Protein AF-0000000067515757 (afdb_homodimer)

Secondary structure (DSSP, 8-state):
--HHHHHHHHHHHHHHHSEEEHHHHHHHHT--HHHHHHHHHHHHHTTSEEEETTEEEE-EE---PPPHHHHHTTTHHHHHHHHHHHHTT--TT-EEEE-SSHHHHTTHHHHHTSSS-EEEESBHHHHHHHTT-TTSEEEE--EEEETTTTEEESHHHHHHHTT--EEEEEE--SEEETTTEEEES-HHHHHHHHHHHHTEEEEEEE--GGGBTEE-SEEEE-GGG-SEEEEETTS-HHHHHHHHHTT-EEEEE-------/--HHHHHHHHHHHHHHHSEEEHHHHHHHHT--HHHHHHHHHHHHHTTSEEEETTEEEE-EE---PPPHHHHHTTTHHHHHHHHHHHHTT--TT-EEEE-SSHHHHTTHHHHHTSSS-EEEESBHHHHHHHTT-TTSEEEE--EEEETTTTEEESHHHHHHHTT--EEEEEE--SEEETTTEEEES-HHHHHHHHHHHHTEEEEEEE--GGGBTEE-SEEEE-GGG-SEEEEETTS-HHHHHHHHHTT-EEEEE-------

Radius of gyration: 30.16 Å; Cα contacts (8 Å, |Δi|>4): 1169; chains: 2; bounding box: 45×106×61 Å

Solvent-accessible surface area (backbone atoms only — not comparable to full-atom values): 26262 Å² total; per-residue (Å²): 129,55,68,70,60,47,49,51,50,49,49,56,50,23,72,74,56,43,55,46,40,53,64,54,51,25,64,76,66,72,47,54,71,68,57,52,50,53,47,48,50,52,34,36,73,70,54,53,26,32,68,43,94,71,24,40,29,40,46,41,77,42,79,72,78,78,36,41,79,67,46,50,68,55,62,44,62,44,29,45,31,32,19,55,60,54,46,72,77,62,60,69,60,37,34,31,32,40,35,56,47,59,46,48,47,49,33,49,68,59,52,70,74,43,55,59,31,31,41,35,27,35,19,52,62,53,50,58,74,42,39,80,44,76,75,45,47,38,30,38,31,15,16,38,56,38,48,60,61,42,22,38,25,30,68,56,16,20,53,46,32,67,75,45,76,29,54,34,21,43,34,50,64,78,11,23,38,89,76,66,8,32,19,31,58,46,71,47,48,34,55,28,53,48,27,42,50,70,24,24,76,36,31,32,39,43,41,58,42,87,32,51,40,27,37,27,81,36,73,57,42,53,61,82,74,33,58,31,39,34,25,29,61,77,42,33,64,69,58,53,52,56,45,47,72,68,72,31,47,74,45,64,21,58,65,79,69,72,83,124,132,56,69,68,60,48,49,53,50,50,50,54,49,22,70,74,58,43,54,45,41,52,66,54,51,24,66,75,64,71,46,53,72,68,58,52,50,52,47,49,52,53,34,35,72,69,52,53,26,34,68,46,94,71,24,38,27,40,46,39,76,41,80,70,77,76,37,40,76,66,47,51,69,54,62,45,62,44,29,44,29,31,17,55,59,54,45,71,75,62,58,70,59,38,35,33,32,41,36,56,46,58,47,47,47,48,34,48,68,59,50,70,74,42,54,58,30,31,43,34,27,34,20,54,60,53,50,59,75,43,39,80,44,75,74,46,48,40,32,37,31,16,16,38,56,37,50,59,60,43,22,37,26,30,69,57,16,20,54,45,32,69,74,45,76,25,53,34,20,41,34,50,64,78,11,23,39,88,77,66,9,32,19,30,57,48,72,47,49,33,56,30,54,46,28,42,50,72,23,24,75,34,29,31,38,44,42,59,41,88,33,51,39,26,36,27,80,34,73,58,42,52,62,83,74,31,59,30,38,34,24,28,59,76,43,36,63,69,59,54,52,56,46,48,72,67,74,34,47,75,45,64,20,58,65,77,71,72,83,124

Organism: Pseudomonas syringae pv. tomato (strain ATCC BAA-871 / DC3000) (NCBI:txid223283)

Structure (mmCIF, N/CA/C/O backbone):
data_AF-0000000067515757-model_v1
#
loop_
_entity.id
_entity.type
_entity.pdbx_description
1 polymer 'Transcriptional regulator, DeoR family'
#
loop_
_atom_site.group_PDB
_atom_site.id
_atom_site.type_symbol
_atom_site.label_atom_id
_atom_site.label_alt_id
_atom_site.label_comp_id
_atom_site.label_asym_id
_atom_site.label_entity_id
_atom_site.label_seq_id
_atom_site.pdbx_PDB_ins_code
_atom_site.Cartn_x
_atom_site.Cartn_y
_atom_site.Cartn_z
_atom_site.occupancy
_atom_site.B_iso_or_equiv
_atom_site.auth_seq_id
_atom_site.auth_comp_id
_atom_site.auth_asym_id
_atom_site.auth_atom_id
_atom_site.pdbx_PDB_model_num
ATOM 1 N N . MET A 1 1 ? -13.953 -53.531 -21.781 1 83.25 1 MET A N 1
ATOM 2 C CA . MET A 1 1 ? -14.344 -52.125 -21.781 1 83.25 1 MET A CA 1
ATOM 3 C C . MET A 1 1 ? -13.406 -51.281 -22.656 1 83.25 1 MET A C 1
ATOM 5 O O . MET A 1 1 ? -12.188 -51.5 -22.625 1 83.25 1 MET A O 1
ATOM 9 N N . ILE A 1 2 ? -13.922 -50.531 -23.609 1 88.06 2 ILE A N 1
ATOM 10 C CA . ILE A 1 2 ? -13.039 -49.75 -24.484 1 88.06 2 ILE A CA 1
ATOM 11 C C . ILE A 1 2 ? -12.445 -48.594 -23.703 1 88.06 2 ILE A C 1
ATOM 13 O O . ILE A 1 2 ? -13.062 -48.062 -22.766 1 88.06 2 ILE A O 1
ATOM 17 N N . PRO A 1 3 ? -11.227 -48.281 -24.125 1 89.81 3 PRO A N 1
ATOM 18 C CA . PRO A 1 3 ? -10.469 -47.281 -23.359 1 89.81 3 PRO A CA 1
ATOM 19 C C . PRO A 1 3 ? -11.258 -46 -23.141 1 89.81 3 PRO A C 1
ATOM 21 O O . PRO A 1 3 ? -11.258 -45.469 -22.031 1 89.81 3 PRO A O 1
ATOM 24 N N . ASP A 1 4 ? -11.953 -45.531 -24.094 1 90.06 4 ASP A N 1
ATOM 25 C CA . ASP A 1 4 ? -12.695 -44.281 -23.984 1 90.06 4 ASP A CA 1
ATOM 26 C C . ASP A 1 4 ? -13.773 -44.375 -22.906 1 90.06 4 ASP A C 1
ATOM 28 O O . ASP A 1 4 ? -13.953 -43.469 -22.109 1 90.06 4 ASP A O 1
ATOM 32 N N . GLN A 1 5 ? -14.484 -45.438 -22.938 1 90.19 5 GLN A N 1
ATOM 33 C CA . GLN A 1 5 ? -15.516 -45.688 -21.922 1 90.19 5 GLN A CA 1
ATOM 34 C C . GLN A 1 5 ? -14.914 -45.781 -20.531 1 90.19 5 GLN A C 1
ATOM 36 O O . GLN A 1 5 ? -15.484 -45.25 -19.562 1 90.19 5 GLN A O 1
ATOM 41 N N . ARG A 1 6 ? -13.797 -46.438 -20.438 1 92.62 6 ARG A N 1
ATOM 42 C CA . ARG A 1 6 ? -13.125 -46.562 -19.141 1 92.62 6 ARG A CA 1
ATOM 43 C C . ARG A 1 6 ? -12.711 -45.219 -18.594 1 92.62 6 ARG A C 1
ATOM 45 O O . ARG A 1 6 ? -12.906 -44.938 -17.406 1 92.62 6 ARG A O 1
ATOM 52 N N . ARG A 1 7 ? -12.172 -44.375 -19.422 1 93 7 ARG A N 1
ATOM 53 C CA . ARG A 1 7 ? -11.742 -43.062 -19 1 93 7 ARG A CA 1
ATOM 54 C C . ARG A 1 7 ? -12.922 -42.219 -18.516 1 93 7 ARG A C 1
ATOM 56 O O . ARG A 1 7 ? -12.82 -41.469 -17.531 1 93 7 ARG A O 1
ATOM 63 N N . GLU A 1 8 ? -14.039 -42.375 -19.188 1 92.25 8 GLU A N 1
ATOM 64 C CA . GLU A 1 8 ? -15.234 -41.656 -18.75 1 92.25 8 GLU A CA 1
ATOM 65 C C . GLU A 1 8 ? -15.719 -42.125 -17.391 1 92.25 8 GLU A C 1
ATOM 67 O O . GLU A 1 8 ? -16.141 -41.344 -16.562 1 92.25 8 GLU A O 1
ATOM 72 N N . LEU A 1 9 ? -15.633 -43.406 -17.219 1 91.94 9 LEU A N 1
ATOM 73 C CA . LEU A 1 9 ? -16.016 -43.969 -15.93 1 91.94 9 LEU A CA 1
ATOM 74 C C . LEU A 1 9 ? -15.039 -43.562 -14.844 1 91.94 9 LEU A C 1
ATOM 76 O O . LEU A 1 9 ? -15.445 -43.25 -13.711 1 91.94 9 LEU A O 1
ATOM 80 N N . MET A 1 10 ? -13.805 -43.562 -15.18 1 92.19 10 MET A N 1
ATOM 81 C CA . MET A 1 10 ? -12.773 -43.094 -14.25 1 92.19 10 MET A CA 1
ATOM 82 C C . MET A 1 10 ? -13.055 -41.688 -13.789 1 92.19 10 MET A C 1
ATOM 84 O O . MET A 1 10 ? -12.992 -41.375 -12.594 1 92.19 10 MET A O 1
ATOM 88 N N . LEU A 1 11 ? -13.422 -40.844 -14.766 1 91.81 11 LEU A N 1
ATOM 89 C CA . LEU A 1 11 ? -13.727 -39.438 -14.445 1 91.81 11 LEU A CA 1
ATOM 90 C C . LEU A 1 11 ? -14.945 -39.344 -13.523 1 91.81 11 LEU A C 1
ATOM 92 O O . LEU A 1 11 ? -14.961 -38.531 -12.602 1 91.81 11 LEU A O 1
ATOM 96 N N . ARG A 1 12 ? -15.906 -40.125 -13.766 1 90.69 12 ARG A N 1
ATOM 97 C CA . ARG A 1 12 ? -17.094 -40.156 -12.914 1 90.69 12 ARG A CA 1
ATOM 98 C C . ARG A 1 12 ? -16.734 -40.562 -11.484 1 90.69 12 ARG A C 1
ATOM 100 O O . ARG A 1 12 ? -17.203 -39.938 -10.523 1 90.69 12 ARG A O 1
ATOM 107 N N . GLN A 1 13 ? -15.852 -41.5 -11.398 1 91.06 13 GLN A N 1
ATOM 108 C CA . GLN A 1 13 ? -15.422 -41.938 -10.07 1 91.06 13 GLN A CA 1
ATOM 109 C C . GLN A 1 13 ? -14.586 -40.844 -9.391 1 91.06 13 GLN A C 1
ATOM 111 O O . GLN A 1 13 ? -14.727 -40.625 -8.195 1 91.06 13 GLN A O 1
ATOM 116 N N . LEU A 1 14 ? -13.773 -40.219 -10.141 1 90.5 14 LEU A N 1
ATOM 117 C CA . LEU A 1 14 ? -12.922 -39.156 -9.602 1 90.5 14 LEU A CA 1
ATOM 118 C C . LEU A 1 14 ? -13.766 -37.969 -9.148 1 90.5 14 LEU A C 1
ATOM 120 O O . LEU A 1 14 ? -13.43 -37.312 -8.156 1 90.5 14 LEU A O 1
ATOM 124 N N . ARG A 1 15 ? -14.789 -37.656 -9.891 1 87.12 15 ARG A N 1
ATOM 125 C CA . ARG A 1 15 ? -15.68 -36.562 -9.484 1 87.12 15 ARG A CA 1
ATOM 126 C C . ARG A 1 15 ? -16.312 -36.875 -8.133 1 87.12 15 ARG A C 1
ATOM 128 O O . ARG A 1 15 ? -16.516 -35.969 -7.324 1 87.12 15 ARG A O 1
ATOM 135 N N . LYS A 1 16 ? -16.5 -38.156 -7.895 1 86.88 16 LYS A N 1
ATOM 136 C CA . LYS A 1 16 ? -17.125 -38.594 -6.645 1 86.88 16 LYS A CA 1
ATOM 137 C C . LYS A 1 16 ? -16.125 -38.594 -5.5 1 86.88 16 LYS A C 1
ATOM 139 O O . LYS A 1 16 ? -16.438 -38.188 -4.387 1 86.88 16 LYS A O 1
ATOM 144 N N . HIS A 1 17 ? -14.891 -39 -5.777 1 89 17 HIS A N 1
ATOM 145 C CA . HIS A 1 17 ? -13.93 -39.25 -4.711 1 89 17 HIS A CA 1
ATOM 146 C C . HIS A 1 17 ? -12.867 -38.188 -4.664 1 89 17 HIS A C 1
ATOM 148 O O . HIS A 1 17 ? -12.086 -38.125 -3.711 1 89 17 HIS A O 1
ATOM 154 N N . GLN A 1 18 ? -12.703 -37.438 -5.68 1 87.5 18 GLN A N 1
ATOM 155 C CA . GLN A 1 18 ? -11.75 -36.344 -5.848 1 87.5 18 GLN A CA 1
ATOM 156 C C . GLN A 1 18 ? -10.352 -36.875 -6.137 1 87.5 18 GLN A C 1
ATOM 158 O O . GLN A 1 18 ? -9.672 -36.375 -7.047 1 87.5 18 GLN A O 1
ATOM 163 N N . VAL A 1 19 ? -10 -37.906 -5.277 1 89.81 19 VAL A N 1
ATOM 164 C CA . VAL A 1 19 ? -8.703 -38.562 -5.465 1 89.81 19 VAL A CA 1
ATOM 165 C C . VAL A 1 19 ? -8.844 -40.062 -5.355 1 89.81 19 VAL A C 1
ATOM 167 O O . VAL A 1 19 ? -9.609 -40.562 -4.527 1 89.81 19 VAL A O 1
ATOM 170 N N . LEU A 1 20 ? -8.172 -40.812 -6.289 1 92.75 20 LEU A N 1
ATOM 171 C CA . LEU A 1 20 ? -8.133 -42.281 -6.25 1 92.75 20 LEU A CA 1
ATOM 172 C C . L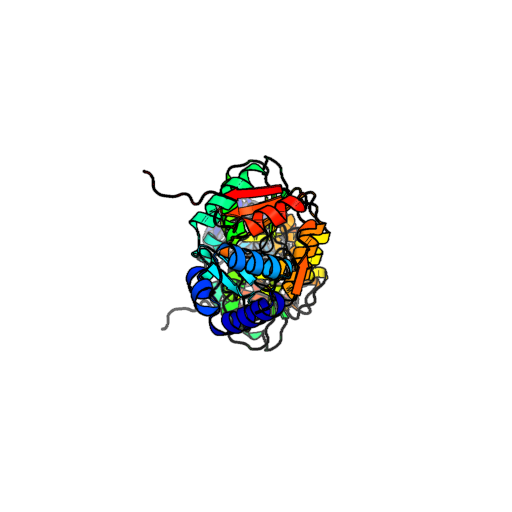EU A 1 20 ? -6.707 -42.781 -6.438 1 92.75 20 LEU A C 1
ATOM 174 O O . LEU A 1 20 ? -5.953 -42.219 -7.246 1 92.75 20 LEU A O 1
ATOM 178 N N . SER A 1 21 ? -6.387 -43.812 -5.711 1 93.06 21 SER A N 1
ATOM 179 C CA . SER A 1 21 ? -5.086 -44.438 -5.934 1 93.06 21 SER A CA 1
ATOM 180 C C . SER A 1 21 ? -5.086 -45.281 -7.207 1 93.06 21 SER A C 1
ATOM 182 O O . SER A 1 21 ? -6.137 -45.719 -7.66 1 93.06 21 SER A O 1
ATOM 184 N N . VAL A 1 22 ? -3.863 -45.5 -7.727 1 92.5 22 VAL A N 1
ATOM 185 C CA . VAL A 1 22 ? -3.725 -46.375 -8.898 1 92.5 22 VAL A CA 1
ATOM 186 C C . VAL A 1 22 ? -4.234 -47.781 -8.57 1 92.5 22 VAL A C 1
ATOM 188 O O . VAL A 1 22 ? -4.91 -48.406 -9.383 1 92.5 22 VAL A O 1
ATOM 191 N N . HIS A 1 23 ? -4.031 -48.156 -7.352 1 93.38 23 HIS A N 1
ATOM 192 C CA . HIS A 1 23 ? -4.477 -49.469 -6.91 1 93.38 23 HIS A CA 1
ATOM 193 C C . HIS A 1 23 ? -5.996 -49.562 -6.895 1 93.38 23 HIS A C 1
ATOM 195 O O . HIS A 1 23 ? -6.57 -50.562 -7.375 1 93.38 23 HIS A O 1
ATOM 201 N N . GLN A 1 24 ? -6.57 -48.562 -6.426 1 94.56 24 GLN A N 1
ATOM 202 C CA . GLN A 1 24 ? -8.031 -48.531 -6.414 1 94.56 24 GLN A CA 1
ATOM 203 C C . GLN A 1 24 ? -8.594 -48.594 -7.832 1 94.56 24 GLN A C 1
ATOM 205 O O . GLN A 1 24 ? -9.562 -49.312 -8.086 1 94.56 24 GLN A O 1
ATOM 210 N N . LEU A 1 25 ? -8.016 -47.875 -8.664 1 94.5 25 LEU A N 1
ATOM 211 C CA . LEU A 1 25 ? -8.484 -47.875 -10.047 1 94.5 25 LEU A CA 1
ATOM 212 C C . LEU A 1 25 ? -8.289 -49.219 -10.719 1 94.5 25 LEU A C 1
ATOM 214 O O . LEU A 1 25 ? -9.148 -49.688 -11.469 1 94.5 25 LEU A O 1
ATOM 218 N N . MET A 1 26 ? -7.188 -49.875 -10.398 1 94.31 26 MET A N 1
ATOM 219 C CA . MET A 1 26 ? -6.934 -51.219 -10.922 1 94.31 26 MET A CA 1
ATOM 220 C C . MET A 1 26 ? -8.023 -52.188 -10.484 1 94.31 26 MET A C 1
ATOM 222 O O . MET A 1 26 ? -8.523 -52.969 -11.289 1 94.31 26 MET A O 1
ATOM 226 N N . GLU A 1 27 ? -8.406 -52.062 -9.266 1 94.31 27 GLU A N 1
ATOM 227 C CA . GLU A 1 27 ? -9.438 -52.938 -8.703 1 94.31 27 GLU A CA 1
ATOM 228 C C . GLU A 1 27 ? -10.812 -52.625 -9.289 1 94.31 27 GLU A C 1
ATOM 230 O O . GLU A 1 27 ? -11.562 -53.531 -9.656 1 94.31 27 GLU A O 1
ATOM 235 N N . MET A 1 28 ? -11.078 -51.438 -9.453 1 93.25 28 MET A N 1
ATOM 236 C CA . MET A 1 28 ? -12.391 -50.969 -9.914 1 93.25 28 MET A CA 1
ATOM 237 C C . MET A 1 28 ? -12.625 -51.375 -11.367 1 93.25 28 MET A C 1
ATOM 239 O O . MET A 1 28 ? -13.75 -51.719 -11.742 1 93.25 28 MET A O 1
ATOM 243 N N . PHE A 1 29 ? -11.531 -51.344 -12.117 1 93.44 29 PHE A N 1
ATOM 244 C CA . PHE A 1 29 ? -11.727 -51.5 -13.555 1 93.44 29 PHE A CA 1
ATOM 245 C C . PHE A 1 29 ? -11.094 -52.812 -14.031 1 93.44 29 PHE A C 1
ATOM 247 O O . PHE A 1 29 ? -11.125 -53.125 -15.219 1 93.44 29 PHE A O 1
ATOM 254 N N . ASP A 1 30 ? -10.539 -53.531 -13.117 1 92.88 30 ASP A N 1
ATOM 255 C CA . ASP A 1 30 ? -9.898 -54.812 -13.414 1 92.88 30 ASP A CA 1
ATOM 256 C C . ASP A 1 30 ? -8.914 -54.688 -14.57 1 92.88 30 ASP A C 1
ATOM 258 O O . ASP A 1 30 ? -9.031 -55.406 -15.57 1 92.88 30 ASP A O 1
ATOM 262 N N . CYS A 1 31 ? -8.023 -53.75 -14.445 1 93.38 31 CYS A N 1
ATOM 263 C CA . CYS A 1 31 ? -7.02 -53.438 -15.453 1 93.38 31 CYS A CA 1
ATOM 264 C C . CYS A 1 31 ? -5.617 -53.469 -14.852 1 93.38 31 CYS A C 1
ATOM 266 O O . CYS A 1 31 ? -5.461 -53.406 -13.625 1 93.38 31 CYS A O 1
ATOM 268 N N . SER A 1 32 ? -4.629 -53.625 -15.703 1 93.56 32 SER A N 1
ATOM 269 C CA . SER A 1 32 ? -3.236 -53.594 -15.273 1 93.56 32 SER A CA 1
ATOM 270 C C . SER A 1 32 ? -2.805 -52.188 -14.883 1 93.56 32 SER A C 1
ATOM 272 O O . SER A 1 32 ? -3.467 -51.219 -15.234 1 93.56 32 SER A O 1
ATOM 274 N N . HIS A 1 33 ? -1.719 -52.188 -14.195 1 93.94 33 HIS A N 1
ATOM 275 C CA . HIS A 1 33 ? -1.095 -50.938 -13.828 1 93.94 33 HIS A CA 1
ATOM 276 C C . HIS A 1 33 ? -0.792 -50.094 -15.062 1 93.94 33 HIS A C 1
ATOM 278 O O . HIS A 1 33 ? -1.066 -48.875 -15.086 1 93.94 33 HIS A O 1
ATOM 284 N N . MET A 1 34 ? -0.288 -50.719 -16.109 1 93.06 34 MET A N 1
ATOM 285 C CA . MET A 1 34 ? 0.099 -50.031 -17.344 1 93.06 34 MET A CA 1
ATOM 286 C C . MET A 1 34 ? -1.118 -49.438 -18.031 1 93.06 34 MET A C 1
ATOM 288 O O . MET A 1 34 ? -1.062 -48.281 -18.531 1 93.06 34 MET A O 1
ATOM 292 N N . THR A 1 35 ? -2.164 -50.094 -18.078 1 93.19 35 THR A N 1
ATOM 293 C CA . THR A 1 35 ? -3.393 -49.594 -18.703 1 93.19 35 THR A CA 1
ATOM 294 C C . THR A 1 35 ? -3.938 -48.375 -17.969 1 93.19 35 THR A C 1
ATOM 296 O O . THR A 1 35 ? -4.285 -47.375 -18.594 1 93.19 35 THR A O 1
ATOM 299 N N . ILE A 1 36 ? -3.941 -48.469 -16.609 1 93.5 36 ILE A N 1
ATOM 300 C CA . ILE A 1 36 ? -4.43 -47.344 -15.789 1 93.5 36 ILE A CA 1
ATOM 301 C C . ILE A 1 36 ? -3.549 -46.125 -16 1 93.5 36 ILE A C 1
ATOM 303 O O . ILE A 1 36 ? -4.055 -45 -16.172 1 93.5 36 ILE A O 1
ATOM 307 N N . ARG A 1 37 ? -2.299 -46.344 -16.094 1 90.44 37 ARG A N 1
ATOM 308 C CA . ARG A 1 37 ? -1.36 -45.25 -16.297 1 90.44 37 ARG A CA 1
ATOM 309 C C . ARG A 1 37 ? -1.582 -44.562 -17.641 1 90.44 37 ARG A C 1
ATOM 311 O O . ARG A 1 37 ? -1.508 -43.344 -17.75 1 90.44 37 ARG A O 1
ATOM 318 N N . ARG A 1 38 ? -1.828 -45.375 -18.656 1 90.75 38 ARG A N 1
ATOM 319 C CA . ARG A 1 38 ? -2.092 -44.844 -19.984 1 90.75 38 ARG A CA 1
ATOM 320 C C . ARG A 1 38 ? -3.375 -44.031 -20 1 90.75 38 ARG A C 1
ATOM 322 O O . ARG A 1 38 ? -3.436 -42.969 -20.641 1 90.75 38 ARG A O 1
ATOM 329 N N . ASP A 1 39 ? -4.316 -44.531 -19.328 1 92.75 39 ASP A N 1
ATOM 330 C CA . ASP A 1 39 ? -5.582 -43.812 -19.25 1 92.75 39 ASP A CA 1
ATOM 331 C C . ASP A 1 39 ? -5.41 -42.5 -18.516 1 92.75 39 ASP A C 1
ATOM 333 O O . ASP A 1 39 ? -5.918 -41.469 -18.953 1 92.75 39 ASP A O 1
ATOM 337 N N . ILE A 1 40 ? -4.691 -42.562 -17.438 1 90.81 40 ILE A N 1
ATOM 338 C CA . ILE A 1 40 ? -4.438 -41.344 -16.656 1 90.81 40 ILE A CA 1
ATOM 339 C C . ILE A 1 40 ? -3.662 -40.344 -17.5 1 90.81 40 ILE A C 1
ATOM 341 O O . ILE A 1 40 ? -3.984 -39.156 -17.5 1 90.81 40 ILE A O 1
ATOM 345 N N . ALA A 1 41 ? -2.729 -40.812 -18.219 1 88.25 41 ALA A N 1
ATOM 346 C CA . ALA A 1 41 ? -1.925 -39.938 -19.078 1 88.25 41 ALA A CA 1
ATOM 347 C C . ALA A 1 41 ? -2.795 -39.25 -20.109 1 88.25 41 ALA A C 1
ATOM 349 O O . ALA A 1 41 ? -2.611 -38.062 -20.375 1 88.25 41 ALA A O 1
ATOM 350 N N . GLN A 1 42 ? -3.701 -39.938 -20.672 1 88.69 42 GLN A N 1
ATOM 351 C CA . GLN A 1 42 ? -4.609 -39.344 -21.656 1 88.69 42 GLN A CA 1
ATOM 352 C C . GLN A 1 42 ? -5.516 -38.312 -21.016 1 88.69 42 GLN A C 1
ATOM 354 O O . GLN A 1 42 ? -5.734 -37.219 -21.578 1 88.69 42 GLN A O 1
ATOM 359 N N . LEU A 1 43 ? -6.004 -38.562 -19.859 1 90.12 43 LEU A N 1
ATOM 360 C CA . LEU A 1 43 ? -6.863 -37.625 -19.141 1 90.12 43 LEU A CA 1
ATOM 361 C C . LEU A 1 43 ? -6.09 -36.375 -18.734 1 90.12 43 LEU A C 1
ATOM 363 O O . LEU A 1 43 ? -6.641 -35.281 -18.75 1 90.12 43 LEU A O 1
ATOM 367 N N . GLU A 1 44 ? -4.844 -36.625 -18.406 1 86.75 44 GLU A N 1
ATOM 368 C CA . GLU A 1 44 ? -3.975 -35.5 -18.062 1 86.75 44 GLU A CA 1
ATOM 369 C C . GLU A 1 44 ? -3.711 -34.594 -19.266 1 86.75 44 GLU A C 1
ATOM 371 O O . GLU A 1 44 ? -3.725 -33.375 -19.141 1 86.75 44 GLU A O 1
ATOM 376 N N . GLN A 1 45 ? -3.539 -35.188 -20.391 1 82.56 45 GLN A N 1
ATOM 377 C CA . GLN A 1 45 ? -3.34 -34.438 -21.625 1 82.56 45 GLN A CA 1
ATOM 378 C C . GLN A 1 45 ? -4.566 -33.594 -21.953 1 82.56 45 GLN A C 1
ATOM 380 O O . GLN A 1 45 ? -4.441 -32.5 -22.516 1 82.56 45 GLN A O 1
ATOM 385 N N . GLU A 1 46 ? -5.648 -34.125 -21.562 1 83.88 46 GLU A N 1
ATOM 386 C CA . GLU A 1 46 ? -6.906 -33.406 -21.828 1 83.8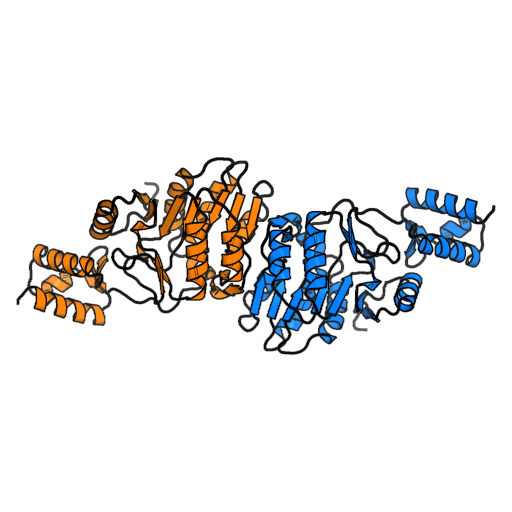8 46 GLU A CA 1
ATOM 387 C C . GLU A 1 46 ? -7.234 -32.438 -20.719 1 83.88 46 GLU A C 1
ATOM 389 O O . GLU A 1 46 ? -8.234 -31.719 -20.797 1 83.88 46 GLU A O 1
ATOM 394 N N . GLY A 1 47 ? -6.434 -32.406 -19.656 1 85.38 47 GLY A N 1
ATOM 395 C CA . GLY A 1 47 ? -6.633 -31.484 -18.547 1 85.38 47 GLY A CA 1
ATOM 396 C C . GLY A 1 47 ? -7.781 -31.875 -17.641 1 85.38 47 GLY A C 1
ATOM 397 O O . GLY A 1 47 ? -8.367 -31.016 -16.969 1 85.38 47 GLY A O 1
ATOM 398 N N . ARG A 1 48 ? -8.148 -33.062 -17.531 1 88.25 48 ARG A N 1
ATOM 399 C CA . ARG A 1 48 ? -9.328 -33.531 -16.797 1 88.25 48 ARG A CA 1
ATOM 400 C C . ARG A 1 48 ? -8.938 -34.188 -15.492 1 88.25 48 ARG A C 1
ATOM 402 O O . ARG A 1 48 ? -9.758 -34.281 -14.57 1 88.25 48 ARG A O 1
ATOM 409 N N . ALA A 1 49 ? -7.746 -34.688 -15.453 1 89.94 49 ALA A N 1
ATOM 410 C CA . ALA A 1 49 ? -7.203 -35.312 -14.25 1 89.94 49 ALA A CA 1
ATOM 411 C C . ALA A 1 49 ? -5.684 -35.188 -14.195 1 89.94 49 ALA A C 1
ATOM 413 O O . ALA A 1 49 ? -5.047 -34.875 -15.211 1 89.94 49 ALA A O 1
ATOM 414 N N . TYR A 1 50 ? -5.168 -35.344 -12.984 1 89.5 50 TYR A N 1
ATOM 415 C CA . TYR A 1 50 ? -3.736 -35.125 -12.805 1 89.5 50 TYR A CA 1
ATOM 416 C C . TYR A 1 50 ? -3.143 -36.188 -11.859 1 89.5 50 TYR A C 1
ATOM 418 O O . TYR A 1 50 ? -3.754 -36.531 -10.844 1 89.5 50 TYR A O 1
ATOM 426 N N . SER A 1 51 ? -1.975 -36.594 -12.289 1 87.06 51 SER A N 1
ATOM 427 C CA . SER A 1 51 ? -1.259 -37.562 -11.469 1 87.06 51 SER A CA 1
ATOM 428 C C . SER A 1 51 ? -0.799 -36.938 -10.156 1 87.06 51 SER A C 1
ATOM 430 O O . SER A 1 51 ? -0.374 -35.781 -10.125 1 87.06 51 SER A O 1
ATOM 432 N N . VAL A 1 52 ? -1.025 -37.656 -9.086 1 83.19 52 VAL A N 1
ATOM 433 C CA . VAL A 1 52 ? -0.444 -37.344 -7.785 1 83.19 52 VAL A CA 1
ATOM 434 C C . VAL A 1 52 ? 0.386 -38.531 -7.281 1 83.19 52 VAL A C 1
ATOM 436 O O . VAL A 1 52 ? 0.447 -39.562 -7.934 1 83.19 52 VAL A O 1
ATOM 439 N N . THR A 1 53 ? 1.089 -38.312 -6.199 1 78.88 53 THR A N 1
ATOM 440 C CA . THR A 1 53 ? 1.861 -39.438 -5.652 1 78.88 53 THR A CA 1
ATOM 441 C C . THR A 1 53 ? 0.958 -40.625 -5.359 1 78.88 53 THR A C 1
ATOM 443 O O . THR A 1 53 ? 0.076 -40.531 -4.5 1 78.88 53 THR A O 1
ATOM 446 N N . GLY A 1 54 ? 1.101 -41.688 -6.145 1 81.69 54 GLY A N 1
ATOM 447 C CA . GLY A 1 54 ? 0.409 -42.938 -5.906 1 81.69 54 GLY A CA 1
ATOM 448 C C . GLY A 1 54 ? -0.995 -42.969 -6.48 1 81.69 54 GLY A C 1
ATOM 449 O O . GLY A 1 54 ? -1.725 -43.938 -6.305 1 81.69 54 GLY A O 1
ATOM 450 N N . GLY A 1 55 ? -1.327 -41.812 -7.117 1 89.19 55 GLY A N 1
ATOM 451 C CA . GLY A 1 55 ? -2.703 -41.844 -7.59 1 89.19 55 GLY A CA 1
ATOM 452 C C . GLY A 1 55 ? -2.996 -40.75 -8.594 1 89.19 55 GLY A C 1
ATOM 453 O O . GLY A 1 55 ? -2.115 -40.344 -9.359 1 89.19 55 GLY A O 1
ATOM 454 N N . VAL A 1 56 ? -4.391 -40.469 -8.719 1 91 56 VAL A N 1
ATOM 455 C CA . VAL A 1 56 ? -4.871 -39.5 -9.68 1 91 56 VAL A CA 1
ATOM 456 C C . VAL A 1 56 ? -5.977 -38.656 -9.055 1 91 56 VAL A C 1
ATOM 458 O O . VAL A 1 56 ? -6.785 -39.156 -8.273 1 91 56 VAL A O 1
ATOM 461 N N . ARG A 1 57 ? -5.859 -37.375 -9.312 1 89.25 57 ARG A N 1
ATOM 462 C CA . ARG A 1 57 ? -6.855 -36.438 -8.828 1 89.25 57 ARG A CA 1
ATOM 463 C C . ARG A 1 57 ? -7.613 -35.812 -9.992 1 89.25 57 ARG A C 1
ATOM 465 O O . ARG A 1 57 ? -7.039 -35.562 -11.047 1 89.25 57 ARG A O 1
ATOM 472 N N . ILE A 1 58 ? -8.93 -35.469 -9.688 1 88.62 58 ILE A N 1
ATOM 473 C CA . ILE A 1 58 ? -9.734 -34.781 -10.695 1 88.62 58 ILE A CA 1
ATOM 474 C C . ILE A 1 58 ? -9.32 -33.312 -10.773 1 88.62 58 ILE A C 1
ATOM 476 O O . ILE A 1 58 ? -8.93 -32.719 -9.766 1 88.62 58 ILE A O 1
ATOM 480 N N . ALA A 1 59 ? -9.352 -32.875 -12.047 1 86.06 59 ALA A N 1
ATOM 481 C CA . ALA A 1 59 ? -9.203 -31.438 -12.164 1 86.06 59 ALA A CA 1
ATOM 482 C C . ALA A 1 59 ? -10.305 -30.703 -11.398 1 86.06 59 ALA A C 1
ATOM 484 O O . ALA A 1 59 ? -11.484 -31.031 -11.531 1 86.06 59 ALA A O 1
ATOM 485 N N . SER A 1 60 ? -9.898 -29.766 -10.461 1 83.88 60 SER A N 1
ATOM 486 C CA . SER A 1 60 ? -10.898 -29.141 -9.594 1 83.88 60 SER A CA 1
ATOM 487 C C . SER A 1 60 ? -10.883 -27.625 -9.711 1 83.88 60 SER A C 1
ATOM 489 O O . SER A 1 60 ? -9.812 -27.016 -9.781 1 83.88 60 SER A O 1
ATOM 491 N N . GLN A 1 61 ? -12.07 -27.125 -9.758 1 81 61 GLN A N 1
ATOM 492 C CA . GLN A 1 61 ? -12.211 -25.672 -9.883 1 81 61 GLN A CA 1
ATOM 493 C C . GLN A 1 61 ? -12.031 -24.984 -8.531 1 81 61 GLN A C 1
ATOM 495 O O . GLN A 1 61 ? -12.547 -25.453 -7.516 1 81 61 GLN A O 1
ATOM 500 N N . VAL A 1 62 ? -11.227 -23.969 -8.555 1 82.25 62 VAL A N 1
ATOM 501 C CA . VAL A 1 62 ? -11.062 -23.094 -7.398 1 82.25 62 VAL A CA 1
ATOM 502 C C . VAL A 1 62 ? -12.023 -21.906 -7.5 1 82.25 62 VAL A C 1
ATOM 504 O O . VAL A 1 62 ? -11.898 -21.078 -8.391 1 82.25 62 VAL A O 1
ATOM 507 N N . HIS A 1 63 ? -12.977 -21.875 -6.605 1 80.69 63 HIS A N 1
ATOM 508 C CA . HIS A 1 63 ? -14 -20.828 -6.668 1 80.69 63 HIS A CA 1
ATOM 509 C C . HIS A 1 63 ? -13.594 -19.609 -5.852 1 80.69 63 HIS A C 1
ATOM 511 O O . HIS A 1 63 ? -14.039 -18.5 -6.137 1 80.69 63 HIS A O 1
ATOM 517 N N . SER A 1 64 ? -12.852 -19.953 -4.727 1 82.06 64 SER A N 1
ATOM 518 C CA . SER A 1 64 ? -12.352 -18.875 -3.877 1 82.06 64 SER A CA 1
ATOM 519 C C . SER A 1 64 ? -10.945 -19.188 -3.375 1 82.06 64 SER A C 1
ATOM 521 O O . SER A 1 64 ? -10.539 -20.344 -3.314 1 82.06 64 SER A O 1
ATOM 523 N N . GLU A 1 65 ? -10.266 -18.094 -3.174 1 86.75 65 GLU A N 1
ATOM 524 C CA . GLU A 1 65 ? -8.93 -18.234 -2.613 1 86.75 65 GLU A CA 1
ATOM 525 C C . GLU A 1 65 ? -8.938 -18.016 -1.103 1 86.75 65 GLU A C 1
ATOM 527 O O . GLU A 1 65 ? -9.625 -17.125 -0.599 1 86.75 65 GLU A O 1
ATOM 532 N N . PRO A 1 66 ? -8.188 -18.906 -0.431 1 82.69 66 PRO A N 1
ATOM 533 C CA . PRO A 1 66 ? -8.031 -18.625 0.997 1 82.69 66 PRO A CA 1
ATOM 534 C C . PRO A 1 66 ? -7.371 -17.281 1.261 1 82.69 66 PRO A C 1
ATOM 536 O O . PRO A 1 66 ? -6.762 -16.688 0.358 1 82.69 66 PRO A O 1
ATOM 539 N N . SER A 1 67 ? -7.555 -16.812 2.52 1 86.06 67 SER A N 1
ATOM 540 C CA . SER A 1 67 ? -6.953 -15.531 2.902 1 86.06 67 SER A CA 1
ATOM 541 C C . SER A 1 67 ? -5.43 -15.617 2.914 1 86.06 67 SER A C 1
ATOM 543 O O . SER A 1 67 ? -4.867 -16.703 3.031 1 86.06 67 SER A O 1
ATOM 545 N N . HIS A 1 68 ? -4.832 -14.461 2.807 1 89.44 68 HIS A N 1
ATOM 546 C CA . HIS A 1 68 ? -3.379 -14.375 2.879 1 89.44 68 HIS A CA 1
ATOM 547 C C . HIS A 1 68 ? -2.857 -14.969 4.184 1 89.44 68 HIS A C 1
ATOM 549 O O . HIS A 1 68 ? -1.876 -15.711 4.188 1 89.44 68 HIS A O 1
ATOM 555 N N . GLN A 1 69 ? -3.477 -14.664 5.266 1 83.75 69 GLN A N 1
ATOM 556 C CA . GLN A 1 69 ? -3.074 -15.141 6.582 1 83.75 69 GLN A CA 1
ATOM 557 C C . GLN A 1 69 ? -3.141 -16.672 6.652 1 83.75 69 GLN A C 1
ATOM 559 O O . GLN A 1 69 ? -2.215 -17.312 7.152 1 83.75 69 GLN A O 1
ATOM 564 N N . SER A 1 70 ? -4.152 -17.266 6.113 1 82.12 70 SER A N 1
ATOM 565 C CA . SER A 1 70 ? -4.316 -18.719 6.105 1 82.12 70 SER A CA 1
ATOM 566 C C . SER A 1 70 ? -3.277 -19.391 5.211 1 82.12 70 SER A C 1
ATOM 568 O O . SER A 1 70 ? -2.752 -20.453 5.551 1 82.12 70 SER A O 1
ATOM 570 N N . LYS A 1 71 ? -2.92 -18.734 4.117 1 86.94 71 LYS A N 1
ATOM 571 C CA . LYS A 1 71 ? -1.992 -19.297 3.141 1 86.94 71 LYS A CA 1
ATOM 572 C C . LYS A 1 71 ? -0.552 -19.203 3.635 1 86.94 71 LYS A C 1
ATOM 574 O O . LYS A 1 71 ? 0.283 -20.047 3.287 1 86.94 71 LYS A O 1
ATOM 579 N N . ALA A 1 72 ? -0.279 -18.25 4.438 1 85.25 72 ALA A N 1
ATOM 580 C CA . ALA A 1 72 ? 1.088 -17.938 4.844 1 85.25 72 ALA A CA 1
ATOM 581 C C . ALA A 1 72 ? 1.726 -19.109 5.586 1 85.25 72 ALA A C 1
ATOM 583 O O . ALA A 1 72 ? 2.922 -19.359 5.434 1 85.25 72 ALA A O 1
ATOM 584 N N . VAL A 1 73 ? 0.954 -19.906 6.223 1 83.88 73 VAL A N 1
ATOM 585 C CA . VAL A 1 73 ? 1.505 -20.953 7.086 1 83.88 73 VAL A CA 1
ATOM 586 C C . VAL A 1 73 ? 1.422 -22.297 6.383 1 83.88 73 VAL A C 1
ATOM 588 O O . VAL A 1 73 ? 2.049 -23.266 6.812 1 83.88 73 VAL A O 1
ATOM 591 N N . VAL A 1 74 ? 0.757 -22.344 5.352 1 83.69 74 VAL A N 1
ATOM 592 C CA . VAL A 1 74 ? 0.582 -23.578 4.609 1 83.69 74 VAL A CA 1
ATOM 593 C C . VAL A 1 74 ? 1.803 -23.828 3.729 1 83.69 74 VAL A C 1
ATOM 595 O O . VAL A 1 74 ? 2.219 -22.953 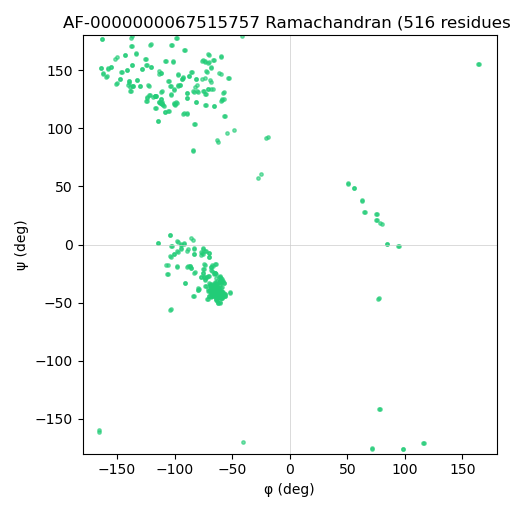2.965 1 83.69 74 VAL A O 1
ATOM 598 N N . GLU A 1 75 ? 2.5 -24.984 3.881 1 89.44 75 GLU A N 1
ATOM 599 C CA . GLU A 1 75 ? 3.592 -25.453 3.033 1 89.44 75 GLU A CA 1
ATOM 600 C C . GLU A 1 75 ? 4.781 -24.5 3.09 1 89.44 75 GLU A C 1
ATOM 602 O O . GLU A 1 75 ? 5.43 -24.25 2.072 1 89.44 75 GLU A O 1
ATOM 607 N N . LEU A 1 76 ? 5.043 -23.969 4.223 1 91.31 76 LEU A N 1
ATOM 608 C CA . LEU A 1 76 ? 6.09 -22.969 4.391 1 91.31 76 LEU A CA 1
ATOM 609 C C . LEU A 1 76 ? 7.445 -23.531 3.971 1 91.31 76 LEU A C 1
ATOM 611 O O . LEU A 1 76 ? 8.195 -22.891 3.234 1 91.31 76 LEU A O 1
ATOM 615 N N . PRO A 1 77 ? 7.789 -24.797 4.301 1 92.38 77 PRO A N 1
ATOM 616 C CA . PRO A 1 77 ? 9.078 -25.328 3.857 1 92.38 77 PRO A CA 1
ATOM 617 C C . PRO A 1 77 ? 9.203 -25.391 2.338 1 92.38 77 PRO A C 1
ATOM 619 O O . PRO A 1 77 ? 10.273 -25.125 1.784 1 92.38 77 PRO A O 1
ATOM 622 N N . HIS A 1 78 ? 8.109 -25.734 1.697 1 93.44 78 HIS A N 1
ATOM 623 C CA . HIS A 1 78 ? 8.109 -25.766 0.239 1 93.44 78 HIS A CA 1
ATOM 624 C C . HIS A 1 78 ? 8.32 -24.359 -0.343 1 93.44 78 HIS A C 1
ATOM 626 O O . HIS A 1 78 ? 9.125 -24.188 -1.258 1 93.44 78 HIS A O 1
ATOM 632 N N . LYS A 1 79 ? 7.637 -23.422 0.213 1 96.06 79 LYS A N 1
ATOM 633 C CA . LYS A 1 79 ? 7.758 -22.047 -0.264 1 96.06 79 LYS A CA 1
ATOM 634 C C . LYS A 1 79 ? 9.164 -21.5 -0.041 1 96.06 79 LYS A C 1
ATOM 636 O O . LYS A 1 79 ? 9.719 -20.812 -0.904 1 96.06 79 LYS A O 1
ATOM 641 N N . GLN A 1 80 ? 9.766 -21.844 1.044 1 96.69 80 GLN A N 1
ATOM 642 C CA . GLN A 1 80 ? 11.125 -21.406 1.339 1 96.69 80 GLN A CA 1
ATOM 643 C C . GLN A 1 80 ? 12.133 -22.062 0.397 1 96.69 80 GLN A C 1
ATOM 645 O O . GLN A 1 80 ? 13.094 -21.422 -0.025 1 96.69 80 GLN A O 1
ATOM 650 N N . GLY A 1 81 ? 11.883 -23.359 0.169 1 97.25 81 GLY A N 1
ATOM 651 C CA . GLY A 1 81 ? 12.719 -24.016 -0.82 1 97.25 81 GLY A CA 1
ATOM 652 C C . GLY A 1 81 ? 12.641 -23.391 -2.193 1 97.25 81 GLY A C 1
ATOM 653 O O . GLY A 1 81 ? 13.664 -23.156 -2.836 1 97.25 81 GLY A O 1
ATOM 654 N N . MET A 1 82 ? 11.461 -23.109 -2.621 1 98 82 MET A N 1
ATOM 655 C CA . MET A 1 82 ? 11.258 -22.438 -3.902 1 98 82 MET A CA 1
ATOM 656 C C . MET A 1 82 ? 11.914 -21.047 -3.9 1 98 82 MET A C 1
ATOM 658 O O . MET A 1 82 ? 12.5 -20.641 -4.898 1 98 82 MET A O 1
ATOM 662 N N . ALA A 1 83 ? 11.844 -20.359 -2.783 1 98.25 83 ALA A N 1
ATOM 663 C CA . ALA A 1 83 ? 12.438 -19.031 -2.643 1 98.25 83 ALA A CA 1
ATOM 664 C C . ALA A 1 83 ? 13.953 -19.078 -2.816 1 98.25 83 ALA A C 1
ATOM 666 O O . ALA A 1 83 ? 14.547 -18.172 -3.396 1 98.25 83 ALA A O 1
ATOM 667 N N . ARG A 1 84 ? 14.555 -20.125 -2.326 1 97.88 84 ARG A N 1
ATOM 668 C CA . ARG A 1 84 ? 15.992 -20.281 -2.48 1 97.88 84 ARG A CA 1
ATOM 669 C C . ARG A 1 84 ? 16.375 -20.406 -3.951 1 97.88 84 ARG A C 1
ATOM 671 O O . ARG A 1 84 ? 17.391 -19.844 -4.387 1 97.88 84 ARG A O 1
ATOM 678 N N . LEU A 1 85 ? 15.594 -21.156 -4.676 1 98.38 85 LEU A N 1
ATOM 679 C CA . LEU A 1 85 ? 15.859 -21.266 -6.105 1 98.38 85 LEU A CA 1
ATOM 680 C C . LEU A 1 85 ? 15.648 -19.938 -6.809 1 98.38 85 LEU A C 1
ATOM 682 O O . LEU A 1 85 ? 16.453 -19.547 -7.664 1 98.38 85 LEU A O 1
ATOM 686 N N . ALA A 1 86 ? 14.586 -19.25 -6.441 1 98.62 86 ALA A N 1
ATOM 687 C CA . ALA A 1 86 ? 14.32 -17.938 -7.004 1 98.62 86 ALA A CA 1
ATOM 688 C C . ALA A 1 86 ? 15.469 -16.969 -6.723 1 98.62 86 ALA A C 1
ATOM 690 O O . ALA A 1 86 ? 15.82 -16.156 -7.57 1 98.62 86 ALA A O 1
ATOM 691 N N . ALA A 1 87 ? 16.062 -17.094 -5.523 1 98.19 87 ALA A N 1
ATOM 692 C CA . ALA A 1 87 ? 17.172 -16.234 -5.105 1 98.19 87 ALA A CA 1
ATOM 693 C C . ALA A 1 87 ? 18.344 -16.359 -6.066 1 98.19 87 ALA A C 1
ATOM 695 O O . ALA A 1 87 ? 19.094 -15.398 -6.254 1 98.19 87 ALA A O 1
ATOM 696 N N . GLY A 1 88 ? 18.453 -17.516 -6.645 1 98.06 88 GLY A N 1
ATOM 697 C CA . GLY A 1 88 ? 19.531 -17.75 -7.598 1 98.06 88 GLY A CA 1
ATOM 698 C C . GLY A 1 88 ? 19.422 -16.891 -8.844 1 98.06 88 GLY A C 1
ATOM 699 O O . GLY A 1 88 ? 20.391 -16.734 -9.578 1 98.06 88 GLY A O 1
ATOM 700 N N . LEU A 1 89 ? 18.25 -16.328 -9.086 1 98.31 89 LEU A N 1
ATOM 701 C CA . LEU A 1 89 ? 18.016 -15.484 -10.258 1 98.31 89 LEU A CA 1
ATOM 702 C C . LEU A 1 89 ? 18.219 -14.008 -9.93 1 98.31 89 LEU A C 1
ATOM 704 O O . LEU A 1 89 ? 18.125 -13.156 -10.812 1 98.31 89 LEU A O 1
ATOM 708 N N . LEU A 1 90 ? 18.5 -13.625 -8.688 1 98.5 90 LEU A N 1
ATOM 709 C CA . LEU A 1 90 ? 18.656 -12.25 -8.227 1 98.5 90 LEU A CA 1
ATOM 710 C C . LEU A 1 90 ? 20.125 -11.828 -8.266 1 98.5 90 LEU A C 1
ATOM 712 O O . LEU A 1 90 ? 21.016 -12.617 -7.945 1 98.5 90 LEU A O 1
ATOM 716 N N . HIS A 1 91 ? 20.328 -10.609 -8.617 1 98.12 91 HIS A N 1
ATOM 717 C CA . HIS A 1 91 ? 21.625 -9.938 -8.586 1 98.12 91 HIS A CA 1
ATOM 718 C C . HIS A 1 91 ? 21.5 -8.523 -8.031 1 98.12 91 HIS A C 1
ATOM 720 O O . HIS A 1 91 ? 20.422 -7.91 -8.117 1 98.12 91 HIS A O 1
ATOM 726 N N . PRO A 1 92 ? 22.625 -8.031 -7.461 1 98.38 92 PRO A N 1
ATOM 727 C CA . PRO A 1 92 ? 22.578 -6.645 -6.984 1 98.38 92 PRO A CA 1
ATOM 728 C C . PRO A 1 92 ? 22.125 -5.664 -8.062 1 98.38 92 PRO A C 1
ATOM 730 O O . PRO A 1 92 ? 22.375 -5.887 -9.25 1 98.38 92 PRO A O 1
ATOM 733 N N . ASP A 1 93 ? 21.359 -4.625 -7.73 1 98.5 93 ASP A N 1
ATOM 734 C CA . ASP A 1 93 ? 20.953 -3.479 -8.539 1 98.5 93 ASP A CA 1
ATOM 735 C C . ASP A 1 93 ? 19.812 -3.846 -9.484 1 98.5 93 ASP A C 1
ATOM 737 O O . ASP A 1 93 ? 19.547 -3.123 -10.445 1 98.5 93 ASP A O 1
ATOM 741 N N . MET A 1 94 ? 19.141 -4.973 -9.148 1 98.62 94 MET A N 1
ATOM 742 C CA . MET A 1 94 ? 18.016 -5.383 -9.977 1 98.62 94 MET A CA 1
ATOM 743 C C . MET A 1 94 ? 16.734 -4.684 -9.539 1 98.62 94 MET A C 1
ATOM 745 O O . MET A 1 94 ? 16.594 -4.305 -8.375 1 98.62 94 MET A O 1
ATOM 749 N N . THR A 1 95 ? 15.875 -4.445 -10.453 1 98.88 95 THR A N 1
ATOM 750 C CA . THR A 1 95 ? 14.477 -4.117 -10.211 1 98.88 95 THR A CA 1
ATOM 751 C C . THR A 1 95 ? 13.586 -5.336 -10.43 1 98.88 95 THR A C 1
ATOM 753 O O . THR A 1 95 ? 13.531 -5.871 -11.539 1 98.88 95 THR A O 1
ATOM 756 N N . ILE A 1 96 ? 12.859 -5.711 -9.375 1 98.88 96 ILE A N 1
ATOM 757 C CA . ILE A 1 96 ? 12.062 -6.926 -9.516 1 98.88 96 ILE A CA 1
ATOM 758 C C . ILE A 1 96 ? 10.617 -6.645 -9.117 1 98.88 96 ILE A C 1
ATOM 760 O O . ILE A 1 96 ? 10.344 -5.691 -8.383 1 98.88 96 ILE A O 1
ATOM 764 N N . TYR A 1 97 ? 9.758 -7.402 -9.734 1 98.94 97 TYR A N 1
ATOM 765 C CA . TYR A 1 97 ? 8.367 -7.418 -9.312 1 98.94 97 TYR A CA 1
ATOM 766 C C . TYR A 1 97 ? 8.055 -8.672 -8.5 1 98.94 97 TYR A C 1
ATOM 768 O O . TYR A 1 97 ? 8.414 -9.781 -8.891 1 98.94 97 TYR A O 1
ATOM 776 N N . LEU A 1 98 ? 7.441 -8.484 -7.309 1 98.94 98 LEU A N 1
ATOM 777 C CA . LEU A 1 98 ? 6.887 -9.578 -6.52 1 98.94 98 LEU A CA 1
ATOM 778 C C . LEU A 1 98 ? 5.363 -9.547 -6.543 1 98.94 98 LEU A C 1
ATOM 780 O O . LEU A 1 98 ? 4.75 -8.633 -5.98 1 98.94 98 LEU A O 1
ATOM 784 N N . ASP A 1 99 ? 4.777 -10.57 -7.152 1 98.81 99 ASP A N 1
ATOM 785 C CA . ASP A 1 99 ? 3.324 -10.719 -7.207 1 98.81 99 ASP A CA 1
ATOM 786 C C . ASP A 1 99 ? 2.75 -11.023 -5.824 1 98.81 99 ASP A C 1
ATOM 788 O O . ASP A 1 99 ? 3.438 -11.586 -4.973 1 98.81 99 ASP A O 1
ATOM 792 N N . ALA A 1 100 ? 1.522 -10.609 -5.672 1 98.44 100 ALA A N 1
ATOM 793 C CA . ALA A 1 100 ? 0.858 -10.891 -4.398 1 98.44 100 ALA A CA 1
ATOM 794 C C . ALA A 1 100 ? 0.799 -12.391 -4.125 1 98.44 100 ALA A C 1
ATOM 796 O O . ALA A 1 100 ? 0.302 -13.156 -4.953 1 98.44 100 ALA A O 1
ATOM 797 N N . GLY A 1 101 ? 1.358 -12.742 -2.936 1 96.69 101 GLY A N 1
ATOM 798 C CA . GLY A 1 101 ? 1.303 -14.148 -2.572 1 96.69 101 GLY A CA 1
ATOM 799 C C . GLY A 1 101 ? 2.26 -14.516 -1.452 1 96.69 101 GLY A C 1
ATOM 800 O O . GLY A 1 101 ? 3.311 -13.891 -1.299 1 96.69 101 GLY A O 1
ATOM 801 N N . THR A 1 102 ? 1.901 -15.57 -0.773 1 96 102 THR A N 1
ATOM 802 C CA . THR A 1 102 ? 2.719 -16.031 0.34 1 96 102 THR A CA 1
ATOM 803 C C . THR A 1 102 ? 3.982 -16.719 -0.169 1 96 102 THR A C 1
ATOM 805 O O . THR A 1 102 ? 5 -16.766 0.527 1 96 102 THR A O 1
ATOM 808 N N . SER A 1 103 ? 3.955 -17.297 -1.331 1 96.62 103 SER A N 1
ATOM 809 C CA . SER A 1 103 ? 5.137 -17.922 -1.913 1 96.62 103 SER A CA 1
ATOM 810 C C . SER A 1 103 ? 6.188 -16.875 -2.291 1 96.62 103 SER A C 1
ATOM 812 O O . SER A 1 103 ? 7.371 -17.047 -1.998 1 96.62 103 SER A O 1
ATOM 814 N N . THR A 1 104 ? 5.742 -15.797 -2.916 1 98.38 104 THR A N 1
ATOM 815 C CA . THR A 1 104 ? 6.68 -14.758 -3.324 1 98.38 104 THR A CA 1
ATOM 816 C C . THR A 1 104 ? 7.191 -13.984 -2.113 1 98.38 104 THR A C 1
ATOM 818 O O . THR A 1 104 ? 8.312 -13.477 -2.119 1 98.38 104 THR A O 1
ATOM 821 N N . LEU A 1 105 ? 6.418 -13.898 -1.048 1 98.31 105 LEU A N 1
ATOM 822 C CA . LEU A 1 105 ? 6.832 -13.25 0.194 1 98.31 105 LEU A CA 1
ATOM 823 C C . LEU A 1 105 ? 8.109 -13.883 0.735 1 98.31 105 LEU A C 1
ATOM 825 O O . LEU A 1 105 ? 8.969 -13.188 1.287 1 98.31 105 LEU A O 1
ATOM 829 N N . GLU A 1 106 ? 8.289 -15.172 0.52 1 97.81 106 GLU A N 1
ATOM 830 C CA . GLU A 1 106 ? 9.43 -15.914 1.064 1 97.81 106 GLU A CA 1
ATOM 831 C C . GLU A 1 106 ? 10.719 -15.562 0.324 1 97.81 106 GLU A C 1
ATOM 833 O O . GLU A 1 106 ? 11.805 -15.961 0.746 1 97.81 106 GLU A O 1
ATOM 838 N N . ILE A 1 107 ? 10.594 -14.773 -0.715 1 98.75 107 ILE A N 1
ATOM 839 C CA . ILE A 1 107 ? 11.766 -14.352 -1.469 1 98.75 107 ILE A CA 1
ATOM 840 C C . ILE A 1 107 ? 12.383 -13.117 -0.813 1 98.75 107 ILE A C 1
ATOM 842 O O . ILE A 1 107 ? 13.57 -12.828 -1.011 1 98.75 107 ILE A O 1
ATOM 846 N N . VAL A 1 108 ? 11.664 -12.375 -0.001 1 98.81 108 VAL A N 1
ATOM 847 C CA . VAL A 1 108 ? 11.984 -11.055 0.523 1 98.81 108 VAL A CA 1
ATOM 848 C C . VAL A 1 108 ? 13.305 -11.102 1.291 1 98.81 108 VAL A C 1
ATOM 850 O O . VAL A 1 108 ? 14.18 -10.258 1.087 1 98.81 108 VAL A O 1
ATOM 853 N N . PRO A 1 109 ? 13.578 -12.18 2.16 1 98.56 109 PRO A N 1
ATOM 854 C CA . PRO A 1 109 ? 14.844 -12.195 2.895 1 98.56 109 PRO A CA 1
ATOM 855 C C . PRO A 1 109 ? 16.062 -12.242 1.973 1 98.56 109 PRO A C 1
ATOM 857 O O . PRO A 1 109 ? 17.094 -11.664 2.291 1 98.56 109 PRO A O 1
ATOM 860 N N . HIS A 1 110 ? 15.922 -12.875 0.865 1 98.69 110 HIS A N 1
ATOM 861 C CA . HIS A 1 110 ? 17.031 -12.984 -0.082 1 98.69 110 HIS A CA 1
ATOM 862 C C . HIS A 1 110 ? 17.266 -11.664 -0.798 1 98.69 110 HIS A C 1
ATOM 864 O O . HIS A 1 110 ? 18.406 -11.375 -1.204 1 98.69 110 HIS A O 1
ATOM 870 N N . ILE A 1 111 ? 16.219 -10.875 -0.979 1 98.75 111 ILE A N 1
ATOM 871 C CA . ILE A 1 111 ? 16.328 -9.547 -1.582 1 98.75 111 ILE A CA 1
ATOM 872 C C . ILE A 1 111 ? 17.047 -8.602 -0.623 1 98.75 111 ILE A C 1
ATOM 874 O O . ILE A 1 111 ? 17.938 -7.855 -1.032 1 98.75 111 ILE A O 1
ATOM 878 N N . ILE A 1 112 ? 16.688 -8.641 0.662 1 98.62 112 ILE A N 1
ATOM 879 C CA . ILE A 1 112 ? 17.25 -7.773 1.693 1 98.62 112 ILE A CA 1
ATOM 880 C C . ILE A 1 112 ? 18.75 -8 1.799 1 98.62 112 ILE A C 1
ATOM 882 O O . ILE A 1 112 ? 19.516 -7.07 2.092 1 98.62 112 ILE A O 1
ATOM 886 N N . ALA A 1 113 ? 19.219 -9.188 1.452 1 98.19 113 ALA A N 1
ATOM 887 C CA . ALA A 1 113 ? 20.625 -9.555 1.572 1 98.19 113 ALA A CA 1
ATOM 888 C C . ALA A 1 113 ? 21.453 -8.93 0.454 1 98.19 113 ALA A C 1
ATOM 890 O O . ALA A 1 113 ? 22.688 -8.961 0.497 1 98.19 113 ALA A O 1
ATOM 891 N N . LEU A 1 114 ? 20.812 -8.328 -0.521 1 98.44 114 LEU A N 1
ATOM 892 C CA . LEU A 1 114 ? 21.5 -7.77 -1.679 1 98.44 114 LEU A CA 1
ATOM 893 C C . LEU A 1 114 ? 21.516 -6.246 -1.627 1 98.44 114 LEU A C 1
ATOM 895 O O . LEU A 1 114 ? 20.672 -5.637 -0.962 1 98.44 114 LEU A O 1
ATOM 899 N N . SER A 1 115 ? 22.453 -5.695 -2.338 1 97.88 115 SER A N 1
ATOM 900 C CA . SER A 1 115 ? 22.562 -4.238 -2.393 1 97.88 115 SER A CA 1
ATOM 901 C C . SER A 1 115 ? 21.875 -3.684 -3.643 1 97.88 115 SER A C 1
ATOM 903 O O . SER A 1 115 ? 21.891 -4.324 -4.695 1 97.88 115 SER A O 1
ATOM 905 N N . GLY A 1 116 ? 21.297 -2.482 -3.518 1 98.06 116 GLY A N 1
ATOM 906 C CA . GLY A 1 116 ? 20.828 -1.719 -4.664 1 98.06 116 GLY A CA 1
ATOM 907 C C . GLY A 1 116 ? 19.547 -2.26 -5.258 1 98.06 116 GLY A C 1
ATOM 908 O O . GLY A 1 116 ? 19.234 -1.989 -6.418 1 98.06 116 GLY A O 1
ATOM 909 N N . MET A 1 117 ? 18.781 -3.025 -4.484 1 98.75 117 MET A N 1
ATOM 910 C CA . MET A 1 117 ? 17.578 -3.666 -5.02 1 98.75 117 MET A CA 1
ATOM 911 C C . MET A 1 117 ? 16.406 -2.691 -5.047 1 98.75 117 MET A C 1
ATOM 913 O O . MET A 1 117 ? 16.266 -1.851 -4.152 1 98.75 117 MET A O 1
ATOM 917 N N . THR A 1 118 ? 15.594 -2.773 -6.078 1 98.88 118 THR A N 1
ATOM 918 C CA . THR A 1 118 ? 14.281 -2.146 -6.141 1 98.88 118 THR A CA 1
ATOM 919 C C . THR A 1 118 ? 13.18 -3.199 -6.27 1 98.88 118 THR A C 1
ATOM 921 O O . THR A 1 118 ? 13.242 -4.066 -7.148 1 98.88 118 THR A O 1
ATOM 924 N N . VAL A 1 119 ? 12.219 -3.105 -5.395 1 98.94 119 VAL A N 1
ATOM 925 C CA . VAL A 1 119 ? 11.109 -4.055 -5.41 1 98.94 119 VAL A CA 1
ATOM 926 C C . VAL A 1 119 ? 9.812 -3.334 -5.777 1 98.94 119 VAL A C 1
ATOM 928 O O . VAL A 1 119 ? 9.43 -2.359 -5.121 1 98.94 119 VAL A O 1
ATOM 931 N N . VAL A 1 120 ? 9.148 -3.775 -6.82 1 98.94 120 VAL A N 1
ATOM 932 C CA . VAL A 1 120 ? 7.785 -3.389 -7.168 1 98.94 120 VAL A CA 1
ATOM 933 C C . VAL A 1 120 ? 6.812 -4.48 -6.734 1 98.94 120 VAL A C 1
ATOM 935 O O . VAL A 1 120 ? 7.066 -5.668 -6.945 1 98.94 120 VAL A O 1
ATOM 938 N N . THR A 1 121 ? 5.719 -4.109 -6.094 1 98.94 121 THR A N 1
ATOM 939 C CA . THR A 1 121 ? 4.781 -5.137 -5.645 1 98.94 121 THR A CA 1
ATOM 940 C C . THR A 1 121 ? 3.377 -4.559 -5.492 1 98.94 121 THR A C 1
ATOM 942 O O . THR A 1 121 ? 3.215 -3.346 -5.32 1 98.94 121 THR A O 1
ATOM 945 N N . ASN A 1 122 ? 2.422 -5.402 -5.641 1 98.88 122 ASN A N 1
ATOM 946 C CA . ASN A 1 122 ? 1.05 -5.043 -5.301 1 98.88 122 ASN A CA 1
ATOM 947 C C . ASN A 1 122 ? 0.617 -5.672 -3.98 1 98.88 122 ASN A C 1
ATOM 949 O O . ASN A 1 122 ? -0.565 -5.645 -3.631 1 98.88 122 ASN A O 1
ATOM 953 N N . ASP A 1 123 ? 1.537 -6.281 -3.254 1 98.81 123 ASP A N 1
ATOM 954 C CA . ASP A 1 123 ? 1.283 -7.008 -2.012 1 98.81 123 ASP A CA 1
ATOM 955 C C . ASP A 1 123 ? 1.627 -6.148 -0.796 1 98.81 123 ASP A C 1
ATOM 957 O O . ASP A 1 123 ? 2.777 -5.742 -0.622 1 98.81 123 ASP A O 1
ATOM 961 N N . PHE A 1 124 ? 0.644 -5.906 0.051 1 98.69 124 PHE A N 1
ATOM 962 C CA . PHE A 1 124 ? 0.885 -5.09 1.233 1 98.69 124 PHE A CA 1
ATOM 963 C C . PHE A 1 124 ? 1.747 -5.836 2.242 1 98.69 124 PHE A C 1
ATOM 965 O O . PHE A 1 124 ? 2.496 -5.223 3.004 1 98.69 124 PHE A O 1
ATOM 972 N N . GLY A 1 125 ? 1.714 -7.137 2.25 1 98.06 125 GLY A N 1
ATOM 973 C CA . GLY A 1 125 ? 2.592 -7.93 3.094 1 98.06 125 GLY A CA 1
ATOM 974 C C . GLY A 1 125 ? 4.059 -7.789 2.729 1 98.06 125 GLY A C 1
ATOM 975 O O . GLY A 1 125 ? 4.918 -7.711 3.609 1 98.06 125 GLY A O 1
ATOM 976 N N . VAL A 1 126 ? 4.328 -7.777 1.454 1 98.62 126 VAL A N 1
ATOM 977 C CA . VAL A 1 126 ? 5.695 -7.574 0.98 1 98.62 126 VAL A CA 1
ATOM 978 C C . VAL A 1 126 ? 6.195 -6.199 1.418 1 98.62 126 VAL A C 1
ATOM 980 O O . VAL A 1 126 ? 7.324 -6.066 1.892 1 98.62 126 VAL A O 1
ATOM 983 N N . VAL A 1 127 ? 5.352 -5.16 1.281 1 98.75 127 VAL A N 1
ATOM 984 C CA . VAL A 1 127 ? 5.723 -3.816 1.705 1 98.75 127 VAL A CA 1
ATOM 985 C C . VAL A 1 127 ? 6.062 -3.818 3.193 1 98.75 127 VAL A C 1
ATOM 987 O O . VAL A 1 127 ? 7.086 -3.262 3.604 1 98.75 127 VAL A O 1
ATOM 990 N N . ASN A 1 128 ? 5.246 -4.457 3.945 1 97.88 128 ASN A N 1
ATOM 991 C CA . ASN A 1 128 ? 5.465 -4.523 5.387 1 97.88 128 ASN A CA 1
ATOM 992 C C . ASN A 1 128 ? 6.773 -5.23 5.723 1 97.88 128 ASN A C 1
ATOM 994 O O . ASN A 1 128 ? 7.527 -4.773 6.586 1 97.88 128 ASN A O 1
ATOM 998 N N . ALA A 1 129 ? 7.07 -6.305 5.055 1 98.12 129 ALA A N 1
ATOM 999 C CA . ALA A 1 129 ? 8.281 -7.09 5.297 1 98.12 129 ALA A CA 1
ATOM 1000 C C . ALA A 1 129 ? 9.531 -6.293 4.945 1 98.12 129 ALA A C 1
ATOM 1002 O O . ALA A 1 129 ? 10.602 -6.527 5.508 1 98.12 129 ALA A O 1
ATOM 1003 N N . LEU A 1 130 ? 9.352 -5.316 4.055 1 98.69 130 LEU A N 1
ATOM 1004 C CA . LEU A 1 130 ? 10.5 -4.551 3.568 1 98.69 130 LEU A CA 1
ATOM 1005 C C . LEU A 1 130 ? 10.562 -3.188 4.25 1 98.69 130 LEU A C 1
ATOM 1007 O O . LEU A 1 130 ? 11.469 -2.396 3.977 1 98.69 130 LEU A O 1
ATOM 1011 N N . ALA A 1 131 ? 9.609 -2.885 5.113 1 97.5 131 ALA A N 1
ATOM 1012 C CA . ALA A 1 131 ? 9.406 -1.545 5.656 1 97.5 131 ALA A CA 1
ATOM 1013 C C . ALA A 1 131 ? 10.648 -1.055 6.391 1 97.5 131 ALA A C 1
ATOM 1015 O O . ALA A 1 131 ? 10.984 0.132 6.34 1 97.5 131 ALA A O 1
ATOM 1016 N N . ASP A 1 132 ? 11.422 -1.931 7 1 96.5 132 ASP A N 1
ATOM 1017 C CA . ASP A 1 132 ? 12.57 -1.525 7.809 1 96.5 132 ASP A CA 1
ATOM 1018 C C . ASP A 1 132 ? 13.875 -1.689 7.035 1 96.5 132 ASP A C 1
ATOM 1020 O O . ASP A 1 132 ? 14.945 -1.341 7.535 1 96.5 132 ASP A O 1
ATOM 1024 N N . ALA A 1 133 ? 13.781 -2.303 5.867 1 98.06 133 ALA A N 1
ATOM 1025 C CA . ALA A 1 133 ? 14.961 -2.42 5.016 1 98.06 133 ALA A CA 1
ATOM 1026 C C . ALA A 1 133 ? 15.164 -1.161 4.176 1 98.06 133 ALA A C 1
ATOM 1028 O O . ALA A 1 133 ? 14.938 -1.177 2.963 1 98.06 133 ALA A O 1
ATOM 1029 N N . ALA A 1 134 ? 15.75 -0.134 4.77 1 96.38 134 ALA A N 1
ATOM 1030 C CA . ALA A 1 134 ? 15.797 1.206 4.191 1 96.38 134 ALA A CA 1
ATOM 1031 C C . ALA A 1 134 ? 16.688 1.233 2.951 1 96.38 134 ALA A C 1
ATOM 1033 O O . ALA A 1 134 ? 16.594 2.146 2.129 1 96.38 134 ALA A O 1
ATOM 1034 N N . HIS A 1 135 ? 17.562 0.23 2.822 1 97.81 135 HIS A N 1
ATOM 1035 C CA . HIS A 1 135 ? 18.484 0.21 1.684 1 97.81 135 HIS A CA 1
ATOM 1036 C C . HIS A 1 135 ? 17.812 -0.375 0.448 1 97.81 135 HIS A C 1
ATOM 1038 O O . HIS A 1 135 ? 18.375 -0.339 -0.648 1 97.81 135 HIS A O 1
ATOM 1044 N N . VAL A 1 136 ? 16.578 -0.936 0.565 1 98.75 136 VAL A N 1
ATOM 1045 C CA . VAL A 1 136 ? 15.812 -1.461 -0.555 1 98.75 136 VAL A CA 1
ATOM 1046 C C . VAL A 1 136 ? 14.781 -0.427 -1 1 98.75 136 VAL A C 1
ATOM 1048 O O . VAL A 1 136 ? 13.961 0.03 -0.197 1 98.75 136 VAL A O 1
ATOM 1051 N N . ASP A 1 137 ? 14.82 -0.016 -2.246 1 98.75 137 ASP A N 1
ATOM 1052 C CA . ASP A 1 137 ? 13.75 0.809 -2.789 1 98.75 137 ASP A CA 1
ATOM 1053 C C . ASP A 1 137 ? 12.484 -0.02 -3.025 1 98.75 137 ASP A C 1
ATOM 1055 O O . ASP A 1 137 ? 12.547 -1.1 -3.615 1 98.75 137 ASP A O 1
ATOM 1059 N N . VAL A 1 138 ? 11.352 0.472 -2.52 1 98.94 138 VAL A N 1
ATOM 1060 C CA . VAL A 1 138 ? 10.102 -0.26 -2.652 1 98.94 138 VAL A CA 1
ATOM 1061 C C . VAL A 1 138 ? 9.055 0.62 -3.34 1 98.94 138 VAL A C 1
ATOM 1063 O O . VAL A 1 138 ? 8.828 1.758 -2.924 1 98.94 138 VAL A O 1
ATOM 1066 N N . ILE A 1 139 ? 8.461 0.144 -4.383 1 98.94 139 ILE A N 1
ATOM 1067 C CA . ILE A 1 139 ? 7.352 0.791 -5.078 1 98.94 139 ILE A CA 1
ATOM 1068 C C . ILE A 1 139 ? 6.105 -0.087 -4.992 1 98.94 139 ILE A C 1
ATOM 1070 O O . ILE A 1 139 ? 6.121 -1.242 -5.426 1 98.94 139 ILE A O 1
ATOM 1074 N N . HIS A 1 140 ? 5.102 0.391 -4.387 1 98.94 140 HIS A N 1
ATOM 1075 C CA . HIS A 1 140 ? 3.811 -0.289 -4.43 1 98.94 140 HIS A CA 1
ATOM 1076 C C . HIS A 1 140 ? 2.998 0.154 -5.641 1 98.94 140 HIS A C 1
ATOM 1078 O O . HIS A 1 140 ? 2.98 1.339 -5.984 1 98.94 140 HIS A O 1
ATOM 1084 N N . THR A 1 141 ? 2.262 -0.755 -6.199 1 98.88 141 THR A N 1
ATOM 1085 C CA . THR A 1 141 ? 1.547 -0.454 -7.434 1 98.88 141 THR A CA 1
ATOM 1086 C C . THR A 1 141 ? 0.332 0.426 -7.156 1 98.88 141 THR A C 1
ATOM 1088 O O . THR A 1 141 ? -0.151 1.128 -8.047 1 98.88 141 THR A O 1
ATOM 1091 N N . GLY A 1 142 ? -0.158 0.356 -5.945 1 98.75 142 GLY A N 1
ATOM 1092 C CA . GLY A 1 142 ? -1.46 0.942 -5.672 1 98.75 142 GLY A CA 1
ATOM 1093 C C . GLY A 1 142 ? -2.607 0.16 -6.281 1 98.75 142 GLY A C 1
ATOM 1094 O O . GLY A 1 142 ? -2.41 -0.941 -6.797 1 98.75 142 GLY A O 1
ATOM 1095 N N . GLY A 1 143 ? -3.842 0.773 -6.113 1 98.75 143 GLY A N 1
ATOM 1096 C CA . GLY A 1 143 ? -5.055 0.15 -6.625 1 98.75 143 GLY A CA 1
ATOM 1097 C C . GLY A 1 143 ? -6.031 -0.239 -5.531 1 98.75 143 GLY A C 1
ATOM 1098 O O . GLY A 1 143 ? -5.887 0.184 -4.383 1 98.75 143 GLY A O 1
ATOM 1099 N N . LEU A 1 144 ? -7.031 -0.988 -6.016 1 98.81 144 LEU A N 1
ATOM 1100 C CA . LEU A 1 144 ? -8.109 -1.417 -5.129 1 98.81 144 LEU A CA 1
ATOM 1101 C C . LEU A 1 144 ? -7.641 -2.543 -4.211 1 98.81 144 LEU A C 1
ATOM 1103 O O . LEU A 1 144 ? -7.047 -3.521 -4.676 1 98.81 144 LEU A O 1
ATOM 1107 N N . LEU A 1 145 ? -7.945 -2.375 -2.918 1 98.75 145 LEU A N 1
ATOM 1108 C CA . LEU A 1 145 ? -7.566 -3.393 -1.945 1 98.75 145 LEU A CA 1
ATOM 1109 C C . LEU A 1 145 ? -8.438 -4.637 -2.088 1 98.75 145 LEU A C 1
ATOM 1111 O O . LEU A 1 145 ? -9.664 -4.543 -2.055 1 98.75 145 LEU A O 1
ATOM 1115 N N . ASP A 1 146 ? -7.793 -5.754 -2.363 1 98.19 146 ASP A N 1
ATOM 1116 C CA . ASP A 1 146 ? -8.391 -7.062 -2.115 1 98.19 146 ASP A CA 1
ATOM 1117 C C . ASP A 1 146 ? -8.211 -7.477 -0.656 1 98.19 146 ASP A C 1
ATOM 1119 O O . ASP A 1 146 ? -7.121 -7.879 -0.247 1 98.19 146 ASP A O 1
ATOM 1123 N N . HIS A 1 147 ? -9.25 -7.391 0.168 1 97.19 147 HIS A N 1
ATOM 1124 C CA . HIS A 1 147 ? -9.172 -7.508 1.619 1 97.19 147 HIS A CA 1
ATOM 1125 C C . HIS A 1 147 ? -8.625 -8.867 2.033 1 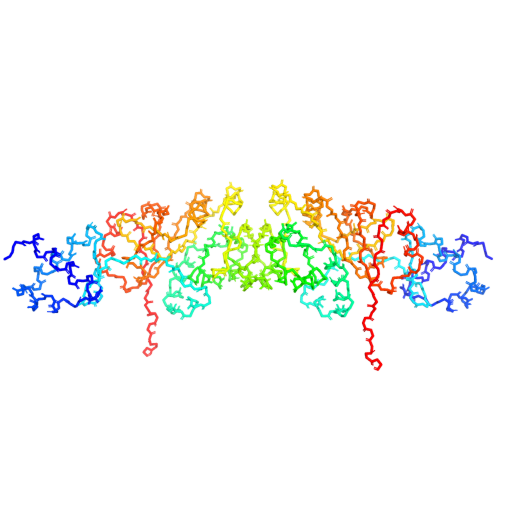97.19 147 HIS A C 1
ATOM 1127 O O . HIS A 1 147 ? -7.617 -8.953 2.74 1 97.19 147 HIS A O 1
ATOM 1133 N N . PRO A 1 148 ? -9.156 -9.953 1.525 1 94.75 148 PRO A N 1
ATOM 1134 C CA . PRO A 1 148 ? -8.656 -11.242 1.983 1 94.75 148 PRO A CA 1
ATOM 1135 C C . PRO A 1 148 ? -7.215 -11.508 1.55 1 94.75 148 PRO A C 1
ATOM 1137 O O . PRO A 1 148 ? -6.445 -12.133 2.287 1 94.75 148 PRO A O 1
ATOM 1140 N N . ASN A 1 149 ? -6.871 -11.039 0.392 1 95.19 149 ASN A N 1
ATOM 1141 C CA . ASN A 1 149 ? -5.551 -11.297 -0.173 1 95.19 149 ASN A CA 1
ATOM 1142 C C . ASN A 1 149 ? -4.527 -10.273 0.308 1 95.19 149 ASN A C 1
ATOM 1144 O O . ASN A 1 149 ? -3.32 -10.492 0.191 1 95.19 149 ASN A O 1
ATOM 1148 N N . ARG A 1 150 ? -4.961 -9.141 0.821 1 97.56 150 ARG A N 1
ATOM 1149 C CA . ARG A 1 150 ? -4.113 -8.039 1.268 1 97.56 150 ARG A CA 1
ATOM 1150 C C . ARG A 1 150 ? -3.182 -7.578 0.151 1 97.56 150 ARG A C 1
ATOM 1152 O O . ARG A 1 150 ? -1.973 -7.449 0.357 1 97.56 150 ARG A O 1
ATOM 1159 N N . SER A 1 151 ? -3.775 -7.383 -0.966 1 98.62 151 SER A N 1
ATOM 1160 C CA . SER A 1 151 ? -3.07 -6.902 -2.15 1 98.62 151 SER A CA 1
ATOM 1161 C C . SER A 1 151 ? -3.939 -5.941 -2.957 1 98.62 151 SER A C 1
ATOM 1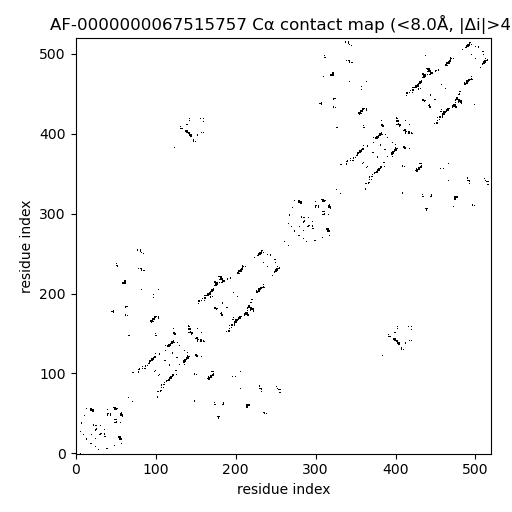163 O O . SER A 1 151 ? -5.145 -5.844 -2.723 1 98.62 151 SER A O 1
ATOM 1165 N N . SER A 1 152 ? -3.299 -5.211 -3.809 1 98.75 152 SER A N 1
ATOM 1166 C CA . SER A 1 152 ? -4.027 -4.312 -4.695 1 98.75 152 SER A CA 1
ATOM 1167 C C . SER A 1 152 ? -4.348 -4.984 -6.027 1 98.75 152 SER A C 1
ATOM 1169 O O . SER A 1 152 ? -3.525 -5.727 -6.566 1 98.75 152 SER A O 1
ATOM 1171 N N . VAL A 1 153 ? -5.527 -4.656 -6.555 1 98.62 153 VAL A N 1
ATOM 1172 C CA . VAL A 1 153 ? -5.977 -5.207 -7.828 1 98.62 153 VAL A CA 1
ATOM 1173 C C . VAL A 1 153 ? -6.621 -4.109 -8.672 1 98.62 153 VAL A C 1
ATOM 1175 O O . VAL A 1 153 ? -6.719 -2.959 -8.234 1 98.62 153 VAL A O 1
ATOM 1178 N N . GLY A 1 154 ? -6.906 -4.441 -9.961 1 98.31 154 GLY A N 1
ATOM 1179 C CA . GLY A 1 154 ? -7.707 -3.559 -10.797 1 98.31 154 GLY A CA 1
ATOM 1180 C C . GLY A 1 154 ? -6.871 -2.684 -11.711 1 98.31 154 GLY A C 1
ATOM 1181 O O . GLY A 1 154 ? -5.648 -2.822 -11.766 1 98.31 154 GLY A O 1
ATOM 1182 N N . GLY A 1 155 ? -7.582 -1.851 -12.375 1 98.25 155 GLY A N 1
ATOM 1183 C CA . GLY A 1 155 ? -7 -1.057 -13.445 1 98.25 155 GLY A CA 1
ATOM 1184 C C . GLY A 1 155 ? -5.953 -0.076 -12.961 1 98.25 155 GLY A C 1
ATOM 1185 O O . GLY A 1 155 ? -4.949 0.157 -13.641 1 98.25 155 GLY A O 1
ATOM 1186 N N . LEU A 1 156 ? -6.098 0.5 -11.828 1 98.31 156 LEU A N 1
ATOM 1187 C CA . LEU A 1 156 ? -5.133 1.458 -11.305 1 98.31 156 LEU A CA 1
ATOM 1188 C C . LEU A 1 156 ? -3.789 0.786 -11.039 1 98.31 156 LEU A C 1
ATOM 1190 O O . LEU A 1 156 ? -2.738 1.343 -11.367 1 98.31 156 LEU A O 1
ATOM 1194 N N . ALA A 1 157 ? -3.854 -0.398 -10.461 1 98.75 157 ALA A N 1
ATOM 1195 C CA . ALA A 1 157 ? -2.629 -1.156 -10.227 1 98.75 157 ALA A CA 1
ATOM 1196 C C . ALA A 1 157 ? -1.922 -1.482 -11.539 1 98.75 157 ALA A C 1
ATOM 1198 O O . ALA A 1 157 ? -0.71 -1.288 -11.664 1 98.75 157 ALA A O 1
ATOM 1199 N N . ALA A 1 158 ? -2.703 -1.924 -12.484 1 98.75 158 ALA A N 1
ATOM 1200 C CA . ALA A 1 158 ? -2.156 -2.258 -13.797 1 98.75 158 ALA A CA 1
ATOM 1201 C C . ALA A 1 158 ? -1.545 -1.03 -14.469 1 98.75 158 ALA A C 1
ATOM 1203 O O . ALA A 1 158 ? -0.5 -1.124 -15.117 1 98.75 158 ALA A O 1
ATOM 1204 N N . ALA A 1 159 ? -2.18 0.084 -14.305 1 98.44 159 ALA A N 1
ATOM 1205 C CA . ALA A 1 159 ? -1.699 1.321 -14.914 1 98.44 159 ALA A CA 1
ATOM 1206 C C . ALA A 1 159 ? -0.319 1.695 -14.383 1 98.44 159 ALA A C 1
ATOM 1208 O O . ALA A 1 159 ? 0.551 2.123 -15.148 1 98.44 159 ALA A O 1
ATOM 1209 N N . THR A 1 160 ? -0.098 1.536 -13.117 1 98.5 160 THR A N 1
ATOM 1210 C CA . THR A 1 160 ? 1.207 1.808 -12.523 1 98.5 160 THR A CA 1
ATOM 1211 C C . THR A 1 160 ? 2.271 0.886 -13.117 1 98.5 160 THR A C 1
ATOM 1213 O O . THR A 1 160 ? 3.355 1.339 -13.484 1 98.5 160 THR A O 1
ATOM 1216 N N . LEU A 1 161 ? 1.935 -0.348 -13.266 1 98.75 161 LEU A N 1
ATOM 1217 C CA . LEU A 1 161 ? 2.879 -1.336 -13.781 1 98.75 161 LEU A CA 1
ATOM 1218 C C . LEU A 1 161 ? 3.262 -1.025 -15.227 1 98.75 161 LEU A C 1
ATOM 1220 O O . LEU A 1 161 ? 4.406 -1.236 -15.625 1 98.75 161 LEU A O 1
ATOM 1224 N N . ARG A 1 162 ? 2.377 -0.495 -15.984 1 98.19 162 ARG A N 1
ATOM 1225 C CA . ARG A 1 162 ? 2.625 -0.184 -17.391 1 98.19 162 ARG A CA 1
ATOM 1226 C C . ARG A 1 162 ? 3.596 0.984 -17.531 1 98.19 162 ARG A C 1
ATOM 1228 O O . ARG A 1 162 ? 4.121 1.235 -18.609 1 98.19 162 ARG A O 1
ATOM 1235 N N . GLN A 1 163 ? 3.855 1.622 -16.438 1 97.38 163 GLN A N 1
ATOM 1236 C CA . GLN A 1 163 ? 4.793 2.738 -16.438 1 97.38 163 GLN A CA 1
ATOM 1237 C C . GLN A 1 163 ? 6.184 2.293 -15.992 1 97.38 163 GLN A C 1
ATOM 1239 O O . GLN A 1 163 ? 7.102 3.109 -15.898 1 97.38 163 GLN A O 1
ATOM 1244 N N . LEU A 1 164 ? 6.352 1.04 -15.727 1 98.38 164 LEU A N 1
ATOM 1245 C CA . LEU A 1 164 ? 7.594 0.542 -15.141 1 98.38 164 LEU A CA 1
ATOM 1246 C C . LEU A 1 164 ? 8.203 -0.555 -16 1 98.38 164 LEU A C 1
ATOM 1248 O O . LEU A 1 164 ? 7.512 -1.149 -16.844 1 98.38 164 LEU A O 1
ATOM 1252 N N . ALA A 1 165 ? 9.453 -0.694 -15.883 1 98.62 165 ALA A N 1
ATOM 1253 C CA . ALA A 1 165 ? 10.195 -1.827 -16.438 1 98.62 165 ALA A CA 1
ATOM 1254 C C . ALA A 1 165 ? 10.945 -2.574 -15.344 1 98.62 165 ALA A C 1
ATOM 1256 O O . ALA A 1 165 ? 11.633 -1.959 -14.523 1 98.62 165 ALA A O 1
ATOM 1257 N N . THR A 1 166 ? 10.766 -3.859 -15.289 1 98.69 166 THR A N 1
ATOM 1258 C CA . THR A 1 166 ? 11.453 -4.66 -14.281 1 98.69 166 THR A CA 1
ATOM 1259 C C . THR A 1 166 ? 12.336 -5.715 -14.938 1 98.69 166 THR A C 1
ATOM 1261 O O . THR A 1 166 ? 12.109 -6.102 -16.094 1 98.69 166 THR A O 1
ATOM 1264 N N . ASP A 1 167 ? 13.391 -6.109 -14.234 1 98.81 167 ASP A N 1
ATOM 1265 C CA . ASP A 1 167 ? 14.273 -7.16 -14.734 1 98.81 167 ASP A CA 1
ATOM 1266 C C . ASP A 1 167 ? 13.586 -8.523 -14.68 1 98.81 167 ASP A C 1
ATOM 1268 O O . ASP A 1 167 ? 13.617 -9.273 -15.656 1 98.81 167 ASP A O 1
ATOM 1272 N N . VAL A 1 168 ? 12.969 -8.82 -13.539 1 98.81 168 VAL A N 1
ATOM 1273 C CA . VAL A 1 168 ? 12.32 -10.109 -13.328 1 98.81 168 VAL A CA 1
ATOM 1274 C C . VAL A 1 168 ? 10.984 -9.914 -12.617 1 98.81 168 VAL A C 1
ATOM 1276 O O . VAL A 1 168 ? 10.891 -9.125 -11.672 1 98.81 168 VAL A O 1
ATOM 1279 N N . ALA A 1 169 ? 9.977 -10.531 -13.117 1 98.94 169 ALA A N 1
ATOM 1280 C CA . ALA A 1 169 ? 8.703 -10.633 -12.406 1 98.94 169 ALA A CA 1
ATOM 1281 C C . ALA A 1 169 ? 8.508 -12.039 -11.836 1 98.94 169 ALA A C 1
ATOM 1283 O O . ALA A 1 169 ? 8.414 -13.016 -12.586 1 98.94 169 ALA A O 1
ATOM 1284 N N . PHE A 1 170 ? 8.477 -12.109 -10.492 1 98.94 170 PHE A N 1
ATOM 1285 C CA . PHE A 1 170 ? 8.109 -13.359 -9.828 1 98.94 170 PHE A CA 1
ATOM 1286 C C . PHE A 1 170 ? 6.605 -13.43 -9.609 1 98.94 170 PHE A C 1
ATOM 1288 O O . PHE A 1 170 ? 6.055 -12.688 -8.789 1 98.94 170 PHE A O 1
ATOM 1295 N N . MET A 1 171 ? 5.992 -14.336 -10.289 1 98.88 171 MET A N 1
ATOM 1296 C CA . MET A 1 171 ? 4.539 -14.445 -10.32 1 98.88 171 MET A CA 1
ATOM 1297 C C . MET A 1 171 ? 4.062 -15.602 -9.438 1 98.88 171 MET A C 1
ATOM 1299 O O . MET A 1 171 ? 4.66 -16.688 -9.445 1 98.88 171 MET A O 1
ATOM 1303 N N . SER A 1 172 ? 3.049 -15.359 -8.695 1 98.12 172 SER A N 1
ATOM 1304 C CA . SER A 1 172 ? 2.344 -16.422 -7.977 1 98.12 172 SER A CA 1
ATOM 1305 C C . SER A 1 172 ? 1.043 -16.781 -8.68 1 98.12 172 SER A C 1
ATOM 1307 O O . SER A 1 172 ? 0.638 -16.125 -9.641 1 98.12 172 SER A O 1
ATOM 1309 N N . THR A 1 173 ? 0.409 -17.906 -8.172 1 97.62 173 THR A N 1
ATOM 1310 C CA . THR A 1 173 ? -0.859 -18.312 -8.766 1 97.62 173 THR A CA 1
ATOM 1311 C C . THR A 1 173 ? -1.659 -19.172 -7.793 1 97.62 173 THR A C 1
ATOM 1313 O O . THR A 1 173 ? -1.083 -19.875 -6.957 1 97.62 173 THR A O 1
ATOM 1316 N N . SER A 1 174 ? -2.934 -19.078 -7.957 1 93.94 174 SER A N 1
ATOM 1317 C CA . SER A 1 174 ? -3.809 -19.922 -7.148 1 93.94 174 SER A CA 1
ATOM 1318 C C . SER A 1 174 ? -4.055 -21.266 -7.82 1 93.94 174 SER A C 1
ATOM 1320 O O . SER A 1 174 ? -4.457 -22.234 -7.164 1 93.94 174 SER A O 1
ATOM 1322 N N . SER A 1 175 ? -3.812 -21.344 -9.094 1 94.75 175 SER A N 1
ATOM 1323 C CA . SER A 1 175 ? -4.098 -22.547 -9.875 1 94.75 175 SER A CA 1
ATOM 1324 C C . SER A 1 175 ? -3.291 -22.562 -11.172 1 94.75 175 SER A C 1
ATOM 1326 O O . SER A 1 175 ? -3.086 -21.531 -11.797 1 94.75 175 SER A O 1
ATOM 1328 N N . TRP A 1 176 ? -2.914 -23.781 -11.5 1 96.31 176 TRP A N 1
ATOM 1329 C CA . TRP A 1 176 ? -2.156 -23.891 -12.742 1 96.31 176 TRP A CA 1
ATOM 1330 C C . TRP A 1 176 ? -2.111 -25.328 -13.242 1 96.31 176 TRP A C 1
ATOM 1332 O O . TRP A 1 176 ? -2.262 -26.266 -12.453 1 96.31 176 TRP A O 1
ATOM 1342 N N . ASP A 1 177 ? -1.984 -25.484 -14.523 1 94.12 177 ASP A N 1
ATOM 1343 C CA . ASP A 1 177 ? -1.759 -26.766 -15.164 1 94.12 177 ASP A CA 1
ATOM 1344 C C . ASP A 1 177 ? -1.253 -26.594 -16.594 1 94.12 177 ASP A C 1
ATOM 1346 O O . ASP A 1 177 ? -1.135 -25.469 -17.078 1 94.12 177 ASP A O 1
ATOM 1350 N N . LEU A 1 178 ? -0.967 -27.656 -17.219 1 91.88 178 LEU A N 1
ATOM 1351 C CA . LEU A 1 178 ? -0.331 -27.656 -18.531 1 91.88 178 LEU A CA 1
ATOM 1352 C C . LEU A 1 178 ? -1.28 -27.094 -19.594 1 91.88 178 LEU A C 1
ATOM 1354 O O . LEU A 1 178 ? -0.854 -26.375 -20.5 1 91.88 178 LEU A O 1
ATOM 1358 N N . GLN A 1 179 ? -2.48 -27.359 -19.484 1 89.69 179 GLN A N 1
ATOM 1359 C CA . GLN A 1 179 ? -3.445 -27.047 -20.531 1 89.69 179 GLN A CA 1
ATOM 1360 C C . GLN A 1 179 ? -3.926 -25.609 -20.422 1 89.69 179 GLN A C 1
ATOM 1362 O O . GLN A 1 179 ? -3.92 -24.875 -21.406 1 89.69 179 GLN A O 1
ATOM 1367 N N . ARG A 1 180 ? -4.203 -25.234 -19.281 1 93.38 180 ARG A N 1
ATOM 1368 C CA . ARG A 1 180 ? -4.852 -23.938 -19.094 1 93.38 180 ARG A CA 1
ATOM 1369 C C . ARG A 1 180 ? -3.832 -22.859 -18.734 1 93.38 180 ARG A C 1
ATOM 1371 O O . ARG A 1 180 ? -4.117 -21.672 -18.844 1 93.38 180 ARG A O 1
ATOM 1378 N N . GLY A 1 181 ? -2.688 -23.281 -18.281 1 96.69 181 GLY A N 1
ATOM 1379 C CA . GLY A 1 181 ? -1.744 -22.312 -17.75 1 96.69 181 GLY A CA 1
ATOM 1380 C C . GLY A 1 181 ? -2.094 -21.859 -16.344 1 96.69 181 GLY A C 1
ATOM 1381 O O . GLY A 1 181 ? -2.467 -22.672 -15.492 1 96.69 181 GLY A O 1
ATOM 1382 N N . THR A 1 182 ? -1.878 -20.562 -16.094 1 98.19 182 THR A N 1
ATOM 1383 C CA . THR A 1 182 ? -2.271 -20.031 -14.797 1 98.19 182 THR A CA 1
ATOM 1384 C C . THR A 1 182 ? -3.656 -19.391 -14.867 1 98.19 182 THR A C 1
ATOM 1386 O O . THR A 1 182 ? -3.988 -18.719 -15.852 1 98.19 182 THR A O 1
ATOM 1389 N N . THR A 1 183 ? -4.438 -19.656 -13.867 1 97.56 183 THR A N 1
ATOM 1390 C CA . THR A 1 183 ? -5.789 -19.125 -13.781 1 97.56 183 THR A CA 1
ATOM 1391 C C . THR A 1 183 ? -6.066 -18.562 -12.383 1 97.56 183 THR A C 1
ATOM 1393 O O . THR A 1 183 ? -5.262 -18.75 -11.469 1 97.56 183 THR A O 1
ATOM 1396 N N . THR A 1 184 ? -7.117 -17.781 -12.273 1 97 184 THR A N 1
ATOM 1397 C CA . THR A 1 184 ? -7.539 -17.203 -10.992 1 97 184 THR A CA 1
ATOM 1398 C C . THR A 1 184 ? -9.055 -17.078 -10.938 1 97 184 THR A C 1
ATOM 1400 O O . THR A 1 184 ? -9.711 -16.922 -11.969 1 97 184 THR A O 1
ATOM 1403 N N . PRO A 1 185 ? -9.609 -17.203 -9.766 1 95 185 PRO A N 1
ATOM 1404 C CA . PRO A 1 185 ? -11.047 -16.969 -9.656 1 95 185 PRO A CA 1
ATOM 1405 C C . PRO A 1 185 ? -11.422 -15.492 -9.68 1 95 185 PRO A C 1
ATOM 1407 O O . PRO A 1 185 ? -12.609 -15.148 -9.734 1 95 185 PRO A O 1
ATOM 1410 N N . SER A 1 186 ? -10.469 -14.625 -9.648 1 95.5 186 SER A N 1
ATOM 1411 C CA . SER A 1 186 ? -10.719 -13.195 -9.508 1 95.5 186 SER A CA 1
ATOM 1412 C C . SER A 1 186 ? -10.414 -12.445 -10.805 1 95.5 186 SER A C 1
ATOM 1414 O O . SER A 1 186 ? -9.258 -12.367 -11.219 1 95.5 186 SER A O 1
ATOM 1416 N N . ALA A 1 187 ? -11.438 -11.828 -11.32 1 96.5 187 ALA A N 1
ATOM 1417 C CA . ALA A 1 187 ? -11.281 -11.078 -12.562 1 96.5 187 ALA A CA 1
ATOM 1418 C C . ALA A 1 187 ? -10.32 -9.906 -12.383 1 96.5 187 ALA A C 1
ATOM 1420 O O . ALA A 1 187 ? -9.523 -9.609 -13.273 1 96.5 187 ALA A O 1
ATOM 1421 N N . LEU A 1 188 ? -10.297 -9.297 -11.289 1 96.94 188 LEU A N 1
ATOM 1422 C CA . LEU A 1 188 ? -9.539 -8.07 -11.031 1 96.94 188 LEU A CA 1
ATOM 1423 C C . LEU A 1 188 ? -8.047 -8.367 -10.922 1 96.94 188 LEU A C 1
ATOM 1425 O O . LEU A 1 188 ? -7.223 -7.457 -11.047 1 96.94 188 LEU A O 1
ATOM 1429 N N . LYS A 1 189 ? -7.703 -9.562 -10.727 1 98.06 189 LYS A N 1
ATOM 1430 C CA . LYS A 1 189 ? -6.297 -9.938 -10.609 1 98.06 189 LYS A CA 1
ATOM 1431 C C . LYS A 1 189 ? -5.656 -10.117 -11.984 1 98.06 189 LYS A C 1
ATOM 1433 O O . LYS A 1 189 ? -4.438 -10.008 -12.117 1 98.06 189 LYS A O 1
ATOM 1438 N N . VAL A 1 190 ? -6.469 -10.391 -12.938 1 98.44 190 VAL A N 1
ATOM 1439 C CA . VAL A 1 190 ? -5.98 -10.789 -14.25 1 98.44 190 VAL A CA 1
ATOM 1440 C C . VAL A 1 190 ? -5.152 -9.664 -14.867 1 98.44 190 VAL A C 1
ATOM 1442 O O . VAL A 1 190 ? -3.998 -9.867 -15.242 1 98.44 190 VAL A O 1
ATOM 1445 N N . GLU A 1 191 ? -5.699 -8.5 -14.875 1 98.12 191 GLU A N 1
ATOM 1446 C CA . GLU A 1 191 ? -5.023 -7.41 -15.57 1 98.12 191 GLU A CA 1
ATOM 1447 C C . GLU A 1 191 ? -3.734 -7.02 -14.852 1 98.12 191 GLU A C 1
ATOM 1449 O O . GLU A 1 191 ? -2.75 -6.645 -15.5 1 98.12 191 GLU A O 1
ATOM 1454 N N . VAL A 1 192 ? -3.703 -7.062 -13.562 1 98.75 192 VAL A N 1
ATOM 1455 C CA . VAL A 1 192 ? -2.506 -6.73 -12.805 1 98.75 192 VAL A CA 1
ATOM 1456 C C . VAL A 1 192 ? -1.396 -7.73 -13.117 1 98.75 192 VAL A C 1
ATOM 1458 O O . VAL A 1 192 ? -0.264 -7.34 -13.414 1 98.75 192 VAL A O 1
ATOM 1461 N N . LYS A 1 193 ? -1.725 -9 -13.078 1 98.88 193 LYS A N 1
ATOM 1462 C CA . LYS A 1 193 ? -0.748 -10.055 -13.352 1 98.88 193 LYS A CA 1
ATOM 1463 C C . LYS A 1 193 ? -0.213 -9.953 -14.773 1 98.88 193 LYS A C 1
ATOM 1465 O O . LYS A 1 193 ? 0.997 -10.031 -15 1 98.88 193 LYS A O 1
ATOM 1470 N N . GLN A 1 194 ? -1.081 -9.695 -15.695 1 98.88 194 GLN A N 1
ATOM 1471 C CA . GLN A 1 194 ? -0.659 -9.578 -17.094 1 98.88 194 GLN A CA 1
ATOM 1472 C C . GLN A 1 194 ? 0.217 -8.344 -17.297 1 98.88 194 GLN A C 1
ATOM 1474 O O . GLN A 1 194 ? 1.222 -8.406 -18 1 98.88 194 GLN A O 1
ATOM 1479 N N . ALA A 1 195 ? -0.131 -7.227 -16.672 1 98.88 195 ALA A N 1
ATOM 1480 C CA . ALA A 1 195 ? 0.681 -6.016 -16.766 1 98.88 195 ALA A CA 1
ATOM 1481 C C . ALA A 1 195 ? 2.07 -6.246 -16.172 1 98.88 195 ALA A C 1
ATOM 1483 O O . ALA A 1 195 ? 3.068 -5.77 -16.719 1 98.88 195 ALA A O 1
ATOM 1484 N N . ALA A 1 196 ? 2.137 -6.977 -15.117 1 98.88 196 ALA A N 1
ATOM 1485 C CA . ALA A 1 196 ? 3.418 -7.289 -14.484 1 98.88 196 ALA A CA 1
ATOM 1486 C C . ALA A 1 196 ? 4.297 -8.125 -15.406 1 98.88 196 ALA A C 1
ATOM 1488 O O . ALA A 1 196 ? 5.488 -7.84 -15.57 1 98.88 196 ALA A O 1
ATOM 1489 N N . MET A 1 197 ? 3.672 -9.094 -16.016 1 98.81 197 MET A N 1
ATOM 1490 C CA . MET A 1 197 ? 4.402 -9.969 -16.938 1 98.81 197 MET A CA 1
ATOM 1491 C C . MET A 1 197 ? 4.902 -9.188 -18.141 1 98.81 197 MET A C 1
ATOM 1493 O O . MET A 1 197 ? 6.035 -9.375 -18.594 1 98.81 197 MET A O 1
ATOM 1497 N N . GLN A 1 198 ? 4.094 -8.227 -18.578 1 98.56 198 GLN A N 1
ATOM 1498 C CA . GLN A 1 198 ? 4.418 -7.445 -19.766 1 98.56 198 GLN A CA 1
ATOM 1499 C C . GLN A 1 198 ? 5.504 -6.418 -19.469 1 98.56 198 GLN A C 1
ATOM 1501 O O . GLN A 1 198 ? 6.242 -6.008 -20.375 1 98.56 198 GLN A O 1
ATOM 1506 N N . SER A 1 199 ? 5.68 -6.078 -18.25 1 98.44 199 SER A N 1
ATOM 1507 C CA . SER A 1 199 ? 6.609 -5.02 -17.859 1 98.44 199 SER A CA 1
ATOM 1508 C C . SER A 1 199 ? 7.973 -5.594 -17.484 1 98.44 199 SER A C 1
ATOM 1510 O O . SER A 1 199 ? 8.898 -4.844 -17.172 1 98.44 199 SER A O 1
ATOM 1512 N N . ALA A 1 200 ? 8.141 -6.895 -17.562 1 98.75 200 ALA A N 1
ATOM 1513 C CA . ALA A 1 200 ? 9.359 -7.539 -17.078 1 98.75 200 ALA A CA 1
ATOM 1514 C C . ALA A 1 200 ? 10.18 -8.109 -18.219 1 98.75 200 ALA A C 1
ATOM 1516 O O . ALA A 1 200 ? 9.625 -8.562 -19.219 1 98.75 200 ALA A O 1
ATOM 1517 N N . SER A 1 201 ? 11.461 -8.109 -18.078 1 98.56 201 SER A N 1
ATOM 1518 C CA . SER A 1 201 ? 12.344 -8.742 -19.062 1 98.56 201 SER A CA 1
ATOM 1519 C C . SER A 1 201 ? 12.281 -10.258 -18.953 1 98.56 201 SER A C 1
ATOM 1521 O O . SER A 1 201 ? 12.414 -10.961 -19.969 1 98.56 201 SER A O 1
ATOM 1523 N N . GLN A 1 202 ? 12.133 -10.727 -17.75 1 98.5 202 GLN A N 1
ATOM 1524 C CA . GLN A 1 202 ? 11.992 -12.156 -17.469 1 98.5 202 GLN A CA 1
ATOM 1525 C C . GLN A 1 202 ? 10.797 -12.414 -16.562 1 98.5 202 GLN A C 1
ATOM 1527 O O . GLN A 1 202 ? 10.555 -11.664 -15.609 1 98.5 202 GLN A O 1
ATOM 1532 N N . THR A 1 203 ? 10.039 -13.422 -16.875 1 98.81 203 THR A N 1
ATOM 1533 C CA . THR A 1 203 ? 8.883 -13.805 -16.062 1 98.81 203 THR A CA 1
ATOM 1534 C C . THR A 1 203 ? 9.078 -15.195 -15.461 1 98.81 203 THR A C 1
ATOM 1536 O O . THR A 1 203 ? 9.383 -16.156 -16.172 1 98.81 203 THR A O 1
ATOM 1539 N N . VAL A 1 204 ? 8.898 -15.289 -14.141 1 98.94 204 VAL A N 1
ATOM 1540 C CA . VAL A 1 204 ? 9.117 -16.531 -13.398 1 98.94 204 VAL A CA 1
ATOM 1541 C C . VAL A 1 204 ? 7.852 -16.891 -12.617 1 98.94 204 VAL A C 1
ATOM 1543 O O . VAL A 1 204 ? 7.344 -16.094 -11.836 1 98.94 204 VAL A O 1
ATOM 1546 N N . LEU A 1 205 ? 7.336 -18.062 -12.836 1 98.88 205 LEU A N 1
ATOM 1547 C CA . LEU A 1 205 ? 6.227 -18.562 -12.031 1 98.88 205 LEU A CA 1
ATOM 1548 C C . LEU A 1 205 ? 6.742 -19.312 -10.805 1 98.88 205 LEU A C 1
ATOM 1550 O O . LEU A 1 205 ? 7.594 -20.203 -10.922 1 98.88 205 LEU A O 1
ATOM 1554 N N . VAL A 1 206 ? 6.281 -18.906 -9.656 1 98.75 206 VAL A N 1
ATOM 1555 C CA . VAL A 1 206 ? 6.59 -19.578 -8.398 1 98.75 206 VAL A CA 1
ATOM 1556 C C . VAL A 1 206 ? 5.316 -20.188 -7.809 1 98.75 206 VAL A C 1
ATOM 1558 O O . VAL A 1 206 ? 4.473 -19.453 -7.277 1 98.75 206 VAL A O 1
ATOM 1561 N N . ALA A 1 207 ? 5.188 -21.516 -7.891 1 97.44 207 ALA A N 1
ATOM 1562 C CA . ALA A 1 207 ? 3.934 -22.141 -7.477 1 97.44 207 ALA A CA 1
ATOM 1563 C C . ALA A 1 207 ? 4.176 -23.547 -6.938 1 97.44 207 ALA A C 1
ATOM 1565 O O . ALA A 1 207 ? 4.953 -24.312 -7.508 1 97.44 207 ALA A O 1
ATOM 1566 N N . THR A 1 208 ? 3.494 -23.859 -5.895 1 94.12 208 THR A N 1
ATOM 1567 C CA . THR A 1 208 ? 3.631 -25.188 -5.312 1 94.12 208 THR A CA 1
ATOM 1568 C C . THR A 1 208 ? 2.93 -26.234 -6.176 1 94.12 208 THR A C 1
ATOM 1570 O O . THR A 1 208 ? 1.976 -25.922 -6.891 1 94.12 208 THR A O 1
ATOM 1573 N N . SER A 1 209 ? 3.387 -27.453 -5.992 1 92.25 209 SER A N 1
ATOM 1574 C CA . SER A 1 209 ? 2.803 -28.578 -6.723 1 92.25 209 SER A CA 1
ATOM 1575 C C . SER A 1 209 ? 1.376 -28.859 -6.262 1 92.25 209 SER A C 1
ATOM 1577 O O . SER A 1 209 ? 0.563 -29.375 -7.023 1 92.25 209 SER A O 1
ATOM 1579 N N . SER A 1 210 ? 1.054 -28.422 -5.059 1 88.12 210 SER A N 1
ATOM 1580 C CA . SER A 1 210 ? -0.27 -28.688 -4.504 1 88.12 210 SER A CA 1
ATOM 1581 C C . SER A 1 210 ? -1.35 -27.938 -5.273 1 88.12 210 SER A C 1
ATOM 1583 O O . SER A 1 210 ? -2.527 -28.297 -5.219 1 88.12 210 SER A O 1
ATOM 1585 N N . LYS A 1 211 ? -0.96 -26.953 -6.012 1 92.12 211 LYS A N 1
ATOM 1586 C CA . LYS A 1 211 ? -1.916 -26.141 -6.754 1 92.12 211 LYS A CA 1
ATOM 1587 C C . LYS A 1 211 ? -2.018 -26.594 -8.203 1 92.12 211 LYS A C 1
ATOM 1589 O O . LYS A 1 211 ? -2.846 -26.094 -8.969 1 92.12 211 LYS A O 1
ATOM 1594 N N . TYR A 1 212 ? -1.196 -27.516 -8.594 1 93.19 212 TYR A N 1
ATOM 1595 C CA . TYR A 1 212 ? -1.202 -28.016 -9.969 1 93.19 212 TYR A CA 1
ATOM 1596 C C . TYR A 1 212 ? -2.438 -28.859 -10.234 1 93.19 212 TYR A C 1
ATOM 1598 O O . TYR A 1 212 ? -2.816 -29.703 -9.406 1 93.19 212 TYR A O 1
ATOM 1606 N N . GLY A 1 213 ? -3.074 -28.609 -11.336 1 90.94 213 GLY A N 1
ATOM 1607 C CA . GLY A 1 213 ? -4.25 -29.375 -11.719 1 90.94 213 GLY A CA 1
ATOM 1608 C C . GLY A 1 213 ? -5.551 -28.719 -11.297 1 90.94 213 GLY A C 1
ATOM 1609 O O . GLY A 1 213 ? -6.633 -29.25 -11.555 1 90.94 213 GLY A O 1
ATOM 1610 N N . THR A 1 214 ? -5.371 -27.609 -10.648 1 90.56 214 THR A N 1
ATOM 1611 C CA . THR A 1 214 ? -6.551 -26.812 -10.32 1 90.56 214 THR A CA 1
ATOM 1612 C C . THR A 1 214 ? -6.699 -25.641 -11.281 1 90.56 214 THR A C 1
ATOM 1614 O O . THR A 1 214 ? -5.766 -25.312 -12.008 1 90.56 214 THR A O 1
ATOM 1617 N N . PHE A 1 215 ? -7.996 -25.172 -11.344 1 92.31 215 PHE A N 1
ATOM 1618 C CA . PHE A 1 215 ? -8.18 -24.047 -12.258 1 92.31 215 PHE A CA 1
ATOM 1619 C C . PHE A 1 215 ? -9.266 -23.109 -11.742 1 92.31 215 PHE A C 1
ATOM 1621 O O . PHE A 1 215 ? -10.242 -23.547 -11.133 1 92.31 215 PHE A O 1
ATOM 1628 N N . GLY A 1 216 ? -9.008 -21.797 -11.961 1 93.38 216 GLY A N 1
ATOM 1629 C CA . GLY A 1 216 ? -10 -20.766 -11.695 1 93.38 216 GLY A CA 1
ATOM 1630 C C . GLY A 1 216 ? -10.758 -20.328 -12.938 1 93.38 216 GLY A C 1
ATOM 1631 O O . GLY A 1 216 ? -10.438 -20.766 -14.047 1 93.38 216 GLY A O 1
ATOM 1632 N N . MET A 1 217 ? -11.625 -19.5 -12.781 1 94.31 217 MET A N 1
ATOM 1633 C CA . MET A 1 217 ? -12.531 -19.062 -13.844 1 94.31 217 MET A CA 1
ATOM 1634 C C . MET A 1 217 ? -11.789 -18.25 -14.891 1 94.31 217 MET A C 1
ATOM 1636 O O . MET A 1 217 ? -12.109 -18.312 -16.078 1 94.31 217 MET A O 1
ATOM 1640 N N . TYR A 1 218 ? -10.828 -17.5 -14.547 1 97.38 218 TYR A N 1
ATOM 1641 C CA . TYR A 1 218 ? -10.219 -16.531 -15.453 1 97.38 218 TYR A CA 1
ATOM 1642 C C . TYR A 1 218 ? -8.797 -16.938 -15.812 1 97.38 218 TYR A C 1
ATOM 1644 O O . TYR A 1 218 ? -7.98 -17.234 -14.938 1 97.38 218 TYR A O 1
ATOM 1652 N N . LYS A 1 219 ? -8.547 -16.906 -17.078 1 97.88 219 LYS A N 1
ATOM 1653 C CA . LYS A 1 219 ? -7.203 -17.219 -17.547 1 97.88 219 LYS A CA 1
ATOM 1654 C C . LYS A 1 219 ? -6.27 -16.031 -17.406 1 97.88 219 LYS A C 1
ATOM 1656 O O . LYS A 1 219 ? -6.633 -14.898 -17.75 1 97.88 219 LYS A O 1
ATOM 1661 N N . VAL A 1 220 ? -5.07 -16.312 -16.938 1 98.5 220 VAL A N 1
ATOM 1662 C CA . VAL A 1 220 ? -4.066 -15.266 -16.797 1 98.5 220 VAL A CA 1
ATOM 1663 C C . VAL A 1 220 ? -3.035 -15.398 -17.922 1 98.5 220 VAL A C 1
ATOM 1665 O O . VAL A 1 220 ? -2.826 -14.453 -18.688 1 98.5 220 VAL A O 1
ATOM 1668 N N . ALA A 1 221 ? -2.426 -16.531 -18.031 1 98.62 221 ALA A N 1
ATOM 1669 C CA . ALA A 1 221 ? -1.362 -16.734 -19.016 1 98.62 221 ALA A CA 1
ATOM 1670 C C . ALA A 1 221 ? -1.124 -18.219 -19.25 1 98.62 221 ALA A C 1
ATOM 1672 O O . ALA A 1 221 ? -1.261 -19.047 -18.344 1 98.62 221 ALA A O 1
ATOM 1673 N N . GLY A 1 222 ? -0.761 -18.484 -20.5 1 97.94 222 GLY A N 1
ATOM 1674 C CA . GLY A 1 222 ? -0.23 -19.812 -20.75 1 97.94 222 GLY A CA 1
ATOM 1675 C C . GLY A 1 222 ? 1.143 -20.031 -20.141 1 97.94 222 GLY A C 1
ATOM 1676 O O . GLY A 1 222 ? 1.876 -19.078 -19.891 1 97.94 222 GLY A O 1
ATOM 1677 N N . LEU A 1 223 ? 1.464 -21.344 -19.906 1 97.5 223 LEU A N 1
ATOM 1678 C CA . LEU A 1 223 ? 2.758 -21.609 -19.281 1 97.5 223 LEU A CA 1
ATOM 1679 C C . LEU A 1 223 ? 3.898 -21.188 -20.203 1 97.5 223 LEU A C 1
ATOM 1681 O O . LEU A 1 223 ? 4.992 -20.875 -19.734 1 97.5 223 LEU A O 1
ATOM 1685 N N . ASP A 1 224 ? 3.637 -21.156 -21.5 1 96.06 224 ASP A N 1
ATOM 1686 C CA . ASP A 1 224 ? 4.648 -20.797 -22.484 1 96.06 224 ASP A CA 1
ATOM 1687 C C . ASP A 1 224 ? 5.008 -19.328 -22.406 1 96.06 224 ASP A C 1
ATOM 1689 O O . ASP A 1 224 ? 5.961 -18.875 -23.047 1 96.06 224 ASP A O 1
ATOM 1693 N N . GLN A 1 225 ? 4.316 -18.578 -21.625 1 97.69 225 GLN A N 1
ATOM 1694 C CA . GLN A 1 225 ? 4.59 -17.156 -21.453 1 97.69 225 GLN A CA 1
ATOM 1695 C C . GLN A 1 225 ? 5.539 -16.906 -20.281 1 97.69 225 GLN A C 1
ATOM 1697 O O . GLN A 1 225 ? 5.906 -15.766 -20 1 97.69 225 GLN A O 1
ATOM 1702 N N . PHE A 1 226 ? 5.953 -17.953 -19.656 1 98.44 226 PHE A N 1
ATOM 1703 C CA . PHE A 1 226 ? 6.945 -17.875 -18.594 1 98.44 226 PHE A CA 1
ATOM 1704 C C . PHE A 1 226 ? 8.305 -18.359 -19.078 1 98.44 226 PHE A C 1
ATOM 1706 O O . PHE A 1 226 ? 8.383 -19.344 -19.828 1 98.44 226 PHE A O 1
ATOM 1713 N N . ASP A 1 227 ? 9.289 -17.703 -18.656 1 98.12 227 ASP A N 1
ATOM 1714 C CA . ASP A 1 227 ? 10.648 -18.125 -18.984 1 98.12 227 ASP A CA 1
ATOM 1715 C C . ASP A 1 227 ? 11.094 -19.281 -18.078 1 98.12 227 ASP A C 1
ATOM 1717 O O . ASP A 1 227 ? 11.812 -20.172 -18.531 1 98.12 227 ASP A O 1
ATOM 1721 N N . THR A 1 228 ? 10.688 -19.203 -16.859 1 98.56 228 THR A N 1
ATOM 1722 C CA . THR A 1 228 ? 11.062 -20.172 -15.836 1 98.56 228 THR A CA 1
ATOM 1723 C C . THR A 1 228 ? 9.875 -20.5 -14.938 1 98.56 228 THR A C 1
ATOM 1725 O O . THR A 1 228 ? 9.062 -19.625 -14.641 1 98.56 228 THR A O 1
ATOM 1728 N N . ILE A 1 229 ? 9.766 -21.734 -14.586 1 98.81 229 ILE A N 1
ATOM 1729 C CA . ILE A 1 229 ? 8.812 -22.172 -13.562 1 98.81 229 ILE A CA 1
ATOM 1730 C C . ILE A 1 229 ? 9.562 -22.797 -12.391 1 98.81 229 ILE A C 1
ATOM 1732 O O . ILE A 1 229 ? 10.406 -23.672 -12.586 1 98.81 229 ILE A O 1
ATOM 1736 N N . ILE A 1 230 ? 9.266 -22.297 -11.211 1 98.69 230 ILE A N 1
ATOM 1737 C CA . ILE A 1 230 ? 9.82 -22.859 -9.977 1 98.69 230 ILE A CA 1
ATOM 1738 C C . ILE A 1 230 ? 8.711 -23.531 -9.172 1 98.69 230 ILE A C 1
ATOM 1740 O O . ILE A 1 230 ? 7.699 -22.906 -8.852 1 98.69 230 ILE A O 1
ATOM 1744 N N . SER A 1 231 ? 8.867 -24.797 -8.875 1 97.94 231 SER A N 1
ATOM 1745 C CA . SER A 1 231 ? 7.941 -25.562 -8.039 1 97.94 231 SER A CA 1
ATOM 1746 C C . SER A 1 231 ? 8.688 -26.469 -7.07 1 97.94 231 SER A C 1
ATOM 1748 O O . SER A 1 231 ? 9.906 -26.328 -6.895 1 97.94 231 SER A O 1
ATOM 1750 N N . ASP A 1 232 ? 7.98 -27.141 -6.277 1 95.12 232 ASP A N 1
ATOM 1751 C CA . ASP A 1 232 ? 8.609 -28.078 -5.355 1 95.12 232 ASP A CA 1
ATOM 1752 C C . ASP A 1 232 ? 8.719 -29.469 -5.984 1 95.12 232 ASP A C 1
ATOM 1754 O O . ASP A 1 232 ? 8.062 -29.766 -6.984 1 95.12 232 ASP A O 1
ATOM 1758 N N . ALA A 1 233 ? 9.5 -30.328 -5.359 1 93.31 233 ALA A N 1
ATOM 1759 C CA . ALA A 1 233 ? 9.891 -31.609 -5.941 1 93.31 233 ALA A CA 1
ATOM 1760 C C . ALA A 1 233 ? 8.742 -32.594 -5.887 1 93.31 233 ALA A C 1
ATOM 1762 O O . ALA A 1 233 ? 8.844 -33.719 -6.43 1 93.31 233 ALA A O 1
ATOM 1763 N N . ALA A 1 234 ? 7.68 -32.219 -5.309 1 88.19 234 ALA A N 1
ATOM 1764 C CA . ALA A 1 234 ? 6.523 -33.125 -5.254 1 88.19 234 ALA A CA 1
ATOM 1765 C C . ALA A 1 234 ? 5.707 -33.031 -6.539 1 88.19 234 ALA A C 1
ATOM 1767 O O . ALA A 1 234 ? 4.746 -33.781 -6.719 1 88.19 234 ALA A O 1
ATOM 1768 N N . LEU A 1 235 ? 6.059 -32.188 -7.406 1 90.94 235 LEU A N 1
ATOM 1769 C CA . LEU A 1 235 ? 5.391 -32.125 -8.703 1 90.94 235 LEU A CA 1
ATOM 1770 C C . LEU A 1 235 ? 5.461 -33.469 -9.422 1 90.94 235 LEU A C 1
ATOM 1772 O O . LEU A 1 235 ? 6.531 -34.062 -9.531 1 90.94 235 LEU A O 1
ATOM 1776 N N . ALA A 1 236 ? 4.34 -33.906 -9.898 1 85.81 236 ALA A N 1
ATOM 1777 C CA . ALA A 1 236 ? 4.266 -35.219 -10.555 1 85.81 236 ALA A CA 1
ATOM 1778 C C . ALA A 1 236 ? 5.172 -35.25 -11.781 1 85.81 236 ALA A C 1
ATOM 1780 O O . ALA A 1 236 ? 5.293 -34.281 -12.516 1 85.81 236 ALA A O 1
ATOM 1781 N N . GLU A 1 237 ? 5.684 -36.375 -12.039 1 87.38 237 GLU A N 1
ATOM 1782 C CA . GLU A 1 237 ? 6.625 -36.562 -13.141 1 87.38 237 GLU A CA 1
ATOM 1783 C C . GLU A 1 237 ? 5.988 -36.219 -14.477 1 87.38 237 GLU A C 1
ATOM 1785 O O . GLU A 1 237 ? 6.625 -35.594 -15.328 1 87.38 237 GLU A O 1
ATOM 1790 N N . ALA A 1 238 ? 4.824 -36.625 -14.609 1 84.12 238 ALA A N 1
ATOM 1791 C CA . ALA A 1 238 ? 4.121 -36.344 -15.859 1 84.12 238 ALA A CA 1
ATOM 1792 C C . ALA A 1 238 ? 4 -34.844 -16.094 1 84.12 238 ALA A C 1
ATOM 1794 O O . ALA A 1 238 ? 4.176 -34.375 -17.219 1 84.12 238 ALA A O 1
ATOM 1795 N N . ALA A 1 239 ? 3.701 -34.156 -15.039 1 89.75 239 ALA A N 1
ATOM 1796 C CA . ALA A 1 239 ? 3.611 -32.719 -15.117 1 89.75 239 ALA A CA 1
ATOM 1797 C C . ALA A 1 239 ? 4.965 -32.094 -15.461 1 89.75 239 ALA A C 1
ATOM 1799 O O . ALA A 1 239 ? 5.062 -31.234 -16.344 1 89.75 239 ALA A O 1
ATOM 1800 N N . ALA A 1 240 ? 5.969 -32.531 -14.789 1 93.5 240 ALA A N 1
ATOM 1801 C CA . ALA A 1 240 ? 7.324 -32.031 -15.008 1 93.5 240 ALA A CA 1
ATOM 1802 C C . ALA A 1 240 ? 7.773 -32.281 -16.438 1 93.5 240 ALA A C 1
ATOM 1804 O O . ALA A 1 240 ? 8.312 -31.375 -17.094 1 93.5 240 ALA A O 1
ATOM 1805 N N . ASP A 1 241 ? 7.535 -33.469 -16.906 1 91.19 241 ASP A N 1
ATOM 1806 C CA . ASP A 1 241 ? 7.906 -33.844 -18.281 1 91.19 241 ASP A CA 1
ATOM 1807 C C . ASP A 1 241 ? 7.16 -32.969 -19.297 1 91.19 241 ASP A C 1
ATOM 1809 O O . ASP A 1 241 ? 7.742 -32.531 -20.281 1 91.19 241 ASP A O 1
ATOM 1813 N N . GLY A 1 242 ? 5.895 -32.844 -19 1 89.69 242 GLY A N 1
ATOM 1814 C CA . GLY A 1 242 ? 5.098 -32 -19.875 1 89.69 242 GLY A CA 1
ATOM 1815 C C . GLY A 1 242 ? 5.625 -30.578 -19.969 1 89.69 242 GLY A C 1
ATOM 1816 O O . GLY A 1 242 ? 5.66 -29.984 -21.062 1 89.69 242 GLY A O 1
ATOM 1817 N N . ILE A 1 243 ? 6.047 -30 -18.906 1 94.5 243 ILE A N 1
ATOM 1818 C CA . ILE A 1 243 ? 6.574 -28.641 -18.844 1 94.5 243 ILE A CA 1
ATOM 1819 C C . ILE A 1 243 ? 7.898 -28.562 -19.594 1 94.5 243 ILE A C 1
ATOM 1821 O O . ILE A 1 243 ? 8.117 -27.641 -20.391 1 94.5 243 ILE A O 1
ATOM 1825 N N . ARG A 1 244 ? 8.727 -29.516 -19.391 1 94 244 ARG A N 1
ATOM 1826 C CA . ARG A 1 244 ? 10.039 -29.547 -20.031 1 94 244 ARG A CA 1
ATOM 1827 C C . ARG A 1 244 ? 9.906 -29.656 -21.547 1 94 244 ARG A C 1
ATOM 1829 O O . ARG A 1 244 ? 10.711 -29.109 -22.297 1 94 244 ARG A O 1
ATOM 1836 N N . LYS A 1 245 ? 8.938 -30.328 -22 1 92.19 245 LYS A N 1
ATOM 1837 C CA . LYS A 1 245 ? 8.695 -30.5 -23.422 1 92.19 245 LYS A CA 1
ATOM 1838 C C . LYS A 1 245 ? 8.352 -29.172 -24.094 1 92.19 245 LYS A C 1
ATOM 1840 O O . LYS A 1 245 ? 8.547 -29 -25.297 1 92.19 245 LYS A O 1
ATOM 1845 N N . GLN A 1 246 ? 7.852 -28.25 -23.344 1 91.94 246 GLN A N 1
ATOM 1846 C CA . GLN A 1 246 ? 7.512 -26.938 -23.875 1 91.94 246 GLN A CA 1
ATOM 1847 C C . GLN A 1 246 ? 8.727 -26.016 -23.859 1 91.94 246 GLN A C 1
ATOM 1849 O O . GLN A 1 246 ? 8.609 -24.812 -24.141 1 91.94 246 GLN A O 1
ATOM 1854 N N . ARG A 1 247 ? 9.867 -26.453 -23.531 1 91.38 247 ARG A N 1
ATOM 1855 C CA . ARG A 1 247 ? 11.133 -25.734 -23.5 1 91.38 247 ARG A CA 1
ATOM 1856 C C . ARG A 1 247 ? 11.102 -24.625 -22.453 1 91.38 247 ARG A C 1
ATOM 1858 O O . ARG A 1 247 ? 11.594 -23.531 -22.688 1 91.38 247 ARG A O 1
ATOM 1865 N N . ILE A 1 248 ? 10.344 -24.797 -21.453 1 95.25 248 ILE A N 1
ATOM 1866 C CA . ILE A 1 248 ? 10.336 -23.938 -20.281 1 95.25 248 ILE A CA 1
ATOM 1867 C C . ILE A 1 248 ? 11.344 -24.453 -19.25 1 95.25 248 ILE A C 1
ATOM 1869 O O . ILE A 1 248 ? 11.414 -25.641 -18.984 1 95.25 248 ILE A O 1
ATOM 1873 N N . GLU A 1 249 ? 12.172 -23.531 -18.781 1 97.62 249 GLU A N 1
ATOM 1874 C CA . GLU A 1 249 ? 13.07 -23.938 -17.703 1 97.62 249 GLU A CA 1
ATOM 1875 C C . GLU A 1 249 ? 12.289 -24.281 -16.422 1 97.62 249 GLU A C 1
ATOM 1877 O O . GLU A 1 249 ? 11.539 -23.453 -15.914 1 97.62 249 GLU A O 1
ATOM 1882 N N . LEU A 1 250 ? 12.414 -25.5 -15.992 1 98.25 250 LEU A N 1
ATOM 1883 C CA . LEU A 1 250 ? 11.742 -25.953 -14.781 1 98.25 250 LEU A CA 1
ATOM 1884 C C . LEU A 1 250 ? 12.742 -26.234 -13.664 1 98.25 250 LEU A C 1
ATOM 1886 O O . LEU A 1 250 ? 13.664 -27.031 -13.836 1 98.25 250 LEU A O 1
ATOM 1890 N N . LEU A 1 251 ? 12.586 -25.516 -12.516 1 98.31 251 LEU A N 1
ATOM 1891 C CA . LEU A 1 251 ? 13.391 -25.734 -11.32 1 98.31 251 LEU A CA 1
ATOM 1892 C C . LEU A 1 251 ? 12.547 -26.312 -10.195 1 98.31 251 LEU A C 1
ATOM 1894 O O . LEU A 1 251 ? 11.516 -25.75 -9.828 1 98.31 251 LEU A O 1
ATOM 1898 N N . LEU A 1 252 ? 12.992 -27.422 -9.672 1 97.62 252 LEU A N 1
ATOM 1899 C CA . LEU A 1 252 ? 12.266 -28.094 -8.602 1 97.62 252 LEU A CA 1
ATOM 1900 C C . LEU A 1 252 ? 13.039 -28.047 -7.293 1 97.62 252 LEU A C 1
ATOM 1902 O O . LEU A 1 252 ? 14.18 -28.516 -7.219 1 97.62 252 LEU A O 1
ATOM 1906 N N . ALA A 1 253 ? 12.422 -27.469 -6.266 1 97 253 ALA A N 1
ATOM 1907 C CA . ALA A 1 253 ? 13.055 -27.344 -4.953 1 97 253 ALA A CA 1
ATOM 1908 C C . ALA A 1 253 ? 12.859 -28.625 -4.141 1 97 253 ALA A C 1
ATOM 1910 O O . ALA A 1 253 ? 11.742 -29.125 -4.012 1 97 253 ALA A O 1
ATOM 1911 N N . PRO A 1 254 ? 13.953 -29.109 -3.568 1 90.06 254 PRO A N 1
ATOM 1912 C CA . PRO A 1 254 ? 13.797 -30.281 -2.689 1 90.06 254 PRO A CA 1
ATOM 1913 C C . PRO A 1 254 ? 13.055 -29.938 -1.399 1 90.06 254 PRO A C 1
ATOM 1915 O O . PRO A 1 254 ? 13 -28.781 -0.994 1 90.06 254 PRO A O 1
ATOM 1918 N N . VAL A 1 255 ? 12.258 -30.766 -0.951 1 70.06 255 VAL A N 1
ATOM 1919 C CA . VAL A 1 255 ? 11.594 -30.531 0.33 1 70.06 255 VAL A CA 1
ATOM 1920 C C . VAL A 1 255 ? 12.641 -30.469 1.444 1 70.06 255 VAL A C 1
ATOM 1922 O O . VAL A 1 255 ? 13.578 -31.281 1.468 1 70.06 255 VAL A O 1
ATOM 1925 N N . GLY A 1 256 ? 13.273 -29.484 1.847 1 58.22 256 GLY A N 1
ATOM 1926 C CA . GLY A 1 256 ? 14.211 -29.469 2.959 1 58.22 256 GLY A CA 1
ATOM 1927 C C . GLY A 1 256 ? 13.953 -30.562 3.977 1 58.22 256 GLY A C 1
ATOM 1928 O O . GLY A 1 256 ? 12.938 -30.531 4.684 1 58.22 256 GLY A O 1
ATOM 1929 N N . GLY A 1 257 ? 13.992 -31.828 3.686 1 45.19 257 GLY A N 1
ATOM 1930 C CA . GLY A 1 257 ? 13.93 -32.875 4.699 1 45.19 257 GLY A CA 1
ATOM 1931 C C . GLY A 1 257 ? 14.75 -32.562 5.934 1 45.19 257 GLY A C 1
ATOM 1932 O O . GLY A 1 257 ? 15.508 -31.578 5.949 1 45.19 257 GLY A O 1
ATOM 1933 N N . ARG A 1 258 ? 14.742 -33.562 7.02 1 39.78 258 ARG A N 1
ATOM 1934 C CA . ARG A 1 258 ? 15.352 -33.875 8.305 1 39.78 258 ARG A CA 1
ATOM 1935 C C . ARG A 1 258 ? 16.875 -33.75 8.234 1 39.78 258 ARG A C 1
ATOM 1937 O O . ARG A 1 258 ? 17.5 -34.219 7.277 1 39.78 258 ARG A O 1
ATOM 1944 N N . SER A 1 259 ? 17.516 -32.688 8.641 1 34.22 259 SER A N 1
ATOM 1945 C CA . SER A 1 259 ? 18.812 -33.125 9.125 1 34.22 259 SER A CA 1
ATOM 1946 C C . SER A 1 259 ? 18.812 -34.625 9.43 1 34.22 259 SER A C 1
ATOM 1948 O O . SER A 1 259 ? 18 -35.094 10.242 1 34.22 259 SER A O 1
ATOM 1950 N N . LYS A 1 260 ? 19.219 -35.469 8.406 1 27.2 260 LYS A N 1
ATOM 1951 C CA . LYS A 1 260 ? 19.75 -36.719 8.945 1 27.2 260 LYS A CA 1
ATOM 1952 C C . LYS A 1 260 ? 20.75 -36.438 10.07 1 27.2 260 LYS A C 1
ATOM 1954 O O . LYS A 1 260 ? 21.578 -35.531 9.969 1 27.2 260 LYS A O 1
ATOM 1959 N N . MET B 1 1 ? 14.273 51.781 24.578 1 82.94 1 MET B N 1
ATOM 1960 C CA . MET B 1 1 ? 14.555 50.938 23.422 1 82.94 1 MET B CA 1
ATOM 1961 C C . MET B 1 1 ? 13.398 50.969 22.422 1 82.94 1 MET B C 1
ATOM 1963 O O . MET B 1 1 ? 12.234 50.969 22.812 1 82.94 1 MET B O 1
ATOM 1967 N N . ILE B 1 2 ? 13.648 51.281 21.141 1 87.69 2 ILE B N 1
ATOM 1968 C CA . ILE B 1 2 ? 12.555 51.344 20.188 1 87.69 2 ILE B CA 1
ATOM 1969 C C . ILE B 1 2 ? 12.047 49.938 19.859 1 87.69 2 ILE B C 1
ATOM 1971 O O . ILE B 1 2 ? 12.805 48.969 19.938 1 87.69 2 ILE B O 1
ATOM 1975 N N . PRO B 1 3 ? 10.75 49.938 19.578 1 89.56 3 PRO B N 1
ATOM 1976 C CA . PRO B 1 3 ? 10.094 48.656 19.422 1 89.56 3 PRO B CA 1
ATOM 1977 C C . PRO B 1 3 ? 10.812 47.75 18.438 1 89.56 3 PRO B C 1
ATOM 1979 O O . PRO B 1 3 ? 11 46.562 18.688 1 89.56 3 PRO B O 1
ATOM 1982 N N . ASP B 1 4 ? 11.281 48.25 17.344 1 89.75 4 ASP B N 1
ATOM 1983 C CA . ASP B 1 4 ? 11.945 47.438 16.328 1 89.75 4 ASP B CA 1
ATOM 1984 C C . ASP B 1 4 ? 13.219 46.812 16.875 1 89.75 4 ASP B C 1
ATOM 1986 O O . ASP B 1 4 ? 13.492 45.625 16.625 1 89.75 4 ASP B O 1
ATOM 1990 N N . GLN B 1 5 ? 13.984 47.562 17.547 1 89.81 5 GLN B N 1
ATOM 1991 C CA . GLN B 1 5 ? 15.211 47.094 18.156 1 89.81 5 GLN B CA 1
ATOM 1992 C C . GLN B 1 5 ? 14.906 46 19.203 1 89.81 5 GLN B C 1
ATOM 1994 O O . GLN B 1 5 ? 15.617 45 19.297 1 89.81 5 GLN B O 1
ATOM 1999 N N . ARG B 1 6 ? 13.867 46.219 19.969 1 92.44 6 ARG B N 1
ATOM 2000 C CA . ARG B 1 6 ? 13.477 45.281 21 1 92.44 6 ARG B CA 1
ATOM 2001 C C . ARG B 1 6 ? 13.094 43.938 20.375 1 92.44 6 ARG B C 1
ATOM 2003 O O . ARG B 1 6 ? 13.5 42.875 20.859 1 92.44 6 ARG B O 1
ATOM 2010 N N . ARG B 1 7 ? 12.336 43.969 19.312 1 92.62 7 ARG B N 1
ATOM 2011 C CA . ARG B 1 7 ? 11.906 42.75 18.625 1 92.62 7 ARG B CA 1
ATOM 2012 C C . ARG B 1 7 ? 13.102 42 18.078 1 92.62 7 ARG B C 1
ATOM 2014 O O . ARG B 1 7 ? 13.148 40.75 18.141 1 92.62 7 ARG B O 1
ATOM 2021 N N . GLU B 1 8 ? 14.07 42.719 17.578 1 91.75 8 GLU B N 1
ATOM 2022 C CA . GLU B 1 8 ? 15.266 42.062 17.078 1 91.75 8 GLU B CA 1
ATOM 2023 C C . GLU B 1 8 ? 16.047 41.375 18.203 1 91.75 8 GLU B C 1
ATOM 2025 O O . GLU B 1 8 ? 16.578 40.281 18.016 1 91.75 8 GLU B O 1
ATOM 2030 N N . LEU B 1 9 ? 16.094 42.062 19.297 1 91.56 9 LEU B N 1
ATOM 2031 C CA . LEU B 1 9 ? 16.766 41.469 20.453 1 91.56 9 LEU B CA 1
ATOM 2032 C C . LEU B 1 9 ? 16 40.25 20.984 1 91.56 9 LEU B C 1
ATOM 2034 O O . LEU B 1 9 ? 16.594 39.25 21.375 1 91.56 9 LEU B O 1
ATOM 2038 N N . MET B 1 10 ? 14.711 40.375 21 1 91.88 10 MET B N 1
ATOM 2039 C CA . MET B 1 10 ? 13.859 39.281 21.406 1 91.88 10 MET B CA 1
ATOM 2040 C C . MET B 1 10 ? 14.125 38.031 20.547 1 91.88 10 MET B C 1
ATOM 2042 O O . MET B 1 10 ? 14.273 36.938 21.062 1 91.88 10 MET B O 1
ATOM 2046 N N . LEU B 1 11 ? 14.234 38.312 19.234 1 91.38 11 LEU B N 1
ATOM 2047 C CA . LEU B 1 11 ? 14.5 37.219 18.297 1 91.38 11 LEU B CA 1
ATOM 2048 C C . LEU B 1 11 ? 15.859 36.594 18.578 1 91.38 11 LEU B C 1
ATOM 2050 O O . LEU B 1 11 ? 16.016 35.344 18.516 1 91.38 11 LEU B O 1
ATOM 2054 N N . ARG B 1 12 ? 16.812 37.375 18.859 1 89.94 12 ARG B N 1
ATOM 2055 C CA . ARG B 1 12 ? 18.141 36.875 19.203 1 89.94 12 ARG B CA 1
ATOM 2056 C C . ARG B 1 12 ? 18.094 35.969 20.438 1 89.94 12 ARG B C 1
ATOM 2058 O O . ARG B 1 12 ? 18.719 34.906 20.469 1 89.94 12 ARG B O 1
ATOM 2065 N N . GLN B 1 13 ? 17.328 36.438 21.375 1 90.56 13 GLN B N 1
ATOM 2066 C CA . GLN B 1 13 ? 17.203 35.625 22.609 1 90.56 13 GLN B CA 1
ATOM 2067 C C . GLN B 1 13 ? 16.438 34.344 22.344 1 90.56 13 GLN B C 1
ATOM 2069 O O . GLN B 1 13 ? 16.797 33.281 22.875 1 90.56 13 GLN B O 1
ATOM 2074 N N . LEU B 1 14 ? 15.438 34.438 21.547 1 90.06 14 LEU B N 1
ATOM 2075 C CA . LEU B 1 14 ? 14.641 33.25 21.219 1 90.06 14 LEU B CA 1
ATOM 2076 C C . LEU B 1 14 ? 15.469 32.219 20.438 1 90.06 14 LEU B C 1
ATOM 2078 O O . LEU B 1 14 ? 15.297 31.031 20.609 1 90.06 14 LEU B O 1
ATOM 2082 N N . ARG B 1 15 ? 16.312 32.719 19.562 1 86.44 15 ARG B N 1
ATOM 2083 C CA . ARG B 1 15 ? 17.188 31.812 18.828 1 86.44 15 ARG B CA 1
ATOM 2084 C C . ARG B 1 15 ? 18.094 31.047 19.766 1 86.44 15 ARG B C 1
ATOM 2086 O O . ARG B 1 15 ? 18.391 29.859 19.531 1 86.44 15 ARG B O 1
ATOM 2093 N N . LYS B 1 16 ? 18.422 31.703 20.859 1 86.06 16 LYS B N 1
ATOM 2094 C CA . LYS B 1 16 ? 19.312 31.094 21.844 1 86.06 16 LYS B CA 1
ATOM 2095 C C . LYS B 1 16 ? 18.547 30.109 22.734 1 86.06 16 LYS B C 1
ATOM 2097 O O . LYS B 1 16 ? 19.062 29.031 23.062 1 86.06 16 LYS B O 1
ATOM 2102 N N . HIS B 1 17 ? 17.328 30.453 23.109 1 88.31 17 HIS B N 1
ATOM 2103 C CA . HIS B 1 17 ? 16.609 29.703 24.141 1 88.31 17 HIS B CA 1
ATOM 2104 C C . HIS B 1 17 ? 15.5 28.844 23.531 1 88.31 17 HIS B C 1
ATOM 2106 O O . HIS B 1 17 ? 14.914 28 24.203 1 88.31 17 HIS B O 1
ATOM 2112 N N . GLN B 1 18 ? 15.094 29.109 22.344 1 86.62 18 GLN B N 1
ATOM 2113 C CA . GLN B 1 18 ? 14.047 28.438 21.578 1 86.62 18 GLN B CA 1
ATOM 2114 C C . GLN B 1 18 ? 12.664 28.859 22.062 1 86.62 18 GLN B C 1
ATOM 2116 O O . GLN B 1 18 ? 11.781 29.172 21.25 1 86.62 18 GLN B O 1
ATOM 2121 N N . VAL B 1 19 ? 12.57 28.828 23.469 1 89.12 19 VAL B N 1
ATOM 2122 C CA . VAL B 1 19 ? 11.305 29.234 24.062 1 89.12 19 VAL B CA 1
ATOM 2123 C C . VAL B 1 19 ? 11.57 30.141 25.266 1 89.12 19 VAL B C 1
ATOM 2125 O O . VAL B 1 19 ? 12.523 29.922 26.016 1 89.12 19 VAL B O 1
ATOM 2128 N N . LEU B 1 20 ? 10.781 31.266 25.391 1 92.12 20 LEU B N 1
ATOM 2129 C CA . LEU B 1 20 ? 10.852 32.156 26.531 1 92.12 20 LEU B CA 1
ATOM 2130 C C . LEU B 1 20 ? 9.453 32.469 27.062 1 92.12 20 LEU B C 1
ATOM 2132 O O . LEU B 1 20 ? 8.516 32.656 26.281 1 92.12 20 LEU B O 1
ATOM 2136 N N . SER B 1 21 ? 9.359 32.531 28.359 1 92.56 21 SER B N 1
ATOM 2137 C CA . SER B 1 21 ? 8.086 32.938 28.938 1 92.56 21 SER B CA 1
ATOM 2138 C C . SER B 1 21 ? 7.887 34.438 28.797 1 92.56 21 SER B C 1
ATOM 2140 O O . SER B 1 21 ? 8.859 35.188 28.672 1 92.56 21 SER B O 1
ATOM 2142 N N . VAL B 1 22 ? 6.598 34.875 28.875 1 92 22 VAL B N 1
ATOM 2143 C CA . VAL B 1 22 ? 6.289 36.281 28.844 1 92 22 VAL B CA 1
ATOM 2144 C C . VAL B 1 22 ? 6.953 37 30.016 1 92 22 VAL B C 1
ATOM 2146 O O . VAL B 1 22 ? 7.496 38.094 29.875 1 92 22 VAL B O 1
ATOM 2149 N N . HIS B 1 23 ? 7.016 36.281 31.125 1 93 23 HIS B N 1
ATOM 2150 C CA . HIS B 1 23 ? 7.633 36.844 32.312 1 93 23 HIS B CA 1
ATOM 2151 C C . HIS B 1 23 ? 9.125 37.062 32.125 1 93 23 HIS B C 1
ATOM 2153 O O . HIS B 1 23 ? 9.664 38.094 32.469 1 93 23 HIS B O 1
ATOM 2159 N N . GLN B 1 24 ? 9.719 36.125 31.531 1 94.19 24 GLN B N 1
ATOM 2160 C CA . GLN B 1 24 ? 11.148 36.25 31.234 1 94.19 24 GLN B CA 1
ATOM 2161 C C . GLN B 1 24 ? 11.422 37.438 30.328 1 94.19 24 GLN B C 1
ATOM 2163 O O . GLN B 1 24 ? 12.367 38.188 30.547 1 94.19 24 GLN B O 1
ATOM 216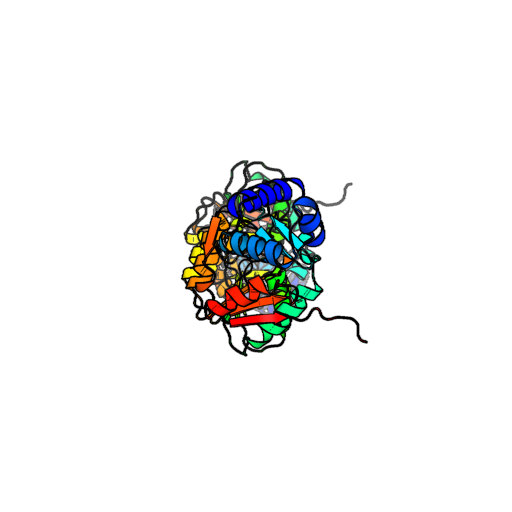8 N N . LEU B 1 25 ? 10.648 37.562 29.375 1 94.12 25 LEU B N 1
ATOM 2169 C CA . LEU B 1 25 ? 10.828 38.656 28.406 1 94.12 25 LEU B CA 1
ATOM 2170 C C . LEU B 1 25 ? 10.594 40 29.078 1 94.12 25 LEU B C 1
ATOM 2172 O O . LEU B 1 25 ? 11.32 40.969 28.812 1 94.12 25 LEU B O 1
ATOM 2176 N N . MET B 1 26 ? 9.641 40.031 29.984 1 94 26 MET B N 1
ATOM 2177 C CA . MET B 1 26 ? 9.375 41.281 30.734 1 94 26 MET B CA 1
ATOM 2178 C C . MET B 1 26 ? 10.594 41.688 31.562 1 94 26 MET B C 1
ATOM 2180 O O . MET B 1 26 ? 10.977 42.844 31.578 1 94 26 MET B O 1
ATOM 2184 N N . GLU B 1 27 ? 11.203 40.719 32.156 1 94 27 GLU B N 1
ATOM 2185 C CA . GLU B 1 27 ? 12.375 40.969 32.969 1 94 27 GLU B CA 1
ATOM 2186 C C . GLU B 1 27 ? 13.586 41.344 32.125 1 94 27 GLU B C 1
ATOM 2188 O O . GLU B 1 27 ? 14.305 42.281 32.469 1 94 27 GLU B O 1
ATOM 2193 N N . MET B 1 28 ? 13.727 40.75 31.047 1 93.06 28 MET B N 1
ATOM 2194 C CA . MET B 1 28 ? 14.883 40.938 30.172 1 93.06 28 MET B CA 1
ATOM 2195 C C . MET B 1 28 ? 14.852 42.344 29.547 1 93.06 28 MET B C 1
ATOM 2197 O O . MET B 1 28 ? 15.898 42.969 29.375 1 93.06 28 MET B O 1
ATOM 2201 N N . PHE B 1 29 ? 13.641 42.781 29.266 1 93.19 29 PHE B N 1
ATOM 2202 C CA . PHE B 1 29 ? 13.555 44 28.484 1 93.19 29 PHE B CA 1
ATOM 2203 C C . PHE B 1 29 ? 12.93 45.125 29.297 1 93.19 29 PHE B C 1
ATOM 2205 O O . PHE B 1 29 ? 12.75 46.219 28.797 1 93.19 29 PHE B O 1
ATOM 2212 N N . ASP B 1 30 ? 12.609 44.844 30.516 1 92.69 30 ASP B N 1
ATOM 2213 C CA . ASP B 1 30 ? 12.016 45.812 31.438 1 92.69 30 ASP B CA 1
ATOM 2214 C C . ASP B 1 30 ? 10.82 46.5 30.797 1 92.69 30 ASP B C 1
ATOM 2216 O O . ASP B 1 30 ? 10.781 47.719 30.719 1 92.69 30 ASP B O 1
ATOM 2220 N N . CYS B 1 31 ? 9.914 45.688 30.297 1 93.19 31 CYS B N 1
ATOM 2221 C CA . CYS B 1 31 ? 8.703 46.156 29.625 1 93.19 31 CYS B CA 1
ATOM 2222 C C . CYS B 1 31 ? 7.457 45.562 30.266 1 93.19 31 CYS B C 1
ATOM 2224 O O . CYS B 1 31 ? 7.543 44.594 31 1 93.19 31 CYS B O 1
ATOM 2226 N N . SER B 1 32 ? 6.328 46.219 30.031 1 93.31 32 SER B N 1
ATOM 2227 C CA . SER B 1 32 ? 5.051 45.719 30.516 1 93.31 32 SER B CA 1
ATOM 2228 C C . SER B 1 32 ? 4.613 44.469 29.766 1 93.31 32 SER B C 1
ATOM 2230 O O . SER B 1 32 ? 5.121 44.188 28.672 1 93.31 32 SER B O 1
ATOM 2232 N N . HIS B 1 33 ? 3.695 43.812 30.375 1 93.62 33 HIS B N 1
ATOM 2233 C CA . HIS B 1 33 ? 3.076 42.656 29.75 1 93.62 33 HIS B CA 1
ATOM 2234 C C . HIS B 1 33 ? 2.477 43.031 28.391 1 93.62 33 HIS B C 1
ATOM 2236 O O . HIS B 1 33 ? 2.652 42.312 27.406 1 93.62 33 HIS B O 1
ATOM 2242 N N . MET B 1 34 ? 1.809 44.188 28.328 1 92.69 34 MET B N 1
ATOM 2243 C CA . MET B 1 34 ? 1.14 44.656 27.109 1 92.69 34 MET B CA 1
ATOM 2244 C C . MET B 1 34 ? 2.15 44.938 26.016 1 92.69 34 MET B C 1
ATOM 2246 O O . MET B 1 34 ? 1.916 44.594 24.844 1 92.69 34 MET B O 1
ATOM 2250 N N . THR B 1 35 ? 3.215 45.5 26.312 1 92.94 35 THR B N 1
ATOM 2251 C CA . THR B 1 35 ? 4.262 45.812 25.344 1 92.94 35 THR B CA 1
ATOM 2252 C C . THR B 1 35 ? 4.859 44.531 24.766 1 92.94 35 THR B C 1
ATOM 2254 O O . THR B 1 35 ? 5.008 44.406 23.547 1 92.94 35 THR B O 1
ATOM 2257 N N . ILE B 1 36 ? 5.133 43.531 25.656 1 93.12 36 ILE B N 1
ATOM 2258 C CA . ILE B 1 36 ? 5.699 42.25 25.219 1 93.12 36 ILE B CA 1
ATOM 2259 C C . ILE B 1 36 ? 4.715 41.531 24.297 1 93.12 36 ILE B C 1
ATOM 2261 O O . ILE B 1 36 ? 5.102 41 23.25 1 93.12 36 ILE B O 1
ATOM 2265 N N . ARG B 1 37 ? 3.488 41.594 24.641 1 89.75 37 ARG B N 1
ATOM 2266 C CA . ARG B 1 37 ? 2.455 40.938 23.844 1 89.75 37 ARG B CA 1
ATOM 2267 C C . ARG B 1 37 ? 2.357 41.594 22.453 1 89.75 37 ARG B C 1
ATOM 2269 O O . ARG B 1 37 ? 2.176 40.875 21.469 1 89.75 37 ARG B O 1
ATOM 2276 N N . ARG B 1 38 ? 2.451 42.906 22.422 1 90.12 38 ARG B N 1
ATOM 2277 C CA . ARG B 1 38 ? 2.406 43.594 21.141 1 90.12 38 ARG B CA 1
ATOM 2278 C C . ARG B 1 38 ? 3.602 43.219 20.266 1 90.12 38 ARG B C 1
ATOM 2280 O O . ARG B 1 38 ? 3.459 43.031 19.062 1 90.12 38 ARG B O 1
ATOM 2287 N N . ASP B 1 39 ? 4.691 43.156 20.922 1 92.19 39 ASP B N 1
ATOM 2288 C CA . ASP B 1 39 ? 5.895 42.75 20.188 1 92.19 39 ASP B CA 1
ATOM 2289 C C . ASP B 1 39 ? 5.785 41.344 19.641 1 92.19 39 ASP B C 1
ATOM 2291 O O . ASP B 1 39 ? 6.121 41.062 18.484 1 92.19 39 ASP B O 1
ATOM 2295 N N . ILE B 1 40 ? 5.289 40.469 20.484 1 90.38 40 ILE B N 1
ATOM 2296 C CA . ILE B 1 40 ? 5.113 39.094 20.094 1 90.38 40 ILE B CA 1
ATOM 2297 C C . ILE B 1 40 ? 4.117 39 18.938 1 90.38 40 ILE B C 1
ATOM 2299 O O . ILE B 1 40 ? 4.348 38.281 17.953 1 90.38 40 ILE B O 1
ATOM 2303 N N . ALA B 1 41 ? 3.098 39.75 19.031 1 87.75 41 ALA B N 1
ATOM 2304 C CA . ALA B 1 41 ? 2.082 39.75 17.984 1 87.75 41 ALA B CA 1
ATOM 2305 C C . ALA B 1 41 ? 2.678 40.188 16.641 1 87.75 41 ALA B C 1
ATOM 2307 O O . ALA B 1 41 ? 2.361 39.625 15.602 1 87.75 41 ALA B O 1
ATOM 2308 N N . GLN B 1 42 ? 3.5 41.156 16.656 1 87.75 42 GLN B N 1
ATOM 2309 C CA . GLN B 1 42 ? 4.156 41.656 15.453 1 87.75 42 GLN B CA 1
ATOM 2310 C C . GLN B 1 42 ? 5.098 40.594 14.883 1 87.75 42 GLN B C 1
ATOM 2312 O O . GLN B 1 42 ? 5.125 40.375 13.672 1 87.75 42 GLN B O 1
ATOM 2317 N N . LEU B 1 43 ? 5.832 39.938 15.711 1 89.31 43 LEU B N 1
ATOM 2318 C CA . LEU B 1 43 ? 6.75 38.875 15.281 1 89.31 43 LEU B CA 1
ATOM 2319 C C . LEU B 1 43 ? 5.988 37.688 14.703 1 89.31 43 LEU B C 1
ATOM 2321 O O . LEU B 1 43 ? 6.449 37.062 13.75 1 89.31 43 LEU B O 1
ATOM 2325 N N . GLU B 1 44 ? 4.863 37.469 15.297 1 86.19 44 GLU B N 1
ATOM 2326 C CA . GLU B 1 44 ? 4.008 36.375 14.812 1 86.19 44 GLU B CA 1
ATOM 2327 C C . GLU B 1 44 ? 3.441 36.719 13.43 1 86.19 44 GLU B C 1
ATOM 2329 O O . GLU B 1 44 ? 3.387 35.844 12.562 1 86.19 44 GLU B O 1
ATOM 2334 N N . GLN B 1 45 ? 3.088 37.938 13.242 1 81.44 45 GLN B N 1
ATOM 2335 C CA . GLN B 1 45 ? 2.594 38.375 11.938 1 81.44 45 GLN B CA 1
ATOM 2336 C C . GLN B 1 45 ? 3.668 38.25 10.867 1 81.44 45 GLN B C 1
ATOM 2338 O O . GLN B 1 45 ? 3.359 37.969 9.711 1 81.44 45 GLN B O 1
ATOM 2343 N N . GLU B 1 46 ? 4.844 38.375 11.305 1 82.19 46 GLU B N 1
ATOM 2344 C CA . GLU B 1 46 ? 5.969 38.281 10.383 1 82.19 46 GLU B CA 1
ATOM 2345 C C . GLU B 1 46 ? 6.441 36.844 10.242 1 82.19 46 GLU B C 1
ATOM 2347 O O . GLU B 1 46 ? 7.363 36.531 9.477 1 82.19 46 GLU B O 1
ATOM 2352 N N . GLY B 1 47 ? 5.867 35.906 11.031 1 84.69 47 GLY B N 1
ATOM 2353 C CA . GLY B 1 47 ? 6.219 34.5 10.961 1 84.69 47 GLY B CA 1
ATOM 2354 C C . GLY B 1 47 ? 7.547 34.188 11.609 1 84.69 47 GLY B C 1
ATOM 2355 O O . GLY B 1 47 ? 8.195 33.188 11.266 1 84.69 47 GLY B O 1
ATOM 2356 N N . ARG B 1 48 ? 8.008 34.906 12.539 1 87.12 48 ARG B N 1
ATOM 2357 C CA . ARG B 1 48 ? 9.344 34.75 13.117 1 87.12 48 ARG B CA 1
ATOM 2358 C C . ARG B 1 48 ? 9.266 34.125 14.508 1 87.12 48 ARG B C 1
ATOM 2360 O O . ARG B 1 48 ? 10.242 33.562 15.008 1 87.12 48 ARG B O 1
ATOM 2367 N N . ALA B 1 49 ? 8.141 34.312 15.148 1 89.38 49 ALA B N 1
ATOM 2368 C CA . ALA B 1 49 ? 7.887 33.719 16.453 1 89.38 49 ALA B CA 1
ATOM 2369 C C . ALA B 1 49 ? 6.402 33.438 16.656 1 89.38 49 ALA B C 1
ATOM 2371 O O . ALA B 1 49 ? 5.559 33.969 15.922 1 89.38 49 ALA B O 1
ATOM 2372 N N . TYR B 1 50 ? 6.141 32.562 17.625 1 88.25 50 TYR B N 1
ATOM 2373 C CA . TYR B 1 50 ? 4.758 32.125 17.812 1 88.25 50 TYR B CA 1
ATOM 2374 C C . TYR B 1 50 ? 4.434 32 19.297 1 88.25 50 TYR B C 1
ATOM 2376 O O . TYR B 1 50 ? 5.25 31.5 20.078 1 88.25 50 TYR B O 1
ATOM 2384 N N . SER B 1 51 ? 3.244 32.5 19.562 1 85.88 51 SER B N 1
ATOM 2385 C CA . SER B 1 51 ? 2.771 32.406 20.953 1 85.88 51 SER B CA 1
ATOM 2386 C C . SER B 1 51 ? 2.527 30.969 21.344 1 85.88 51 SER B C 1
ATOM 2388 O O . SER B 1 51 ? 2.029 30.172 20.547 1 85.88 51 SER B O 1
ATOM 2390 N N . VAL B 1 52 ? 3.021 30.609 22.516 1 81.69 52 VAL B N 1
ATOM 2391 C CA . VAL B 1 52 ? 2.682 29.359 23.172 1 81.69 52 VAL B CA 1
ATOM 2392 C C . VAL B 1 52 ? 2.051 29.625 24.531 1 81.69 52 VAL B C 1
ATOM 2394 O O . VAL B 1 52 ? 1.943 30.781 24.953 1 81.69 52 VAL B O 1
ATOM 2397 N N . THR B 1 53 ? 1.557 28.594 25.172 1 77.12 53 THR B N 1
ATOM 2398 C CA . THR B 1 53 ? 0.992 28.797 26.5 1 77.12 53 THR B CA 1
ATOM 2399 C C . THR B 1 53 ? 2.021 29.422 27.438 1 77.12 53 THR B C 1
ATOM 2401 O O . THR B 1 53 ? 3.049 28.812 27.734 1 77.12 53 THR B O 1
ATOM 2404 N N . GLY B 1 54 ? 1.801 30.688 27.812 1 80.38 54 GLY B N 1
ATOM 2405 C CA . GLY B 1 54 ? 2.617 31.375 28.797 1 80.38 54 GLY B CA 1
ATOM 2406 C C . GLY B 1 54 ? 3.875 31.984 28.203 1 80.38 54 GLY B C 1
ATOM 2407 O O . GLY B 1 54 ? 4.695 32.562 28.938 1 80.38 54 GLY B O 1
ATOM 2408 N N . GLY B 1 55 ? 4 31.781 26.875 1 88 55 GLY B N 1
ATOM 2409 C CA . GLY B 1 55 ? 5.25 32.312 26.344 1 88 55 GLY B CA 1
ATOM 2410 C C . GLY B 1 55 ? 5.262 32.406 24.828 1 88 55 GLY B C 1
ATOM 2411 O O . GLY B 1 55 ? 4.219 32.625 24.219 1 88 55 GLY B O 1
ATOM 2412 N N . VAL B 1 56 ? 6.574 32.5 24.328 1 90.31 56 VAL B N 1
ATOM 2413 C CA . VAL B 1 56 ? 6.785 32.656 22.891 1 90.31 56 VAL B CA 1
ATOM 2414 C C . VAL B 1 56 ? 7.934 31.75 22.438 1 90.31 56 VAL B C 1
ATOM 2416 O O . VAL B 1 56 ? 8.906 31.562 23.156 1 90.31 56 VAL B O 1
ATOM 2419 N N . ARG B 1 57 ? 7.684 31.109 21.328 1 88.31 57 ARG B N 1
ATOM 2420 C CA . ARG B 1 57 ? 8.688 30.25 20.703 1 88.31 57 ARG B CA 1
ATOM 2421 C C . ARG B 1 57 ? 9.148 30.812 19.375 1 88.31 57 ARG B C 1
ATOM 2423 O O . ARG B 1 57 ? 8.359 31.406 18.625 1 88.31 57 ARG B O 1
ATOM 2430 N N . ILE B 1 58 ? 10.477 30.547 19.078 1 87.75 58 ILE B N 1
ATOM 2431 C CA . ILE B 1 58 ? 11.008 30.953 17.781 1 87.75 58 ILE B CA 1
ATOM 2432 C C . ILE B 1 58 ? 10.469 30.031 16.703 1 87.75 58 ILE B C 1
ATOM 2434 O O . ILE B 1 58 ? 10.219 28.844 16.938 1 87.75 58 ILE B O 1
ATOM 2438 N N . ALA B 1 59 ? 10.219 30.719 15.57 1 85.25 59 ALA B N 1
ATOM 2439 C CA . ALA B 1 59 ? 9.93 29.859 14.422 1 85.25 59 ALA B CA 1
ATOM 2440 C C . ALA B 1 59 ? 11.078 28.875 14.172 1 85.25 59 ALA B C 1
ATOM 2442 O O . ALA B 1 59 ? 12.242 29.281 14.141 1 85.25 59 ALA B O 1
ATOM 2443 N N . SER B 1 60 ? 10.758 27.531 14.133 1 82.69 60 SER B N 1
ATOM 2444 C CA . SER B 1 60 ? 11.836 26.547 14.055 1 82.69 60 SER B CA 1
ATOM 2445 C C . SER B 1 60 ? 11.68 25.656 12.828 1 82.69 60 SER B C 1
ATOM 2447 O O . SER B 1 60 ? 10.57 25.219 12.5 1 82.69 60 SER B O 1
ATOM 2449 N N . GLN B 1 61 ? 12.797 25.469 12.227 1 80.62 61 GLN B N 1
ATOM 2450 C CA . GLN B 1 61 ? 12.812 24.641 11.031 1 80.62 61 GLN B CA 1
ATOM 2451 C C . GLN B 1 61 ? 12.797 23.156 11.391 1 80.62 61 GLN B C 1
ATOM 2453 O O . GLN B 1 61 ? 13.508 22.719 12.297 1 80.62 61 GLN B O 1
ATOM 2458 N N . VAL B 1 62 ? 11.914 22.453 10.734 1 81.75 62 VAL B N 1
ATOM 2459 C CA . VAL B 1 62 ? 11.875 21 10.836 1 81.75 62 VAL B CA 1
ATOM 2460 C C . VAL B 1 62 ? 12.727 20.375 9.734 1 81.75 62 VAL B C 1
ATOM 2462 O O . VAL B 1 62 ? 12.398 20.5 8.547 1 81.75 62 VAL B O 1
ATOM 2465 N N . HIS B 1 63 ? 13.805 19.734 10.117 1 79.75 63 HIS B N 1
ATOM 2466 C CA . HIS B 1 63 ? 14.727 19.188 9.141 1 79.75 63 HIS B CA 1
ATOM 2467 C C . HIS B 1 63 ? 14.367 17.734 8.789 1 79.75 63 HIS B C 1
ATOM 2469 O O . HIS B 1 63 ? 14.68 17.266 7.695 1 79.75 63 HIS B O 1
ATOM 2475 N N . SER B 1 64 ? 13.828 17.062 9.875 1 81.75 64 SER B N 1
ATOM 2476 C CA . SER B 1 64 ? 13.383 15.68 9.68 1 81.75 64 SER B CA 1
ATOM 2477 C C . SER B 1 64 ? 12.102 15.391 10.453 1 81.75 64 SER B C 1
ATOM 2479 O O . SER B 1 64 ? 11.797 16.078 11.438 1 81.75 64 SER B O 1
ATOM 2481 N N . GLU B 1 65 ? 11.391 14.477 9.844 1 86.62 65 GLU B N 1
ATOM 2482 C CA . GLU B 1 65 ? 10.164 14.039 10.516 1 86.62 65 GLU B CA 1
ATOM 2483 C C . GLU B 1 65 ? 10.398 12.758 11.312 1 86.62 65 GLU B C 1
ATOM 2485 O O . GLU B 1 65 ? 11.094 11.852 10.844 1 86.62 65 GLU B O 1
ATOM 2490 N N . PRO B 1 66 ? 9.836 12.773 12.539 1 82.38 66 PRO B N 1
ATOM 2491 C CA . PRO B 1 66 ? 9.883 11.5 13.25 1 82.38 66 PRO B CA 1
ATOM 2492 C C . PRO B 1 66 ? 9.172 10.375 12.5 1 82.38 66 PRO B C 1
ATOM 2494 O O . PRO B 1 66 ? 8.391 10.633 11.578 1 82.38 66 PRO B O 1
ATOM 2497 N N . SER B 1 67 ? 9.523 9.125 12.898 1 85.69 67 SER B N 1
ATOM 2498 C CA . SER B 1 67 ? 8.898 7.965 12.266 1 85.69 67 SER B CA 1
ATOM 2499 C C . SER B 1 67 ? 7.406 7.902 12.586 1 85.69 67 SER B C 1
ATOM 2501 O O . SER B 1 67 ? 6.949 8.477 13.57 1 85.69 67 SER B O 1
ATOM 2503 N N . HIS B 1 68 ? 6.723 7.184 11.727 1 89.38 68 HIS B N 1
ATOM 2504 C CA . HIS B 1 68 ? 5.297 6.965 11.938 1 89.38 68 HIS B CA 1
ATOM 2505 C C . HIS B 1 68 ? 5.035 6.316 13.289 1 89.38 68 HIS B C 1
ATOM 2507 O O . HIS B 1 68 ? 4.121 6.723 14.008 1 89.38 68 HIS B O 1
ATOM 2513 N N . GLN B 1 69 ? 5.793 5.355 13.656 1 83.75 69 GLN B N 1
ATOM 2514 C CA . GLN B 1 69 ? 5.641 4.641 14.914 1 83.75 69 GLN B CA 1
ATOM 2515 C C . GLN B 1 69 ? 5.828 5.574 16.109 1 83.75 69 GLN B C 1
ATOM 2517 O O . GLN B 1 69 ? 5.043 5.547 17.062 1 83.75 69 GLN B O 1
ATOM 2522 N N . SER B 1 70 ? 6.777 6.445 16.047 1 81.5 70 SER B N 1
ATOM 2523 C CA . SER B 1 70 ? 7.047 7.402 17.125 1 81.5 70 SER B CA 1
ATOM 2524 C C . SER B 1 70 ? 5.934 8.438 17.234 1 81.5 70 SER B C 1
ATOM 2526 O O . SER B 1 70 ? 5.551 8.836 18.328 1 81.5 70 SER B O 1
ATOM 2528 N N . LYS B 1 71 ? 5.359 8.82 16.094 1 86.25 71 LYS B N 1
ATOM 2529 C CA . LYS B 1 71 ? 4.332 9.859 16.062 1 86.25 71 LYS B CA 1
ATOM 2530 C C . LYS B 1 71 ? 2.986 9.32 16.531 1 86.25 71 LYS B C 1
ATOM 2532 O O . LYS B 1 71 ? 2.174 10.062 17.094 1 86.25 71 LYS B O 1
ATOM 2537 N N . ALA B 1 72 ? 2.775 8.062 16.344 1 85.12 72 ALA B N 1
ATOM 2538 C CA . ALA B 1 72 ? 1.473 7.445 16.594 1 85.12 72 ALA B CA 1
ATOM 2539 C C . ALA B 1 72 ? 1.056 7.594 18.047 1 85.12 72 ALA B C 1
ATOM 2541 O O . ALA B 1 72 ? -0.126 7.781 18.344 1 85.12 72 ALA B O 1
ATOM 2542 N N . VAL B 1 73 ? 1.976 7.695 18.938 1 83.06 73 VAL B N 1
ATOM 2543 C CA . VAL B 1 73 ? 1.654 7.668 20.359 1 83.06 73 VAL B CA 1
ATOM 2544 C C . VAL B 1 73 ? 1.722 9.078 20.938 1 83.06 73 VAL B C 1
ATOM 2546 O O . VAL B 1 73 ? 1.25 9.328 22.047 1 83.06 73 VAL B O 1
ATOM 2549 N N . VAL B 1 74 ? 2.199 9.945 20.203 1 83 74 VAL B N 1
ATOM 2550 C CA . VAL B 1 74 ? 2.344 11.328 20.641 1 83 74 VAL B CA 1
ATOM 2551 C C . VAL B 1 74 ? 1.018 12.062 20.484 1 83 74 VAL B C 1
ATOM 2553 O O . VAL B 1 74 ? 0.421 12.047 19.406 1 83 74 VAL B O 1
ATOM 2556 N N . GLU B 1 75 ? 0.449 12.648 21.562 1 89.06 75 GLU B N 1
ATOM 2557 C CA . GLU B 1 75 ? -0.728 13.516 21.562 1 89.06 75 GLU B CA 1
ATOM 2558 C C . GLU B 1 75 ? -1.96 12.766 21.062 1 89.06 75 GLU B C 1
ATOM 2560 O O . GLU B 1 75 ? -2.779 13.32 20.328 1 89.06 75 GLU B O 1
ATOM 2565 N N . LEU B 1 76 ? -2.072 11.539 21.422 1 90.94 76 LEU B N 1
ATOM 2566 C CA . LEU B 1 76 ? -3.152 10.688 20.938 1 90.94 76 LEU B CA 1
ATOM 2567 C C . LEU B 1 76 ? -4.512 11.266 21.312 1 90.94 76 LEU B C 1
ATOM 2569 O O . LEU B 1 76 ? -5.41 11.344 20.469 1 90.94 76 LEU B O 1
ATOM 2573 N N . PRO B 1 77 ? -4.707 11.805 22.516 1 92.06 77 PRO B N 1
ATOM 2574 C CA . PRO B 1 77 ? -6.008 12.391 22.844 1 92.06 77 PRO B CA 1
ATOM 2575 C C . PRO B 1 77 ? -6.363 13.586 21.969 1 92.06 77 PRO B C 1
ATOM 2577 O O . PRO B 1 77 ? -7.523 13.758 21.594 1 92.06 77 PRO B O 1
ATOM 2580 N N . HIS B 1 78 ? -5.371 14.375 21.625 1 93.19 78 HIS B N 1
ATOM 2581 C CA . HIS B 1 78 ? -5.598 15.5 20.734 1 93.19 78 HIS B CA 1
ATOM 2582 C C . HIS B 1 78 ? -6.004 15.023 19.344 1 93.19 78 HIS B C 1
ATOM 2584 O O . HIS B 1 78 ? -6.957 15.539 18.75 1 93.19 78 HIS B O 1
ATOM 2590 N N . LYS B 1 79 ? -5.309 14.031 18.859 1 95.94 79 LYS B N 1
ATOM 2591 C CA . LYS B 1 79 ? -5.605 13.492 17.531 1 95.94 79 LYS B CA 1
ATOM 2592 C C . LYS B 1 79 ? -7 12.875 17.5 1 95.94 79 LYS B C 1
ATOM 2594 O O . LYS B 1 79 ? -7.73 13.047 16.516 1 95.94 79 LYS B O 1
ATOM 2599 N N . GLN B 1 80 ? -7.391 12.227 18.531 1 96.62 80 GLN B N 1
ATOM 2600 C CA . GLN B 1 80 ? -8.711 11.617 18.609 1 96.62 80 GLN B CA 1
ATOM 2601 C C . GLN B 1 80 ? -9.805 12.68 18.672 1 96.62 80 GLN B C 1
ATOM 2603 O O . GLN B 1 80 ? -10.875 12.516 18.078 1 96.62 80 GLN B O 1
ATOM 2608 N N . GLY B 1 81 ? -9.5 13.719 19.484 1 97.19 81 GLY B N 1
ATOM 2609 C CA . GLY B 1 81 ? -10.43 14.836 19.5 1 97.19 81 GLY B CA 1
ATOM 2610 C C . GLY B 1 81 ? -10.617 15.469 18.125 1 97.19 81 GLY B C 1
ATOM 2611 O O . GLY B 1 81 ? -11.75 15.734 17.719 1 97.19 81 GLY B O 1
ATOM 2612 N N . MET B 1 82 ? -9.555 15.703 17.453 1 97.94 82 MET B N 1
ATOM 2613 C CA . MET B 1 82 ? -9.609 16.25 16.094 1 97.94 82 MET B CA 1
ATOM 2614 C C . MET B 1 82 ? -10.352 15.312 15.156 1 97.94 82 MET B C 1
ATOM 2616 O O . MET B 1 82 ? -11.125 15.766 14.305 1 97.94 82 MET B O 1
ATOM 2620 N N . ALA B 1 83 ? -10.156 14.016 15.328 1 98.25 83 ALA B N 1
ATOM 2621 C CA . ALA B 1 83 ? -10.812 13 14.508 1 98.25 83 ALA B CA 1
ATOM 2622 C C . ALA B 1 83 ? -12.328 13.055 14.68 1 98.25 83 ALA B C 1
ATOM 2624 O O . ALA B 1 83 ? -13.078 12.867 13.719 1 98.25 83 ALA B O 1
ATOM 2625 N N . ARG B 1 84 ? -12.766 13.312 15.875 1 97.81 84 ARG B N 1
ATOM 2626 C CA . ARG B 1 84 ? -14.195 13.43 16.125 1 97.81 84 ARG B CA 1
ATOM 2627 C C . ARG B 1 84 ? -14.797 14.602 15.359 1 97.81 84 ARG B C 1
ATOM 2629 O O . ARG B 1 84 ? -15.898 14.5 14.812 1 97.81 84 ARG B O 1
ATOM 2636 N N . LEU B 1 85 ? -14.094 15.695 15.344 1 98.38 85 LEU B N 1
ATOM 2637 C CA . LEU B 1 85 ? -14.562 16.844 14.57 1 98.38 85 LEU B CA 1
ATOM 2638 C C . LEU B 1 85 ? -14.57 16.531 13.078 1 98.38 85 LEU B C 1
ATOM 2640 O O . LEU B 1 85 ? -15.531 16.859 12.375 1 98.38 85 LEU B O 1
ATOM 2644 N N . ALA B 1 86 ? -13.523 15.875 12.625 1 98.62 86 ALA B N 1
ATOM 2645 C CA . ALA B 1 86 ? -13.445 15.469 11.219 1 98.62 86 ALA B CA 1
ATOM 2646 C C . ALA B 1 86 ? -14.602 14.547 10.852 1 98.62 86 ALA B C 1
ATOM 2648 O O . ALA B 1 86 ? -15.148 14.625 9.75 1 98.62 86 ALA B O 1
ATOM 2649 N N . ALA B 1 87 ? -14.984 13.672 11.797 1 98.19 87 ALA B N 1
ATOM 2650 C CA . ALA B 1 87 ? -16.078 12.719 11.594 1 98.19 87 ALA B CA 1
ATOM 2651 C C . ALA B 1 87 ? -17.375 13.438 11.258 1 98.19 87 ALA B C 1
ATOM 2653 O O . ALA B 1 87 ? -18.219 12.906 10.531 1 98.19 87 ALA B O 1
ATOM 2654 N N . GLY B 1 88 ? -17.5 14.625 11.797 1 98.06 88 GLY B N 1
ATOM 2655 C CA . GLY B 1 88 ? -18.688 15.422 11.539 1 98.06 88 GLY B CA 1
ATOM 2656 C C . GLY B 1 88 ? -18.828 15.82 10.078 1 98.06 88 GLY B C 1
ATOM 2657 O O . GLY B 1 88 ? -19.922 16.203 9.648 1 98.06 88 GLY B O 1
ATOM 2658 N N . LEU B 1 89 ? -17.766 15.719 9.305 1 98.31 89 LEU B N 1
ATOM 2659 C CA . LEU B 1 89 ? -17.781 16.078 7.891 1 98.31 89 LEU B CA 1
ATOM 2660 C C . LEU B 1 89 ? -18.047 14.859 7.016 1 98.31 89 LEU B C 1
ATOM 2662 O O . LEU B 1 89 ? -18.156 14.984 5.797 1 98.31 89 LEU B O 1
ATOM 2666 N N . LEU B 1 90 ? -18.156 13.641 7.555 1 98.5 90 LEU B N 1
ATOM 2667 C CA . LEU B 1 90 ? -18.344 12.391 6.824 1 98.5 90 LEU B CA 1
ATOM 2668 C C . LEU B 1 90 ? -19.812 12.039 6.707 1 98.5 90 LEU B C 1
ATOM 2670 O O . LEU B 1 90 ? -20.594 12.258 7.645 1 98.5 90 LEU B O 1
ATOM 2674 N N . HIS B 1 91 ? -20.172 11.508 5.602 1 98.12 91 HIS B N 1
ATOM 2675 C CA . HIS B 1 91 ? -21.484 10.953 5.316 1 98.12 91 HIS B CA 1
ATOM 2676 C C . HIS B 1 91 ? -21.375 9.625 4.574 1 98.12 91 HIS B C 1
ATOM 2678 O O . HIS B 1 91 ? -20.375 9.367 3.896 1 98.12 91 HIS B O 1
ATOM 2684 N N . PRO B 1 92 ? -22.438 8.781 4.742 1 98.38 92 PRO B N 1
ATOM 2685 C CA . PRO B 1 92 ? -22.422 7.523 3.988 1 98.38 92 PRO B CA 1
ATOM 2686 C C . PRO B 1 92 ? -22.203 7.738 2.49 1 98.38 92 PRO B C 1
ATOM 2688 O O . PRO B 1 92 ? -22.625 8.766 1.946 1 98.38 92 PRO B O 1
ATOM 2691 N N . ASP B 1 93 ? -21.469 6.879 1.802 1 98.5 93 ASP B N 1
ATOM 2692 C CA . ASP B 1 93 ? -21.297 6.777 0.357 1 98.5 93 ASP B CA 1
ATOM 2693 C C . ASP B 1 93 ? -20.297 7.816 -0.143 1 98.5 93 ASP B C 1
ATOM 2695 O O . ASP B 1 93 ? -20.234 8.102 -1.342 1 98.5 93 ASP B O 1
ATOM 2699 N N . MET B 1 94 ? -19.5 8.352 0.822 1 98.62 94 MET B N 1
ATOM 2700 C CA . MET B 1 94 ? -18.484 9.328 0.429 1 98.62 94 MET B CA 1
ATOM 2701 C C . MET B 1 94 ? -17.203 8.633 -0.031 1 98.62 94 MET B C 1
ATOM 2703 O O . MET B 1 94 ? -16.922 7.516 0.392 1 98.62 94 MET B O 1
ATOM 2707 N N . THR B 1 95 ? -16.531 9.234 -0.934 1 98.81 95 THR B N 1
ATOM 2708 C CA . THR B 1 95 ? -15.141 8.938 -1.254 1 98.81 95 THR B CA 1
ATOM 2709 C C . THR B 1 95 ? -14.211 9.961 -0.617 1 98.81 95 THR B C 1
ATOM 2711 O O . THR B 1 95 ? -14.289 11.156 -0.919 1 98.81 95 THR B O 1
ATOM 2714 N N . ILE B 1 96 ? -13.297 9.453 0.22 1 98.88 96 ILE B N 1
ATOM 2715 C CA . ILE B 1 96 ? -12.445 10.406 0.927 1 98.88 96 ILE B CA 1
ATOM 2716 C C . ILE B 1 96 ? -10.977 10.031 0.74 1 98.88 96 ILE B C 1
ATOM 2718 O O . ILE B 1 96 ? -10.664 8.883 0.434 1 98.88 96 ILE B O 1
ATOM 2722 N N . TYR B 1 97 ? -10.172 11.047 0.791 1 98.94 97 TYR B N 1
ATOM 2723 C CA . TYR B 1 97 ? -8.734 10.844 0.846 1 98.94 97 TYR B CA 1
ATOM 2724 C C . TYR B 1 97 ? -8.203 11.062 2.258 1 98.94 97 TYR B C 1
ATOM 2726 O O . TYR B 1 97 ? -8.539 12.055 2.908 1 98.94 97 TYR B O 1
ATOM 2734 N N . LEU B 1 98 ? -7.422 10.078 2.773 1 98.94 98 LEU B N 1
ATOM 2735 C CA . LEU B 1 98 ? -6.672 10.234 4.012 1 98.94 98 LEU B CA 1
ATOM 2736 C C . LEU B 1 98 ? -5.176 10.344 3.73 1 98.94 98 LEU B C 1
ATOM 2738 O O . LEU B 1 98 ? -4.551 9.375 3.293 1 98.94 98 LEU B O 1
ATOM 2742 N N . ASP B 1 99 ? -4.621 11.516 4.031 1 98.81 99 ASP B N 1
ATOM 2743 C CA . ASP B 1 99 ? -3.188 11.75 3.875 1 98.81 99 ASP B CA 1
ATOM 2744 C C . ASP B 1 99 ? -2.383 10.938 4.883 1 98.81 99 ASP B C 1
ATOM 2746 O O . ASP B 1 99 ? -2.885 10.602 5.957 1 98.81 99 ASP B O 1
ATOM 2750 N N . ALA B 1 100 ? -1.177 10.656 4.48 1 98.44 100 ALA B N 1
ATOM 2751 C CA . ALA B 1 100 ? -0.299 9.922 5.383 1 98.44 100 ALA B CA 1
ATOM 2752 C C . ALA B 1 100 ? -0.084 10.688 6.688 1 98.44 100 ALA B C 1
ATOM 2754 O O . ALA B 1 100 ? 0.333 11.844 6.668 1 98.44 100 ALA B O 1
ATOM 2755 N N . GLY B 1 101 ? -0.418 9.977 7.797 1 96.56 101 GLY B N 1
ATOM 2756 C CA . GLY B 1 101 ? -0.197 10.609 9.086 1 96.56 101 GLY B CA 1
ATOM 2757 C C . GLY B 1 101 ? -0.939 9.93 10.219 1 96.56 101 GLY B C 1
ATOM 2758 O O . GLY B 1 101 ? -1.998 9.336 10.008 1 96.56 101 GLY B O 1
ATOM 2759 N N . THR B 1 102 ? -0.401 10.125 11.391 1 95.88 102 THR B N 1
ATOM 2760 C CA . THR B 1 102 ? -0.994 9.523 12.578 1 95.88 102 THR B CA 1
ATOM 2761 C C . THR B 1 102 ? -2.27 10.258 12.977 1 95.88 102 THR B C 1
ATOM 2763 O O . THR B 1 102 ? -3.16 9.68 13.602 1 95.88 102 THR B O 1
ATOM 2766 N N . SER B 1 103 ? -2.379 11.516 12.672 1 96.44 103 SER B N 1
ATOM 2767 C CA . SER B 1 103 ? -3.588 12.273 12.969 1 96.44 103 SER B CA 1
ATOM 2768 C C . SER B 1 103 ? -4.758 11.812 12.109 1 96.44 103 SER B C 1
ATOM 2770 O O . SER B 1 103 ? -5.867 11.609 12.609 1 96.44 103 SER B O 1
ATOM 2772 N N . THR B 1 104 ? -4.508 11.609 10.82 1 98.38 104 THR B N 1
ATOM 2773 C CA . THR B 1 104 ? -5.574 11.18 9.922 1 98.38 104 THR B CA 1
ATOM 2774 C C . THR B 1 104 ? -5.941 9.719 10.18 1 98.38 104 THR B C 1
ATOM 2776 O O . THR B 1 104 ? -7.086 9.32 9.977 1 98.38 104 THR B O 1
ATOM 2779 N N . LEU B 1 105 ? -5.012 8.914 10.664 1 98.31 105 LEU B N 1
ATOM 2780 C CA . LEU B 1 105 ? -5.27 7.523 11.023 1 98.31 105 LEU B CA 1
ATOM 2781 C C . LEU B 1 105 ? -6.395 7.43 12.047 1 98.31 105 LEU B C 1
ATOM 2783 O O . LEU B 1 105 ? -7.203 6.5 12.008 1 98.31 105 LEU B O 1
ATOM 2787 N N . GLU B 1 106 ? -6.516 8.414 12.93 1 97.75 106 GLU B N 1
ATOM 2788 C CA . GLU B 1 106 ? -7.496 8.398 14.016 1 97.75 106 GLU B CA 1
ATOM 2789 C C . GLU B 1 106 ? -8.906 8.633 13.484 1 97.75 106 GLU B C 1
ATOM 2791 O O . GLU B 1 106 ? -9.883 8.492 14.227 1 97.75 106 GLU B O 1
ATOM 2796 N N . ILE B 1 107 ? -9.008 8.922 12.203 1 98.69 107 ILE B N 1
ATOM 2797 C CA . ILE B 1 107 ? -10.312 9.133 11.602 1 98.69 107 ILE B CA 1
ATOM 2798 C C . ILE B 1 107 ? -10.914 7.793 11.18 1 98.69 107 ILE B C 1
ATOM 2800 O O . ILE B 1 107 ? -12.125 7.668 11.023 1 98.69 107 ILE B O 1
ATOM 2804 N N . VAL B 1 108 ? -10.141 6.746 11.016 1 98.81 108 VAL B N 1
ATOM 2805 C CA . VAL B 1 108 ? -10.469 5.469 10.391 1 98.81 108 VAL B CA 1
ATOM 2806 C C . VAL B 1 108 ? -11.641 4.824 11.125 1 98.81 108 VAL B C 1
ATOM 2808 O O . VAL B 1 108 ? -12.602 4.371 10.492 1 98.81 108 VAL B O 1
ATOM 2811 N N . PRO B 1 109 ? -11.688 4.84 12.539 1 98.56 109 PRO B N 1
ATOM 2812 C CA . PRO B 1 109 ? -12.82 4.203 13.211 1 98.56 109 PRO B CA 1
ATOM 2813 C C . PRO B 1 109 ? -14.156 4.848 12.859 1 98.56 109 PRO B C 1
ATOM 2815 O O . PRO B 1 109 ? -15.18 4.156 12.781 1 98.56 109 PRO B O 1
ATOM 2818 N N . HIS B 1 110 ? -14.148 6.109 12.617 1 98.69 110 HIS B N 1
ATOM 2819 C CA . HIS B 1 110 ? -15.375 6.82 12.273 1 98.69 110 HIS B CA 1
ATOM 2820 C C . HIS B 1 110 ? -15.836 6.492 10.859 1 98.69 110 HIS B C 1
ATOM 2822 O O . HIS B 1 110 ? -17.031 6.531 10.562 1 98.69 110 HIS B O 1
ATOM 2828 N N . ILE B 1 111 ? -14.891 6.195 9.977 1 98.75 111 ILE B N 1
ATOM 2829 C CA . ILE B 1 111 ? -15.195 5.785 8.609 1 98.75 111 ILE B CA 1
ATOM 2830 C C . ILE B 1 111 ? -15.82 4.395 8.609 1 98.75 111 ILE B C 1
ATOM 2832 O O . ILE B 1 111 ? -16.828 4.152 7.93 1 98.75 111 ILE B O 1
ATOM 2836 N N . ILE B 1 112 ? -15.25 3.467 9.391 1 98.62 112 ILE B N 1
ATOM 2837 C CA . ILE B 1 112 ? -15.703 2.082 9.477 1 98.62 112 ILE B CA 1
ATOM 2838 C C . ILE B 1 112 ? -17.156 2.041 9.953 1 98.62 112 ILE B C 1
ATOM 2840 O O . ILE B 1 112 ? -17.922 1.168 9.539 1 98.62 112 ILE B O 1
ATOM 2844 N N . ALA B 1 113 ? -17.562 3.039 10.727 1 98.25 113 ALA B N 1
ATOM 2845 C CA . ALA B 1 113 ? -18.906 3.084 11.305 1 98.25 113 ALA B CA 1
ATOM 2846 C C . ALA B 1 113 ? -19.953 3.465 10.25 1 98.25 113 ALA B C 1
ATOM 2848 O O . ALA B 1 113 ? -21.156 3.354 10.492 1 98.25 113 ALA B O 1
ATOM 2849 N N . LEU B 1 114 ? -19.531 3.854 9.07 1 98.44 114 LEU B N 1
ATOM 2850 C CA . LEU B 1 114 ? -20.438 4.324 8.031 1 98.44 114 LEU B CA 1
ATOM 2851 C C . LEU B 1 114 ? -20.547 3.297 6.906 1 98.44 114 LEU B C 1
ATOM 2853 O O . LEU B 1 114 ? -19.656 2.467 6.727 1 98.44 114 LEU B O 1
ATOM 2857 N N . SER B 1 115 ? -21.625 3.402 6.184 1 97.88 115 SER B N 1
ATOM 2858 C CA . SER B 1 115 ? -21.844 2.494 5.062 1 97.88 115 SER B CA 1
ATOM 2859 C C . SER B 1 115 ? -21.422 3.131 3.744 1 97.88 115 SER B C 1
ATOM 2861 O O . SER B 1 115 ? -21.547 4.344 3.564 1 97.88 115 SER B O 1
ATOM 2863 N N . GLY B 1 116 ? -20.906 2.303 2.816 1 98.06 116 GLY B N 1
ATOM 2864 C CA . GLY B 1 116 ? -20.688 2.709 1.438 1 98.06 116 GLY B CA 1
ATOM 2865 C C . GLY B 1 116 ? -19.469 3.604 1.269 1 98.06 116 GLY B C 1
ATOM 2866 O O . GLY B 1 116 ? -19.359 4.328 0.277 1 98.06 116 GLY B O 1
ATOM 2867 N N . MET B 1 117 ? -18.531 3.568 2.221 1 98.75 117 MET B N 1
ATOM 2868 C CA . MET B 1 117 ? -17.391 4.48 2.176 1 98.75 117 MET B CA 1
ATOM 2869 C C . MET B 1 117 ? -16.312 3.953 1.236 1 98.75 117 MET B C 1
ATOM 2871 O O . MET B 1 117 ? -16.109 2.742 1.144 1 98.75 117 MET B O 1
ATOM 2875 N N . THR B 1 118 ? -15.672 4.848 0.52 1 98.88 118 THR B N 1
ATOM 2876 C CA . THR B 1 118 ? -14.43 4.586 -0.205 1 98.88 118 THR B CA 1
ATOM 2877 C C . THR B 1 118 ? -13.297 5.445 0.339 1 98.88 118 THR B C 1
ATOM 2879 O O . THR B 1 118 ? -13.438 6.668 0.451 1 98.88 118 THR B O 1
ATOM 2882 N N . VAL B 1 119 ? -12.219 4.793 0.668 1 98.94 119 VAL B N 1
ATOM 2883 C CA . VAL B 1 119 ? -11.062 5.5 1.204 1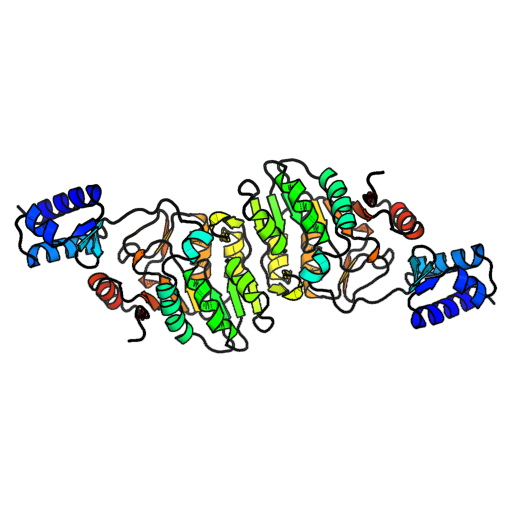 98.94 119 VAL B CA 1
ATOM 2884 C C . VAL B 1 119 ? -9.898 5.41 0.22 1 98.94 119 VAL B C 1
ATOM 2886 O O . VAL B 1 119 ? -9.484 4.309 -0.163 1 98.94 119 VAL B O 1
ATOM 2889 N N . VAL B 1 120 ? -9.375 6.543 -0.214 1 98.94 120 VAL B N 1
ATOM 2890 C CA . VAL B 1 120 ? -8.117 6.66 -0.945 1 98.94 120 VAL B CA 1
ATOM 2891 C C . VAL B 1 120 ? -7.008 7.105 0.003 1 98.94 120 VAL B C 1
ATOM 2893 O O . VAL B 1 120 ? -7.199 8.016 0.811 1 98.94 120 VAL B O 1
ATOM 2896 N N . THR B 1 121 ? -5.855 6.457 -0.045 1 98.94 121 THR B N 1
ATOM 2897 C CA . THR B 1 121 ? -4.785 6.848 0.866 1 98.94 121 THR B CA 1
ATOM 2898 C C . THR B 1 121 ? -3.424 6.461 0.299 1 98.94 121 THR B C 1
ATOM 2900 O O . THR B 1 121 ? -3.328 5.562 -0.54 1 98.94 121 THR B O 1
ATOM 2903 N N . ASN B 1 122 ? -2.445 7.188 0.683 1 98.88 122 ASN B N 1
ATOM 2904 C CA . ASN B 1 122 ? -1.066 6.797 0.406 1 98.88 122 ASN B CA 1
ATOM 2905 C C . ASN B 1 122 ? -0.382 6.234 1.65 1 98.88 122 ASN B C 1
ATOM 2907 O O . ASN B 1 122 ? 0.834 6.039 1.659 1 98.88 122 ASN B O 1
ATOM 2911 N N . ASP B 1 123 ? -1.129 6.016 2.723 1 98.81 123 ASP B N 1
ATOM 2912 C CA . ASP B 1 123 ? -0.627 5.562 4.016 1 98.81 123 ASP B CA 1
ATOM 2913 C C . ASP B 1 123 ? -0.837 4.059 4.188 1 98.81 123 ASP B C 1
ATOM 2915 O O . ASP B 1 123 ? -1.973 3.578 4.176 1 98.81 123 ASP B O 1
ATOM 2919 N N . PHE B 1 124 ? 0.249 3.326 4.375 1 98.69 124 PHE B N 1
ATOM 2920 C CA . PHE B 1 124 ? 0.137 1.883 4.539 1 98.69 124 PHE B CA 1
ATOM 2921 C C . PHE B 1 124 ? -0.496 1.538 5.883 1 98.69 124 PHE B C 1
ATOM 2923 O O . PHE B 1 124 ? -1.16 0.507 6.016 1 98.69 124 PHE B O 1
ATOM 2930 N N . GLY B 1 125 ? -0.369 2.377 6.875 1 98.06 125 GLY B N 1
ATOM 2931 C CA . GLY B 1 125 ? -1.042 2.186 8.148 1 98.06 125 GLY B CA 1
ATOM 2932 C C . GLY B 1 125 ? -2.553 2.26 8.047 1 98.06 125 GLY B C 1
ATOM 2933 O O . GLY B 1 125 ? -3.264 1.478 8.68 1 98.06 125 GLY B O 1
ATOM 2934 N N . VAL B 1 126 ? -3.02 3.201 7.277 1 98.62 126 VAL B N 1
ATOM 2935 C CA . VAL B 1 126 ? -4.453 3.328 7.039 1 98.62 126 VAL B CA 1
ATOM 2936 C C . VAL B 1 126 ? -4.977 2.07 6.352 1 98.62 126 VAL B C 1
ATOM 2938 O O . VAL B 1 126 ? -6.023 1.539 6.73 1 98.62 126 VAL B O 1
ATOM 2941 N N . VAL B 1 127 ? -4.246 1.566 5.344 1 98.75 127 VAL B N 1
ATOM 2942 C CA . VAL B 1 127 ? -4.645 0.346 4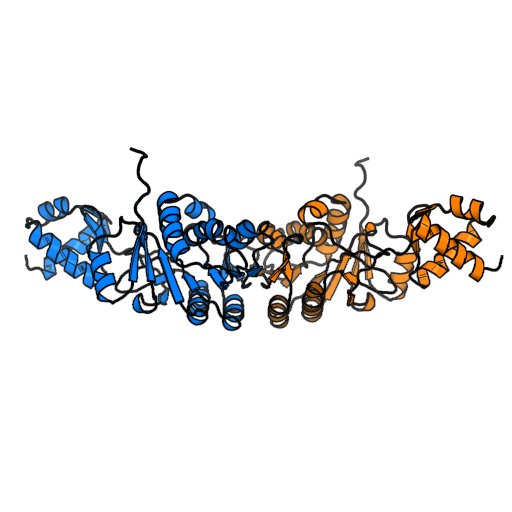.648 1 98.75 127 VAL B CA 1
ATOM 2943 C C . VAL B 1 127 ? -4.742 -0.806 5.648 1 98.75 127 VAL B C 1
ATOM 2945 O O . VAL B 1 127 ? -5.727 -1.552 5.648 1 98.75 127 VAL B O 1
ATOM 2948 N N . ASN B 1 128 ? -3.766 -0.91 6.473 1 97.88 128 ASN B N 1
ATOM 2949 C CA . ASN B 1 128 ? -3.742 -1.974 7.473 1 97.88 128 ASN B CA 1
ATOM 2950 C C . ASN B 1 128 ? -4.93 -1.87 8.43 1 97.88 128 ASN B C 1
ATOM 2952 O O . ASN B 1 128 ? -5.562 -2.877 8.75 1 97.88 128 ASN B O 1
ATOM 2956 N N . ALA B 1 129 ? -5.25 -0.678 8.875 1 98.19 129 ALA B N 1
ATOM 2957 C CA . ALA B 1 129 ? -6.344 -0.443 9.812 1 98.19 129 ALA B CA 1
ATOM 2958 C C . ALA B 1 129 ? -7.691 -0.785 9.188 1 98.19 129 ALA B C 1
ATOM 2960 O O . ALA B 1 129 ? -8.641 -1.132 9.891 1 98.19 129 ALA B O 1
ATOM 2961 N N . LEU B 1 130 ? -7.73 -0.737 7.855 1 98.69 130 LEU B N 1
ATOM 2962 C CA . LEU B 1 130 ? -8.992 -0.952 7.148 1 98.69 130 LEU B CA 1
ATOM 2963 C C . LEU B 1 130 ? -9.047 -2.355 6.555 1 98.69 130 LEU B C 1
ATOM 2965 O O . LEU B 1 130 ? -10.039 -2.727 5.926 1 98.69 130 LEU B O 1
ATOM 2969 N N . ALA B 1 131 ? -8 -3.129 6.719 1 97.5 131 ALA B N 1
ATOM 2970 C CA . ALA B 1 131 ? -7.812 -4.395 6.02 1 97.5 131 ALA B CA 1
ATOM 2971 C C . ALA B 1 131 ? -8.961 -5.359 6.305 1 97.5 131 ALA B C 1
ATOM 2973 O O . ALA B 1 131 ? -9.383 -6.109 5.422 1 97.5 131 ALA B O 1
ATOM 2974 N N . ASP B 1 132 ? -9.555 -5.316 7.477 1 96.62 132 ASP B N 1
ATOM 2975 C CA . ASP B 1 132 ? -10.578 -6.277 7.859 1 96.62 132 ASP B CA 1
ATOM 2976 C C . ASP B 1 132 ? -11.977 -5.68 7.699 1 96.62 132 ASP B C 1
ATOM 2978 O O . ASP B 1 132 ? -12.977 -6.367 7.914 1 96.62 132 ASP B O 1
ATOM 2982 N N . ALA B 1 133 ? -12.031 -4.391 7.418 1 98.06 133 ALA B N 1
ATOM 2983 C CA . ALA B 1 133 ? -13.32 -3.756 7.156 1 98.06 133 ALA B CA 1
ATOM 2984 C C . ALA B 1 133 ? -13.742 -3.947 5.703 1 98.06 133 ALA B C 1
ATOM 2986 O O . ALA B 1 133 ? -13.711 -3 4.91 1 98.06 133 ALA B O 1
ATOM 2987 N N . ALA B 1 134 ? -14.297 -5.109 5.383 1 96.44 134 ALA B N 1
ATOM 2988 C CA . ALA B 1 134 ? -14.539 -5.535 4.008 1 96.44 134 ALA B CA 1
ATOM 2989 C C . ALA B 1 134 ? -15.617 -4.676 3.348 1 96.44 134 ALA B C 1
ATOM 2991 O O . ALA B 1 134 ? -15.711 -4.633 2.119 1 96.44 134 ALA B O 1
ATOM 2992 N N . HIS B 1 135 ? -16.422 -3.996 4.168 1 97.81 135 HIS B N 1
ATOM 2993 C CA . HIS B 1 135 ? -17.5 -3.186 3.611 1 97.81 135 HIS B CA 1
ATOM 2994 C C . HIS B 1 135 ? -16.984 -1.815 3.172 1 97.81 135 HIS B C 1
ATOM 2996 O O . HIS B 1 135 ? -17.719 -1.045 2.551 1 97.81 135 HIS B O 1
ATOM 3002 N N . VAL B 1 136 ? -15.734 -1.451 3.479 1 98.75 136 VAL B N 1
ATOM 3003 C CA . VAL B 1 136 ? -15.109 -0.205 3.049 1 98.75 136 VAL B CA 1
ATOM 3004 C C . VAL B 1 136 ? -14.234 -0.461 1.82 1 98.75 136 VAL B C 1
ATOM 3006 O O . VAL B 1 136 ? -13.336 -1.302 1.855 1 98.75 136 VAL B O 1
ATOM 3009 N N . ASP B 1 137 ? -14.516 0.212 0.727 1 98.75 137 ASP B N 1
ATOM 3010 C CA . ASP B 1 137 ? -13.602 0.168 -0.412 1 98.75 137 ASP B CA 1
ATOM 3011 C C . ASP B 1 137 ? -12.336 0.979 -0.135 1 98.75 137 ASP B C 1
ATOM 3013 O O . ASP B 1 137 ? -12.414 2.121 0.324 1 98.75 137 ASP B O 1
ATOM 3017 N N . VAL B 1 138 ? -11.172 0.359 -0.374 1 98.94 138 VAL B N 1
ATOM 3018 C CA . VAL B 1 138 ? -9.906 1.027 -0.102 1 98.94 138 VAL B CA 1
ATOM 3019 C C . VAL B 1 138 ? -9.055 1.057 -1.369 1 98.94 138 VAL B C 1
ATOM 3021 O O . VAL B 1 138 ? -8.836 0.022 -2.004 1 98.94 138 VAL B O 1
ATOM 3024 N N . ILE B 1 139 ? -8.602 2.205 -1.768 1 98.94 139 ILE B N 1
ATOM 3025 C CA . ILE B 1 139 ? -7.668 2.396 -2.875 1 98.94 139 ILE B CA 1
ATOM 3026 C C . ILE B 1 139 ? -6.363 2.99 -2.354 1 98.94 139 ILE B C 1
ATOM 3028 O O . ILE B 1 139 ? -6.359 4.066 -1.751 1 98.94 139 ILE B O 1
ATOM 3032 N N . HIS B 1 140 ? -5.312 2.291 -2.49 1 98.94 140 HIS B N 1
ATOM 3033 C CA . HIS B 1 140 ? -3.998 2.859 -2.207 1 98.94 140 HIS B CA 1
ATOM 3034 C C . HIS B 1 140 ? -3.418 3.549 -3.438 1 98.94 140 HIS B C 1
ATOM 3036 O O . HIS B 1 140 ? -3.543 3.041 -4.555 1 98.94 140 HIS B O 1
ATOM 3042 N N . THR B 1 141 ? -2.713 4.617 -3.217 1 98.88 141 THR B N 1
ATOM 3043 C CA . THR B 1 141 ? -2.229 5.41 -4.34 1 98.88 141 THR B CA 1
ATOM 3044 C C . THR B 1 141 ? -1.053 4.715 -5.023 1 98.88 141 THR B C 1
ATOM 3046 O O . THR B 1 141 ? -0.771 4.973 -6.195 1 98.88 141 THR B O 1
ATOM 3049 N N . GLY B 1 142 ? -0.379 3.885 -4.289 1 98.75 142 GLY B N 1
ATOM 3050 C CA . GLY B 1 142 ? 0.903 3.393 -4.77 1 98.75 142 GLY B CA 1
ATOM 3051 C C . GLY B 1 142 ? 1.992 4.449 -4.746 1 98.75 142 GLY B C 1
ATOM 3052 O O . GLY B 1 142 ? 1.789 5.547 -4.223 1 98.75 142 GLY B O 1
ATOM 3053 N N . GLY B 1 143 ? 3.193 4.016 -5.289 1 98.75 143 GLY B N 1
ATOM 3054 C CA . GLY B 1 143 ? 4.348 4.898 -5.332 1 98.75 143 GLY B CA 1
ATOM 3055 C C . GLY B 1 143 ? 5.516 4.395 -4.504 1 98.75 143 GLY B C 1
ATOM 3056 O O . GLY B 1 143 ? 5.523 3.236 -4.078 1 98.75 143 GLY B O 1
ATOM 3057 N N . LEU B 1 144 ? 6.484 5.316 -4.402 1 98.81 144 LEU B N 1
ATOM 3058 C CA . LEU B 1 144 ? 7.715 5 -3.686 1 98.81 144 LEU B CA 1
ATOM 3059 C C . LEU B 1 144 ? 7.48 5 -2.178 1 98.81 144 LEU B C 1
ATOM 3061 O O . LEU B 1 144 ? 6.895 5.938 -1.636 1 98.81 144 LEU B O 1
ATOM 3065 N N . LEU B 1 145 ? 7.98 3.934 -1.528 1 98.75 145 LEU B N 1
ATOM 3066 C CA . LEU B 1 145 ? 7.832 3.826 -0.081 1 98.75 145 LEU B CA 1
ATOM 3067 C C . LEU B 1 145 ? 8.766 4.805 0.633 1 98.75 145 LEU B C 1
ATOM 3069 O O . LEU B 1 145 ? 9.969 4.809 0.387 1 98.75 145 LEU B O 1
ATOM 3073 N N . ASP B 1 146 ? 8.164 5.688 1.401 1 98.19 146 ASP B N 1
ATOM 3074 C CA . ASP B 1 146 ? 8.883 6.395 2.453 1 98.19 146 ASP B CA 1
ATOM 3075 C C . ASP B 1 146 ? 8.977 5.547 3.721 1 98.19 146 ASP B C 1
ATOM 3077 O O . ASP B 1 146 ? 8 5.414 4.461 1 98.19 146 ASP B O 1
ATOM 3081 N N . HIS B 1 147 ? 10.133 4.941 4.008 1 97.19 147 HIS B N 1
ATOM 3082 C CA . HIS B 1 147 ? 10.289 3.912 5.027 1 97.19 147 HIS B CA 1
ATOM 3083 C C . HIS B 1 147 ? 9.922 4.441 6.41 1 97.19 147 HIS B C 1
ATOM 3085 O O . HIS B 1 147 ? 9.055 3.883 7.082 1 97.19 147 HIS B O 1
ATOM 3091 N N . PRO B 1 148 ? 10.445 5.57 6.816 1 94.69 148 PRO B N 1
ATOM 3092 C CA . PRO B 1 148 ? 10.117 6.027 8.172 1 94.69 148 PRO B CA 1
ATOM 3093 C C . PRO B 1 148 ? 8.648 6.418 8.328 1 94.69 148 PRO B C 1
ATOM 3095 O O . PRO B 1 148 ? 8.062 6.207 9.391 1 94.69 148 PRO B O 1
ATOM 3098 N N . ASN B 1 149 ? 8.078 6.961 7.289 1 95.25 149 ASN B N 1
ATOM 3099 C CA . ASN B 1 149 ? 6.711 7.461 7.344 1 95.25 149 ASN B CA 1
ATOM 3100 C C . ASN B 1 149 ? 5.703 6.355 7.039 1 95.25 149 ASN B C 1
ATOM 3102 O O . ASN B 1 149 ? 4.512 6.5 7.328 1 95.25 149 ASN B O 1
ATOM 3106 N N . ARG B 1 150 ? 6.125 5.266 6.43 1 97.56 150 ARG B N 1
ATOM 3107 C CA . ARG B 1 150 ? 5.281 4.152 6.016 1 97.56 150 ARG B CA 1
ATOM 3108 C C . ARG B 1 150 ? 4.152 4.629 5.109 1 97.56 150 ARG B C 1
ATOM 3110 O O . ARG B 1 150 ? 2.986 4.293 5.332 1 97.56 150 ARG B O 1
ATOM 3117 N N . SER B 1 151 ? 4.547 5.395 4.156 1 98.62 151 SER B N 1
ATOM 3118 C CA . SER B 1 151 ? 3.629 5.926 3.154 1 98.62 151 SER B CA 1
ATOM 3119 C C . SER B 1 151 ? 4.285 5.98 1.778 1 98.62 151 SER B C 1
ATOM 3121 O O . SER B 1 151 ? 5.504 5.84 1.66 1 98.62 151 SER B O 1
ATOM 3123 N N . SER B 1 152 ? 3.465 6.102 0.785 1 98.75 152 SER B N 1
ATOM 3124 C CA . SER B 1 152 ? 3.975 6.246 -0.575 1 98.75 152 SER B CA 1
ATOM 3125 C C . SER B 1 152 ? 4.129 7.715 -0.955 1 98.75 152 SER B C 1
ATOM 3127 O O . SER B 1 152 ? 3.287 8.539 -0.604 1 98.75 152 SER B O 1
ATOM 3129 N N . VAL B 1 153 ? 5.184 7.992 -1.721 1 98.62 153 VAL B N 1
ATOM 3130 C CA . VAL B 1 153 ? 5.465 9.352 -2.18 1 98.62 153 VAL B CA 1
ATOM 3131 C C . VAL B 1 153 ? 5.887 9.32 -3.646 1 98.62 153 VAL B C 1
ATOM 3133 O O . VAL B 1 153 ? 5.961 8.258 -4.258 1 98.62 153 VAL B O 1
ATOM 3136 N N . GLY B 1 154 ? 5.988 10.539 -4.258 1 98.38 154 GLY B N 1
ATOM 3137 C CA . GLY B 1 154 ? 6.578 10.656 -5.582 1 98.38 154 GLY B CA 1
ATOM 3138 C C . GLY B 1 154 ? 5.547 10.719 -6.691 1 98.38 154 GLY B C 1
ATOM 3139 O O . GLY B 1 154 ? 4.344 10.758 -6.426 1 98.38 154 GLY B O 1
ATOM 3140 N N . GLY B 1 155 ? 6.07 10.742 -7.848 1 98.25 155 GLY B N 1
ATOM 3141 C CA . GLY B 1 155 ? 5.266 11 -9.031 1 98.25 155 GLY B CA 1
ATOM 3142 C C . GLY B 1 155 ? 4.238 9.922 -9.305 1 98.25 155 GLY B C 1
ATOM 3143 O O . GLY B 1 155 ? 3.129 10.211 -9.75 1 98.25 155 GLY B O 1
ATOM 3144 N N . LEU B 1 156 ? 4.527 8.703 -9.055 1 98.31 156 LEU B N 1
ATOM 3145 C CA . LEU B 1 156 ? 3.59 7.609 -9.297 1 98.31 156 LEU B CA 1
ATOM 3146 C C . LEU B 1 156 ? 2.359 7.746 -8.406 1 98.31 156 LEU B C 1
ATOM 3148 O O . LEU B 1 156 ? 1.23 7.559 -8.867 1 98.31 156 LEU B O 1
ATOM 3152 N N . ALA B 1 157 ? 2.6 8.07 -7.145 1 98.75 157 ALA B N 1
ATOM 3153 C CA . ALA B 1 157 ? 1.487 8.289 -6.223 1 98.75 157 ALA B CA 1
ATOM 3154 C C . ALA B 1 157 ? 0.604 9.445 -6.691 1 98.75 157 ALA B C 1
ATOM 3156 O O . ALA B 1 157 ? -0.623 9.32 -6.723 1 98.75 157 ALA B O 1
ATOM 3157 N N . ALA B 1 158 ? 1.262 10.516 -7.078 1 98.75 158 ALA B N 1
ATOM 3158 C CA . ALA B 1 158 ? 0.535 11.688 -7.566 1 98.75 158 ALA B CA 1
ATOM 3159 C C . ALA B 1 158 ? -0.264 11.352 -8.82 1 98.75 158 ALA B C 1
ATOM 3161 O O . ALA B 1 158 ? -1.391 11.828 -8.992 1 98.75 158 ALA B O 1
ATOM 3162 N N . ALA B 1 159 ? 0.306 10.547 -9.672 1 98.44 159 ALA B N 1
ATOM 3163 C CA . ALA B 1 159 ? -0.355 10.172 -10.922 1 98.44 159 ALA B CA 1
ATOM 3164 C C . ALA B 1 159 ? -1.657 9.43 -10.648 1 98.44 159 ALA B C 1
ATOM 3166 O O . ALA B 1 159 ? -2.668 9.664 -11.32 1 98.44 159 ALA B O 1
ATOM 3167 N N . THR B 1 160 ? -1.662 8.555 -9.695 1 98.5 160 THR B N 1
ATOM 3168 C CA . THR B 1 160 ? -2.873 7.832 -9.328 1 98.5 160 THR B CA 1
ATOM 3169 C C . THR B 1 160 ? -3.947 8.797 -8.828 1 98.5 160 THR B C 1
ATOM 3171 O O . THR B 1 160 ? -5.109 8.703 -9.234 1 98.5 160 THR B O 1
ATOM 3174 N N . LEU B 1 161 ? -3.555 9.742 -8.031 1 98.75 161 LEU B N 1
ATOM 3175 C CA . LEU B 1 161 ? -4.492 10.703 -7.457 1 98.75 161 LEU B CA 1
ATOM 3176 C C . LEU B 1 161 ? -5.125 11.562 -8.547 1 98.75 161 LEU B C 1
ATOM 3178 O O . LEU B 1 161 ? -6.301 11.922 -8.453 1 98.75 161 LEU B O 1
ATOM 3182 N N . ARG B 1 162 ? -4.41 11.859 -9.57 1 98.12 162 ARG B N 1
ATOM 3183 C CA . ARG B 1 162 ? -4.902 12.703 -10.656 1 98.12 162 ARG B CA 1
ATOM 3184 C C . ARG B 1 162 ? -5.965 11.984 -11.477 1 98.12 162 ARG B C 1
ATOM 3186 O O . ARG B 1 162 ? -6.672 12.602 -12.273 1 98.12 162 ARG B O 1
ATOM 3193 N N . GLN B 1 163 ? -6.102 10.719 -11.227 1 97.44 163 GLN B N 1
ATOM 3194 C CA . GLN B 1 163 ? -7.109 9.93 -11.93 1 97.44 163 GLN B CA 1
ATOM 3195 C C . GLN B 1 163 ? -8.375 9.773 -11.086 1 97.44 163 GLN B C 1
ATOM 3197 O O . GLN B 1 163 ? -9.32 9.109 -11.508 1 97.44 163 GLN B O 1
ATOM 3202 N N . LEU B 1 164 ? -8.398 10.383 -9.938 1 98.38 164 LEU B N 1
ATOM 3203 C CA . LEU B 1 164 ? -9.492 10.164 -8.992 1 98.38 164 LEU B CA 1
ATOM 3204 C C . LEU B 1 164 ? -10.148 11.484 -8.609 1 98.38 164 LEU B C 1
ATOM 3206 O O . LEU B 1 164 ? -9.562 12.555 -8.797 1 98.38 164 LEU B O 1
ATOM 3210 N N . ALA B 1 165 ? -11.352 11.398 -8.234 1 98.62 165 ALA B N 1
ATOM 3211 C CA . ALA B 1 165 ? -12.086 12.492 -7.605 1 98.62 165 ALA B CA 1
ATOM 3212 C C . ALA B 1 165 ? -12.594 12.094 -6.227 1 98.62 165 ALA B C 1
ATOM 3214 O O . ALA B 1 165 ? -13.195 11.023 -6.066 1 98.62 165 ALA B O 1
ATOM 3215 N N . THR B 1 166 ? -12.32 12.898 -5.246 1 98.69 166 THR B N 1
ATOM 3216 C CA . THR B 1 166 ? -12.773 12.602 -3.891 1 98.69 166 THR B CA 1
ATOM 3217 C C . THR B 1 166 ? -13.672 13.719 -3.365 1 98.69 166 THR B C 1
ATOM 3219 O O . THR B 1 166 ? -13.602 14.852 -3.836 1 98.69 166 THR B O 1
ATOM 3222 N N . ASP B 1 167 ? -14.562 13.359 -2.449 1 98.81 167 ASP B N 1
ATOM 3223 C CA . ASP B 1 167 ? -15.43 14.352 -1.824 1 98.81 167 ASP B CA 1
ATOM 3224 C C . ASP B 1 167 ? -14.648 15.242 -0.864 1 98.81 167 ASP B C 1
ATOM 3226 O O . ASP B 1 167 ? -14.766 16.469 -0.907 1 98.81 167 ASP B O 1
ATOM 3230 N N . VAL B 1 168 ? -13.836 14.625 -0.022 1 98.81 168 VAL B N 1
ATOM 3231 C CA . VAL B 1 168 ? -13.07 15.344 0.986 1 98.81 168 VAL B CA 1
ATOM 3232 C C . VAL B 1 168 ? -11.656 14.773 1.068 1 98.81 168 VAL B C 1
ATOM 3234 O O . VAL B 1 168 ? -11.469 13.555 1.052 1 98.81 168 VAL B O 1
ATOM 3237 N N . ALA B 1 169 ? -10.688 15.625 1.063 1 98.94 169 ALA B N 1
ATOM 3238 C CA . ALA B 1 169 ? -9.312 15.25 1.388 1 98.94 169 ALA B CA 1
ATOM 3239 C C . ALA B 1 169 ? -8.922 15.742 2.779 1 98.94 169 ALA B C 1
ATOM 3241 O O . ALA B 1 169 ? -8.875 16.953 3.031 1 98.94 169 ALA B O 1
ATOM 3242 N N . PHE B 1 170 ? -8.672 14.773 3.68 1 98.94 170 PHE B N 1
ATOM 3243 C CA . PHE B 1 170 ? -8.117 15.094 4.984 1 98.94 170 PHE B CA 1
ATOM 3244 C C . PHE B 1 170 ? -6.59 15.086 4.941 1 98.94 170 PHE B C 1
ATOM 3246 O O . PHE B 1 170 ? -5.977 14.023 4.809 1 98.94 170 PHE B O 1
ATOM 3253 N N . MET B 1 171 ? -6.031 16.25 5.102 1 98.88 171 MET B N 1
ATOM 3254 C CA . MET B 1 171 ? -4.594 16.438 4.938 1 98.88 171 MET B CA 1
ATOM 3255 C C . MET B 1 171 ? -3.902 16.562 6.289 1 98.88 171 MET B C 1
ATOM 3257 O O . MET B 1 171 ? -4.41 17.219 7.199 1 98.88 171 MET B O 1
ATOM 3261 N N . SER B 1 172 ? -2.805 15.906 6.41 1 98.12 172 SER B N 1
ATOM 3262 C CA . SER B 1 172 ? -1.916 16.109 7.551 1 98.12 172 SER B CA 1
ATOM 3263 C C . SER B 1 172 ? -0.722 16.969 7.18 1 98.12 172 SER B C 1
ATOM 3265 O O . SER B 1 172 ? -0.531 17.312 6.008 1 98.12 172 SER B O 1
ATOM 3267 N N . THR B 1 173 ? 0.063 17.359 8.234 1 97.56 173 THR B N 1
ATOM 3268 C CA . THR B 1 173 ? 1.25 18.156 7.965 1 97.56 173 THR B CA 1
ATOM 3269 C C . THR B 1 173 ? 2.258 18.031 9.109 1 97.56 173 THR B C 1
ATOM 3271 O O . THR B 1 173 ? 1.876 17.812 10.258 1 97.56 173 THR B O 1
ATOM 3274 N N . SER B 1 174 ? 3.477 18.203 8.734 1 93.69 174 SER B N 1
ATOM 3275 C CA . SER B 1 174 ? 4.531 18.188 9.742 1 93.69 174 SER B CA 1
ATOM 3276 C C . SER B 1 174 ? 4.77 19.594 10.305 1 93.69 174 SER B C 1
ATOM 3278 O O . SER B 1 174 ? 5.336 19.734 11.391 1 93.69 174 SER B O 1
ATOM 3280 N N . SER B 1 175 ? 4.344 20.609 9.594 1 94.44 175 SER B N 1
ATOM 3281 C CA . SER B 1 175 ? 4.586 22 9.969 1 94.44 175 SER B CA 1
ATOM 3282 C C . SER B 1 175 ? 3.586 22.922 9.297 1 94.44 175 SER B C 1
ATOM 3284 O O . SER B 1 175 ? 3.209 22.719 8.141 1 94.44 175 SER B O 1
ATOM 3286 N N . TRP B 1 176 ? 3.254 23.938 10.078 1 96.12 176 TRP B N 1
ATOM 3287 C CA . TRP B 1 176 ? 2.316 24.875 9.484 1 96.12 176 TRP B CA 1
ATOM 3288 C C . TRP B 1 176 ? 2.299 26.188 10.273 1 96.12 176 TRP B C 1
ATOM 3290 O O . TRP B 1 176 ? 2.635 26.219 11.453 1 96.12 176 TRP B O 1
ATOM 3300 N N . ASP B 1 177 ? 1.99 27.266 9.594 1 93.88 177 ASP B N 1
ATOM 3301 C CA . ASP B 1 177 ? 1.763 28.562 10.203 1 93.88 177 ASP B CA 1
ATOM 3302 C C . ASP B 1 177 ? 1.021 29.5 9.25 1 93.88 177 ASP B C 1
ATOM 3304 O O . ASP B 1 177 ? 0.739 29.125 8.109 1 93.88 177 ASP B O 1
ATOM 3308 N N . LEU B 1 178 ? 0.715 30.641 9.711 1 91.62 178 LEU B N 1
ATOM 3309 C CA . LEU B 1 178 ? -0.12 31.578 8.977 1 91.62 178 LEU B CA 1
ATOM 3310 C C . LEU B 1 178 ? 0.604 32.094 7.738 1 91.62 178 LEU B C 1
ATOM 3312 O O . LEU B 1 178 ? -0.014 32.281 6.688 1 91.62 178 LEU B O 1
ATOM 3316 N N . GLN B 1 179 ? 1.834 32.281 7.816 1 89.25 179 GLN B N 1
ATOM 3317 C CA . GLN B 1 179 ? 2.596 32.938 6.762 1 89.25 179 GLN B CA 1
ATOM 3318 C C . GLN B 1 179 ? 2.979 31.953 5.656 1 89.25 179 GLN B C 1
ATOM 3320 O O . GLN B 1 179 ? 2.766 32.25 4.473 1 89.25 179 GLN B O 1
ATOM 3325 N N . ARG B 1 180 ? 3.389 30.875 6.043 1 93.12 180 ARG B N 1
ATOM 3326 C CA . ARG B 1 180 ? 3.959 29.938 5.074 1 93.12 180 ARG B CA 1
ATOM 3327 C C . ARG B 1 180 ? 2.932 28.891 4.652 1 93.12 180 ARG B C 1
ATOM 3329 O O . ARG B 1 180 ? 3.107 28.219 3.635 1 93.12 180 ARG B O 1
ATOM 3336 N N . GLY B 1 181 ? 1.903 28.734 5.434 1 96.62 181 GLY B N 1
ATOM 3337 C CA . GLY B 1 181 ? 0.991 27.625 5.195 1 96.62 181 GLY B CA 1
ATOM 3338 C C . GLY B 1 181 ? 1.525 26.297 5.684 1 96.62 181 GLY B C 1
ATOM 3339 O O . GLY B 1 181 ? 2.086 26.203 6.781 1 96.62 181 GLY B O 1
ATOM 3340 N N . THR B 1 182 ? 1.255 25.25 4.891 1 98.19 182 THR B N 1
ATOM 3341 C CA . THR B 1 182 ? 1.807 23.953 5.242 1 98.19 182 THR B CA 1
ATOM 3342 C C . THR B 1 182 ? 3.109 23.703 4.492 1 98.19 182 THR B C 1
ATOM 3344 O O . THR B 1 182 ? 3.232 24.031 3.314 1 98.19 182 THR B O 1
ATOM 3347 N N . THR B 1 183 ? 4.066 23.172 5.211 1 97.5 183 THR B N 1
ATOM 3348 C CA . THR B 1 183 ? 5.371 22.859 4.641 1 97.5 183 THR B CA 1
ATOM 3349 C C . THR B 1 183 ? 5.82 21.469 5.059 1 97.5 183 THR B C 1
ATOM 3351 O O . THR B 1 183 ? 5.188 20.828 5.902 1 97.5 183 THR B O 1
ATOM 3354 N N . THR B 1 184 ? 6.805 20.938 4.363 1 96.94 184 THR B N 1
ATOM 3355 C CA . THR B 1 184 ? 7.379 19.625 4.672 1 96.94 184 THR B CA 1
ATOM 3356 C C . THR B 1 184 ? 8.875 19.609 4.367 1 96.94 184 THR B C 1
ATOM 3358 O O . THR B 1 184 ? 9.344 20.344 3.492 1 96.94 184 THR B O 1
ATOM 3361 N N . PRO B 1 185 ? 9.617 18.844 5.109 1 94.88 185 PRO B N 1
ATOM 3362 C CA . PRO B 1 185 ? 11.039 18.734 4.781 1 94.88 185 PRO B CA 1
ATOM 3363 C C . PRO B 1 185 ? 11.297 17.812 3.582 1 94.88 185 PRO B C 1
ATOM 3365 O O . PRO B 1 185 ? 12.43 17.719 3.104 1 94.88 185 PRO B O 1
ATOM 3368 N N . SER B 1 186 ? 10.297 17.156 3.09 1 95.5 186 SER B N 1
ATOM 3369 C CA . SER B 1 186 ? 10.469 16.141 2.053 1 95.5 186 SER B CA 1
ATOM 3370 C C . SER B 1 186 ? 9.906 16.625 0.717 1 95.5 186 SER B C 1
ATOM 3372 O O . SER B 1 186 ? 8.695 16.797 0.576 1 95.5 186 SER B O 1
ATOM 3374 N N . ALA B 1 187 ? 10.781 16.672 -0.242 1 96.44 187 ALA B N 1
ATOM 3375 C CA . ALA B 1 187 ? 10.367 17.125 -1.569 1 96.44 187 ALA B CA 1
ATOM 3376 C C . ALA B 1 187 ? 9.367 16.156 -2.191 1 96.44 187 ALA B C 1
ATOM 3378 O O . ALA B 1 187 ? 8.414 16.578 -2.855 1 96.44 187 ALA B O 1
ATOM 3379 N N . LEU B 1 188 ? 9.461 14.93 -1.954 1 96.94 188 LEU B N 1
ATOM 3380 C CA . LEU B 1 188 ? 8.672 13.891 -2.602 1 96.94 188 LEU B CA 1
ATOM 3381 C C . LEU B 1 188 ? 7.242 13.891 -2.072 1 96.94 188 LEU B C 1
ATOM 3383 O O . LEU B 1 188 ? 6.344 13.32 -2.699 1 96.94 188 LEU B O 1
ATOM 3387 N N . LYS B 1 189 ? 7.023 14.492 -0.988 1 98.06 189 LYS B N 1
ATOM 3388 C CA . LYS B 1 189 ? 5.688 14.539 -0.4 1 98.06 189 LYS B CA 1
ATOM 3389 C C . LYS B 1 189 ? 4.848 15.648 -1.029 1 98.06 189 LYS B C 1
ATOM 3391 O O . LYS B 1 189 ? 3.619 15.594 -1 1 98.06 189 LYS B O 1
ATOM 3396 N N . VAL B 1 190 ? 5.512 16.625 -1.56 1 98.44 190 VAL B N 1
ATOM 3397 C CA . VAL B 1 190 ? 4.852 17.844 -2.004 1 98.44 190 VAL B CA 1
ATOM 3398 C C . VAL B 1 190 ? 3.854 17.516 -3.115 1 98.44 190 VAL B C 1
ATOM 3400 O O . VAL B 1 190 ? 2.67 17.844 -3.014 1 98.44 190 VAL B O 1
ATOM 3403 N N . GLU B 1 191 ? 4.305 16.812 -4.09 1 98.12 191 GLU B N 1
ATOM 3404 C CA . GLU B 1 191 ? 3.445 16.578 -5.25 1 98.12 191 GLU B CA 1
ATOM 3405 C C . GLU B 1 191 ? 2.26 15.695 -4.891 1 98.12 191 GLU B C 1
ATOM 3407 O O . GLU B 1 191 ? 1.162 15.867 -5.422 1 98.12 191 GLU B O 1
ATOM 3412 N N . VAL B 1 192 ? 2.436 14.734 -4.039 1 98.75 192 VAL B N 1
ATOM 3413 C CA . VAL B 1 192 ? 1.355 13.852 -3.617 1 98.75 192 VAL B CA 1
ATOM 3414 C C . VAL B 1 192 ? 0.285 14.656 -2.883 1 98.75 192 VAL B C 1
ATOM 3416 O O . VAL B 1 192 ? -0.905 14.539 -3.184 1 98.75 192 VAL B O 1
ATOM 3419 N N . LYS B 1 193 ? 0.715 15.477 -1.936 1 98.88 193 LYS B N 1
ATOM 3420 C CA . LYS B 1 193 ? -0.213 16.297 -1.156 1 98.88 193 LYS B CA 1
ATOM 3421 C C . LYS B 1 193 ? -0.976 17.266 -2.051 1 98.88 193 LYS B C 1
ATOM 3423 O O . LYS B 1 193 ? -2.197 17.391 -1.937 1 98.88 193 LYS B O 1
ATOM 3428 N N . GLN B 1 194 ? -0.282 17.859 -2.961 1 98.88 194 GLN B N 1
ATOM 3429 C CA . GLN B 1 194 ? -0.928 18.797 -3.865 1 98.88 194 GLN B CA 1
ATOM 3430 C C . GLN B 1 194 ? -1.915 18.094 -4.789 1 98.88 194 GLN B C 1
ATOM 3432 O O . GLN B 1 194 ? -3.014 18.594 -5.035 1 98.88 194 GLN B O 1
ATOM 3437 N N . ALA B 1 195 ? -1.562 16.922 -5.309 1 98.88 195 ALA B N 1
ATOM 3438 C CA . ALA B 1 195 ? -2.465 16.156 -6.152 1 98.88 195 ALA B CA 1
ATOM 3439 C C . ALA B 1 195 ? -3.723 15.75 -5.387 1 98.88 195 ALA B C 1
ATOM 3441 O O . ALA B 1 195 ? -4.828 15.781 -5.934 1 98.88 195 ALA B O 1
ATOM 3442 N N . ALA B 1 196 ? -3.566 15.414 -4.148 1 98.88 196 ALA B N 1
ATOM 3443 C CA . ALA B 1 196 ? -4.703 15.047 -3.312 1 98.88 196 ALA B CA 1
ATOM 3444 C C . ALA B 1 196 ? -5.656 16.219 -3.127 1 98.88 196 ALA B C 1
ATOM 3446 O O . ALA B 1 196 ? -6.871 16.078 -3.252 1 98.88 196 ALA B O 1
ATOM 3447 N N . MET B 1 197 ? -5.055 17.359 -2.861 1 98.81 197 MET B N 1
ATOM 3448 C CA . MET B 1 197 ? -5.855 18.562 -2.664 1 98.81 197 MET B CA 1
ATOM 3449 C C . MET B 1 197 ? -6.598 18.938 -3.943 1 98.81 197 MET B C 1
ATOM 3451 O O . MET B 1 197 ? -7.766 19.328 -3.898 1 98.81 197 MET B O 1
ATOM 3455 N N . GLN B 1 198 ? -5.949 18.719 -5.082 1 98.56 198 GLN B N 1
ATOM 3456 C CA . GLN B 1 198 ? -6.516 19.078 -6.375 1 98.56 198 GLN B CA 1
ATOM 3457 C C . GLN B 1 198 ? -7.613 18.109 -6.793 1 98.56 198 GLN B C 1
ATOM 3459 O O . GLN B 1 198 ? -8.516 18.469 -7.555 1 98.56 198 GLN B O 1
ATOM 3464 N N . SER B 1 199 ? -7.613 16.953 -6.25 1 98.44 199 SER B N 1
ATOM 3465 C CA . SER B 1 199 ? -8.547 15.898 -6.652 1 98.44 199 SER B CA 1
ATOM 3466 C C . SER B 1 199 ? -9.781 15.891 -5.766 1 98.44 199 SER B C 1
ATOM 3468 O O . SER B 1 199 ? -10.703 15.094 -5.98 1 98.44 199 SER B O 1
ATOM 3470 N N . ALA B 1 200 ? -9.867 16.781 -4.793 1 98.75 200 ALA B N 1
ATOM 3471 C CA . ALA B 1 200 ? -10.938 16.734 -3.803 1 98.75 200 ALA B CA 1
ATOM 3472 C C . ALA B 1 200 ? -11.883 17.922 -3.969 1 98.75 200 ALA B C 1
ATOM 3474 O O . ALA B 1 200 ? -11.461 19.016 -4.34 1 98.75 200 ALA B O 1
ATOM 3475 N N . SER B 1 201 ? -13.133 17.719 -3.68 1 98.56 201 SER B N 1
ATOM 3476 C CA . SER B 1 201 ? -14.109 18.797 -3.676 1 98.56 201 SER B CA 1
ATOM 3477 C C . SER B 1 201 ? -13.914 19.719 -2.471 1 98.56 201 SER B C 1
ATOM 3479 O O . SER B 1 201 ? -14.141 20.922 -2.557 1 98.56 201 SER B O 1
ATOM 3481 N N . GLN B 1 202 ? -13.539 19.109 -1.379 1 98.5 202 GLN B N 1
ATOM 3482 C CA . GLN B 1 202 ? -13.25 19.828 -0.142 1 98.5 202 GLN B CA 1
ATOM 3483 C C . GLN B 1 202 ? -11.906 19.406 0.442 1 98.5 202 GLN B C 1
ATOM 3485 O O . GLN B 1 202 ? -11.57 18.219 0.438 1 98.5 202 GLN B O 1
ATOM 3490 N N . THR B 1 203 ? -11.125 20.344 0.885 1 98.75 203 THR B N 1
ATOM 3491 C CA . THR B 1 203 ? -9.836 20.062 1.5 1 98.75 203 THR B CA 1
ATOM 3492 C C . THR B 1 203 ? -9.828 20.5 2.967 1 98.75 203 THR B C 1
ATOM 3494 O O . THR B 1 203 ? -10.172 21.641 3.289 1 98.75 203 THR B O 1
ATOM 3497 N N . VAL B 1 204 ? -9.438 19.562 3.848 1 98.94 204 VAL B N 1
ATOM 3498 C CA . VAL B 1 204 ? -9.438 19.781 5.289 1 98.94 204 VAL B CA 1
ATOM 3499 C C . VAL B 1 204 ? -8.047 19.531 5.855 1 98.94 204 VAL B C 1
ATOM 3501 O O . VAL B 1 204 ? -7.48 18.438 5.66 1 98.94 204 VAL B O 1
ATOM 3504 N N . LEU B 1 205 ? -7.484 20.484 6.523 1 98.88 205 LEU B N 1
ATOM 3505 C CA . LEU B 1 205 ? -6.23 20.281 7.238 1 98.88 205 LEU B CA 1
ATOM 3506 C C . LEU B 1 205 ? -6.488 19.797 8.656 1 98.88 205 LEU B C 1
ATOM 3508 O O . LEU B 1 205 ? -7.281 20.391 9.391 1 98.88 205 LEU B O 1
ATOM 3512 N N . VAL B 1 206 ? -5.879 18.703 9 1 98.75 206 VAL B N 1
ATOM 3513 C CA . VAL B 1 206 ? -5.934 18.156 10.359 1 98.75 206 VAL B CA 1
ATOM 3514 C C . VAL B 1 206 ? -4.543 18.203 10.984 1 98.75 206 VAL B C 1
ATOM 3516 O O . VAL B 1 206 ? -3.678 17.391 10.641 1 98.75 206 VAL B O 1
ATOM 3519 N N . ALA B 1 207 ? -4.324 19.125 11.93 1 97.31 207 ALA B N 1
ATOM 3520 C CA . ALA B 1 207 ? -2.979 19.312 12.461 1 97.31 207 ALA B CA 1
ATOM 3521 C C . ALA B 1 207 ? -3.025 19.797 13.906 1 97.31 207 ALA B C 1
ATOM 3523 O O . ALA B 1 207 ? -3.82 20.672 14.25 1 97.31 207 ALA B O 1
ATOM 3524 N N . THR B 1 208 ? -2.172 19.25 14.695 1 93.88 208 THR B N 1
ATOM 3525 C CA . THR B 1 208 ? -2.113 19.656 16.094 1 93.88 208 THR B CA 1
ATOM 3526 C C . THR B 1 208 ? -1.48 21.047 16.234 1 93.88 208 THR B C 1
ATOM 3528 O O . THR B 1 208 ? -0.679 21.453 15.391 1 93.88 208 THR B O 1
ATOM 3531 N N . SER B 1 209 ? -1.813 21.672 17.344 1 91.69 209 SER B N 1
ATOM 3532 C CA . SER B 1 209 ? -1.267 22.984 17.641 1 91.69 209 SER B CA 1
ATOM 3533 C C . SER B 1 209 ? 0.233 22.922 17.906 1 91.69 209 SER B C 1
ATOM 3535 O O . SER B 1 209 ? 0.954 23.891 17.688 1 91.69 209 SER B O 1
ATOM 3537 N N . SER B 1 210 ? 0.71 21.75 18.297 1 87.5 210 SER B N 1
ATOM 3538 C CA . SER B 1 210 ? 2.121 21.594 18.625 1 87.5 210 SER B CA 1
ATOM 3539 C C . SER B 1 210 ? 3.004 21.766 17.406 1 87.5 210 SER B C 1
ATOM 3541 O O . SER B 1 210 ? 4.199 22.047 17.516 1 87.5 210 SER B O 1
ATOM 3543 N N . LYS B 1 211 ? 2.43 21.656 16.25 1 91.62 211 LYS B N 1
ATOM 3544 C CA . LYS B 1 211 ? 3.189 21.766 15.008 1 91.62 211 LYS B CA 1
ATOM 3545 C C . LYS B 1 211 ? 3.094 23.172 14.422 1 91.62 211 LYS B C 1
ATOM 3547 O O . LYS B 1 211 ? 3.754 23.484 13.43 1 91.62 211 LYS B O 1
ATOM 3552 N N . TYR B 1 212 ? 2.291 24 15.008 1 92.88 212 TYR B N 1
ATOM 3553 C CA . TYR B 1 212 ? 2.121 25.359 14.523 1 92.88 212 TYR B CA 1
ATOM 3554 C C . TYR B 1 212 ? 3.361 26.203 14.805 1 92.88 212 TYR B C 1
ATOM 3556 O O . TYR B 1 212 ? 3.936 26.125 15.891 1 92.88 212 TYR B O 1
ATOM 3564 N N . GLY B 1 213 ? 3.789 26.938 13.82 1 90.31 213 GLY B N 1
ATOM 3565 C CA . GLY B 1 213 ? 4.941 27.797 13.977 1 90.31 213 GLY B CA 1
ATOM 3566 C C . GLY B 1 213 ? 6.242 27.156 13.539 1 90.31 213 GLY B C 1
ATOM 3567 O O . GLY B 1 213 ? 7.305 27.781 13.609 1 90.31 213 GLY B O 1
ATOM 3568 N N . THR B 1 214 ? 6.09 25.938 13.125 1 89.81 214 THR B N 1
ATOM 3569 C CA . THR B 1 214 ? 7.246 25.266 12.539 1 89.81 214 THR B CA 1
ATOM 3570 C C . THR B 1 214 ? 7.152 25.25 11.016 1 89.81 214 THR B C 1
ATOM 3572 O O . THR B 1 214 ? 6.09 25.516 10.453 1 89.81 214 THR B O 1
ATOM 3575 N N . PHE B 1 215 ? 8.375 25.078 10.414 1 91.88 215 PHE B N 1
ATOM 3576 C CA . PHE B 1 215 ? 8.336 25.062 8.953 1 91.88 215 PHE B CA 1
ATOM 3577 C C . PHE B 1 215 ? 9.414 24.141 8.391 1 91.88 215 PHE B C 1
ATOM 3579 O O . PHE B 1 215 ? 10.508 24.047 8.953 1 91.88 215 PHE B O 1
ATOM 3586 N N . GLY B 1 216 ? 9.023 23.453 7.309 1 92.94 216 GLY B N 1
ATOM 3587 C CA . GLY B 1 216 ? 9.969 22.656 6.539 1 92.94 216 GLY B CA 1
ATOM 3588 C C . GLY B 1 216 ? 10.477 23.359 5.301 1 92.94 216 GLY B C 1
ATOM 3589 O O . GLY B 1 216 ? 10.016 24.453 4.973 1 92.94 216 GLY B O 1
ATOM 3590 N N . MET B 1 217 ? 11.297 22.766 4.629 1 94.19 217 MET B N 1
ATOM 3591 C CA . MET B 1 217 ? 11.992 23.359 3.488 1 94.19 217 MET B CA 1
ATOM 3592 C C . MET B 1 217 ? 11.039 23.562 2.32 1 94.19 217 MET B C 1
ATOM 3594 O O . MET B 1 217 ? 11.172 24.531 1.567 1 94.19 217 MET B O 1
ATOM 3598 N N . TYR B 1 218 ? 10.086 22.75 2.121 1 97.25 218 TYR B N 1
ATOM 3599 C CA . TYR B 1 218 ? 9.266 22.766 0.914 1 97.25 218 TYR B CA 1
ATOM 3600 C C . TYR B 1 218 ? 7.844 23.219 1.227 1 97.25 218 TYR B C 1
ATOM 3602 O O . TYR B 1 218 ? 7.203 22.672 2.133 1 97.25 218 TYR B O 1
ATOM 3610 N N . LYS B 1 219 ? 7.391 24.109 0.439 1 97.88 219 LYS B N 1
ATOM 3611 C CA . LYS B 1 219 ? 6.02 24.594 0.591 1 97.88 219 LYS B CA 1
ATOM 3612 C C . LYS B 1 219 ? 5.031 23.641 -0.078 1 97.88 219 LYS B C 1
ATOM 3614 O O . LYS B 1 219 ? 5.258 23.188 -1.204 1 97.88 219 LYS B O 1
ATOM 3619 N N . VAL B 1 220 ? 3.945 23.359 0.629 1 98.5 220 VAL B N 1
ATOM 3620 C CA . VAL B 1 220 ? 2.896 22.516 0.076 1 98.5 220 VAL B CA 1
ATOM 3621 C C . VAL B 1 220 ? 1.717 23.375 -0.372 1 98.5 220 VAL B C 1
ATOM 3623 O O . VAL B 1 220 ? 1.319 23.328 -1.539 1 98.5 220 VAL B O 1
ATOM 3626 N N . ALA B 1 221 ? 1.193 24.156 0.521 1 98.62 221 ALA B N 1
ATOM 3627 C CA . ALA B 1 221 ? 0.006 24.953 0.229 1 98.62 221 ALA B CA 1
ATOM 3628 C C . ALA B 1 221 ? -0.156 26.094 1.239 1 98.62 221 ALA B C 1
ATOM 3630 O O . ALA B 1 221 ? 0.194 25.938 2.412 1 98.62 221 ALA B O 1
ATOM 3631 N N . GLY B 1 222 ? -0.698 27.156 0.712 1 97.94 222 GLY B N 1
ATOM 3632 C CA . GLY B 1 222 ? -1.164 28.172 1.643 1 97.94 222 GLY B CA 1
ATOM 3633 C C . GLY B 1 222 ? -2.4 27.766 2.412 1 97.94 222 GLY B C 1
ATOM 3634 O O . GLY B 1 222 ? -3.152 26.891 1.967 1 97.94 222 GLY B O 1
ATOM 3635 N N . LEU B 1 223 ? -2.584 28.406 3.615 1 97.44 223 LEU B N 1
ATOM 3636 C CA . LEU B 1 223 ? -3.742 28.016 4.414 1 97.44 223 LEU B CA 1
ATOM 3637 C C . LEU B 1 223 ? -5.039 28.344 3.691 1 97.44 223 LEU B C 1
ATOM 3639 O O . LEU B 1 223 ? -6.07 27.703 3.92 1 97.44 223 LEU B O 1
ATOM 3643 N N . ASP B 1 224 ? -4.984 29.328 2.807 1 96.06 224 ASP B N 1
ATOM 3644 C CA . ASP B 1 224 ? -6.164 29.781 2.072 1 96.06 224 ASP B CA 1
ATOM 3645 C C . ASP B 1 224 ? -6.617 28.734 1.057 1 96.06 224 ASP B C 1
ATOM 3647 O O . ASP B 1 224 ? -7.691 28.859 0.465 1 96.06 224 ASP B O 1
ATOM 3651 N N . GLN B 1 225 ? -5.867 27.703 0.872 1 97.62 225 GLN B N 1
ATOM 3652 C CA . GLN B 1 225 ? -6.215 26.625 -0.058 1 97.62 225 GLN B CA 1
ATOM 3653 C C . GLN B 1 225 ? -6.98 25.516 0.648 1 97.62 225 GLN B C 1
ATOM 3655 O O . GLN B 1 225 ? -7.383 24.531 0.018 1 97.62 225 GLN B O 1
ATOM 3660 N N . PHE B 1 226 ? -7.219 25.688 1.914 1 98.44 226 PHE B N 1
ATOM 3661 C CA . PHE B 1 226 ? -8.031 24.75 2.682 1 98.44 226 PHE B CA 1
ATOM 3662 C C . PHE B 1 226 ? -9.406 25.344 2.963 1 98.44 226 PHE B C 1
ATOM 3664 O O . PHE B 1 226 ? -9.531 26.531 3.252 1 98.44 226 PHE B O 1
ATOM 3671 N N . ASP B 1 227 ? -10.367 24.516 2.885 1 98.06 227 ASP B N 1
ATOM 3672 C CA . ASP B 1 227 ? -11.719 24.938 3.221 1 98.06 227 ASP B CA 1
ATOM 3673 C C . ASP B 1 227 ? -11.93 24.984 4.734 1 98.06 227 ASP B C 1
ATOM 3675 O O . ASP B 1 227 ? -12.641 25.844 5.246 1 98.06 227 ASP B O 1
ATOM 3679 N N . THR B 1 228 ? -11.344 24.031 5.379 1 98.56 228 THR B N 1
ATOM 3680 C CA . THR B 1 228 ? -11.477 23.859 6.82 1 98.56 228 THR B CA 1
ATOM 3681 C C . THR B 1 228 ? -10.141 23.469 7.445 1 98.56 228 THR B C 1
ATOM 3683 O O . THR B 1 228 ? -9.359 22.734 6.844 1 98.56 228 THR B O 1
ATOM 3686 N N . ILE B 1 229 ? -9.875 24.016 8.578 1 98.75 229 ILE B N 1
ATOM 3687 C CA . ILE B 1 229 ? -8.75 23.594 9.406 1 98.75 229 ILE B CA 1
ATOM 3688 C C . ILE B 1 229 ? -9.258 23.047 10.742 1 98.75 229 ILE B C 1
ATOM 3690 O O . ILE B 1 229 ? -10.047 23.703 11.422 1 98.75 229 ILE B O 1
ATOM 3694 N N . ILE B 1 230 ? -8.812 21.859 11.062 1 98.69 230 ILE B N 1
ATOM 3695 C CA . ILE B 1 230 ? -9.117 21.234 12.352 1 98.69 230 ILE B CA 1
ATOM 3696 C C . ILE B 1 230 ? -7.852 21.141 13.195 1 98.69 230 ILE B C 1
ATOM 3698 O O . ILE B 1 230 ? -6.852 20.562 12.766 1 98.69 230 ILE B O 1
ATOM 3702 N N . SER B 1 231 ? -7.852 21.734 14.367 1 97.81 231 SER B N 1
ATOM 3703 C CA . SER B 1 231 ? -6.754 21.656 15.32 1 97.81 231 SER B CA 1
ATOM 3704 C C . SER B 1 231 ? -7.27 21.453 16.75 1 97.81 231 SER B C 1
ATOM 3706 O O . SER B 1 231 ? -8.438 21.125 16.938 1 97.81 231 SER B O 1
ATOM 3708 N N . ASP B 1 232 ? -6.402 21.359 17.641 1 94.94 232 ASP B N 1
ATOM 3709 C CA . ASP B 1 232 ? -6.809 21.219 19.047 1 94.94 232 ASP B CA 1
ATOM 3710 C C . ASP B 1 232 ? -6.906 22.578 19.719 1 94.94 232 ASP B C 1
ATOM 3712 O O . ASP B 1 232 ? -6.395 23.578 19.203 1 94.94 232 ASP B O 1
ATOM 3716 N N . ALA B 1 233 ? -7.508 22.609 20.891 1 93 233 ALA B N 1
ATOM 3717 C CA . ALA B 1 233 ? -7.891 23.844 21.562 1 93 233 ALA B CA 1
ATOM 3718 C C . ALA B 1 233 ? -6.672 24.531 22.172 1 93 233 ALA B C 1
ATOM 3720 O O . ALA B 1 233 ? -6.781 25.656 22.688 1 93 233 ALA B O 1
ATOM 3721 N N . ALA B 1 234 ? -5.559 23.938 22.078 1 87.31 234 ALA B N 1
ATOM 3722 C CA . ALA B 1 234 ? -4.344 24.562 22.594 1 87.31 234 ALA B CA 1
ATOM 3723 C C . ALA B 1 234 ? -3.746 25.531 21.594 1 87.31 234 ALA B C 1
ATOM 3725 O O . ALA B 1 234 ? -2.771 26.234 21.891 1 87.31 234 ALA B O 1
ATOM 3726 N N . LEU B 1 235 ? -4.312 25.625 20.453 1 89.94 235 LEU B N 1
ATOM 3727 C CA . LEU B 1 235 ? -3.861 26.594 19.469 1 89.94 235 LEU B CA 1
ATOM 3728 C C . LEU B 1 235 ? -3.938 28.016 20.047 1 89.94 235 LEU B C 1
ATOM 3730 O O . LEU B 1 235 ? -4.961 28.406 20.594 1 89.94 235 LEU B O 1
ATOM 3734 N N . ALA B 1 236 ? -2.875 28.734 19.906 1 83.88 236 ALA B N 1
ATOM 3735 C CA . ALA B 1 236 ? -2.803 30.094 20.453 1 83.88 236 ALA B CA 1
ATOM 3736 C C . ALA B 1 236 ? -3.891 30.984 19.859 1 83.88 236 ALA B C 1
ATOM 3738 O O . ALA B 1 236 ? -4.199 30.891 18.672 1 83.88 236 ALA B O 1
ATOM 3739 N N . GLU B 1 237 ? -4.348 31.859 20.625 1 86.06 237 GLU B N 1
ATOM 3740 C CA . GLU B 1 237 ? -5.438 32.75 20.234 1 86.06 237 GLU B CA 1
ATOM 3741 C C . GLU B 1 237 ? -5.051 33.594 19.016 1 86.06 237 GLU B C 1
ATOM 3743 O O . GLU B 1 237 ? -5.859 33.781 18.109 1 86.06 237 GLU B O 1
ATOM 3748 N N . ALA B 1 238 ? -3.883 34.062 19.078 1 83.38 238 ALA B N 1
ATOM 3749 C CA . ALA B 1 238 ? -3.414 34.875 17.953 1 83.38 238 ALA B CA 1
ATOM 3750 C C . ALA B 1 238 ? -3.447 34.094 16.656 1 83.38 238 ALA B C 1
ATOM 3752 O O . ALA B 1 238 ? -3.838 34.625 15.609 1 83.38 238 ALA B O 1
ATOM 3753 N N . ALA B 1 239 ? -3.043 32.844 16.734 1 88.62 239 ALA B N 1
ATOM 3754 C CA . ALA B 1 239 ? -3.078 31.969 15.57 1 88.62 239 ALA B CA 1
ATOM 3755 C C . ALA B 1 239 ? -4.512 31.734 15.102 1 88.62 239 ALA B C 1
ATOM 3757 O O . ALA B 1 239 ? -4.812 31.859 13.914 1 88.62 239 ALA B O 1
ATOM 3758 N N . ALA B 1 240 ? -5.363 31.438 16.016 1 92.75 240 ALA B N 1
ATOM 3759 C CA . ALA B 1 240 ? -6.77 31.172 15.719 1 92.75 240 ALA B CA 1
ATOM 3760 C C . ALA B 1 240 ? -7.422 32.406 15.078 1 92.75 240 ALA B C 1
ATOM 3762 O O . ALA B 1 240 ? -8.125 32.281 14.07 1 92.75 240 ALA B O 1
ATOM 3763 N N . ASP B 1 241 ? -7.168 33.562 15.664 1 90.5 241 ASP B N 1
ATOM 3764 C CA . ASP B 1 241 ? -7.727 34.781 15.133 1 90.5 241 ASP B CA 1
ATOM 3765 C C . ASP B 1 241 ? -7.223 35.062 13.719 1 90.5 241 ASP B C 1
ATOM 3767 O O . ASP B 1 241 ? -7.988 35.5 12.852 1 90.5 241 ASP B O 1
ATOM 3771 N N . GLY B 1 242 ? -5.934 34.844 13.578 1 89.19 242 GLY B N 1
ATOM 3772 C CA . GLY B 1 242 ? -5.359 35.031 12.258 1 89.19 242 GLY B CA 1
ATOM 3773 C C . GLY B 1 242 ? -6 34.125 11.203 1 89.19 242 GLY B C 1
ATOM 3774 O O . GLY B 1 242 ? -6.246 34.562 10.078 1 89.19 242 GLY B O 1
ATOM 3775 N N . ILE B 1 243 ? -6.289 32.906 11.516 1 94.31 243 ILE B N 1
ATOM 3776 C CA . ILE B 1 243 ? -6.902 31.938 10.609 1 94.31 243 ILE B CA 1
ATOM 3777 C C . ILE B 1 243 ? -8.336 32.375 10.289 1 94.31 243 ILE B C 1
ATOM 3779 O O . ILE B 1 243 ? -8.742 32.375 9.125 1 94.31 243 ILE B O 1
ATOM 3783 N N . ARG B 1 244 ? -9.039 32.781 11.281 1 93.81 244 ARG B N 1
ATOM 3784 C CA . ARG B 1 244 ? -10.43 33.188 11.109 1 93.81 244 ARG B CA 1
ATOM 3785 C C . ARG B 1 244 ? -10.531 34.438 10.227 1 93.81 244 ARG B C 1
ATOM 3787 O O . ARG B 1 244 ? -11.484 34.562 9.461 1 93.81 244 ARG B O 1
ATOM 3794 N N . LYS B 1 245 ? -9.602 35.25 10.297 1 92.12 245 LYS B N 1
ATOM 3795 C CA . LYS B 1 245 ? -9.578 36.469 9.484 1 92.12 245 LYS B CA 1
ATOM 3796 C C . LYS B 1 245 ? -9.445 36.125 8 1 92.12 245 LYS B C 1
ATOM 3798 O O . LYS B 1 245 ? -9.844 36.938 7.145 1 92.12 245 LYS B O 1
ATOM 3803 N N . GLN B 1 246 ? -8.906 35.031 7.684 1 91.88 246 GLN B N 1
ATOM 3804 C CA . GLN B 1 246 ? -8.758 34.594 6.297 1 91.88 246 GLN B CA 1
ATOM 3805 C C . GLN B 1 246 ? -10.023 33.906 5.797 1 91.88 246 GLN B C 1
ATOM 3807 O O . GLN B 1 246 ? -10.039 33.344 4.695 1 91.88 246 GLN B O 1
ATOM 3812 N N . ARG B 1 247 ? -11.062 33.844 6.535 1 91.44 247 ARG B N 1
ATOM 3813 C CA . ARG B 1 247 ? -12.359 33.25 6.215 1 91.44 247 ARG B CA 1
ATOM 3814 C C . ARG B 1 247 ? -12.242 31.75 6.027 1 91.44 247 ARG B C 1
ATOM 3816 O O . ARG B 1 247 ? -12.852 31.172 5.121 1 91.44 247 ARG B O 1
ATOM 3823 N N . ILE B 1 248 ? -11.312 31.172 6.668 1 95.25 248 ILE B N 1
ATOM 3824 C CA . ILE B 1 248 ? -11.18 29.719 6.75 1 95.25 248 ILE B CA 1
ATOM 3825 C C . ILE B 1 248 ? -11.969 29.188 7.945 1 95.25 248 ILE B C 1
ATOM 3827 O O . ILE B 1 248 ? -11.906 29.75 9.039 1 95.25 248 ILE B O 1
ATOM 3831 N N . GLU B 1 249 ? -12.773 28.172 7.691 1 97.56 249 GLU B N 1
ATOM 3832 C CA . GLU B 1 249 ? -13.453 27.547 8.82 1 97.56 249 GLU B CA 1
ATOM 3833 C C . GLU B 1 249 ? -12.461 26.859 9.75 1 97.56 249 GLU B C 1
ATOM 3835 O O . GLU B 1 249 ? -11.695 26 9.328 1 97.56 249 GLU B O 1
ATOM 3840 N N . LEU B 1 250 ? -12.438 27.328 10.984 1 98.25 250 LEU B N 1
ATOM 3841 C CA . LEU B 1 250 ? -11.539 26.75 11.984 1 98.25 250 LEU B CA 1
ATOM 3842 C C . LEU B 1 250 ? -12.328 26 13.055 1 98.25 250 LEU B C 1
ATOM 3844 O O . LEU B 1 250 ? -13.203 26.578 13.703 1 98.25 250 LEU B O 1
ATOM 3848 N N . LEU B 1 251 ? -12.047 24.688 13.219 1 98.31 251 LEU B N 1
ATOM 3849 C CA . LEU B 1 251 ? -12.633 23.859 14.258 1 98.31 251 LEU B CA 1
ATOM 3850 C C . LEU B 1 251 ? -11.578 23.438 15.281 1 98.31 251 LEU B C 1
ATOM 3852 O O . LEU B 1 251 ? -10.547 22.875 14.922 1 98.31 251 LEU B O 1
ATOM 3856 N N . LEU B 1 252 ? -11.852 23.734 16.516 1 97.56 252 LEU B N 1
ATOM 3857 C CA . LEU B 1 252 ? -10.914 23.406 17.594 1 97.56 252 LEU B CA 1
ATOM 3858 C C . LEU B 1 252 ? -11.477 22.328 18.5 1 97.56 252 LEU B C 1
ATOM 3860 O O . LEU B 1 252 ? -12.547 22.484 19.094 1 97.56 252 LEU B O 1
ATOM 3864 N N . ALA B 1 253 ? -10.742 21.203 18.609 1 96.94 253 ALA B N 1
ATOM 3865 C CA . ALA B 1 253 ? -11.164 20.094 19.453 1 96.94 253 ALA B CA 1
ATOM 3866 C C . ALA B 1 253 ? -10.75 20.328 20.906 1 96.94 253 ALA B C 1
ATOM 3868 O O . ALA B 1 253 ? -9.586 20.625 21.188 1 96.94 253 ALA B O 1
ATOM 3869 N N . PRO B 1 254 ? -11.695 20.141 21.812 1 90 254 PRO B N 1
ATOM 3870 C CA . PRO B 1 254 ? -11.32 20.25 23.219 1 90 254 PRO B CA 1
ATOM 3871 C C . PRO B 1 254 ? -10.398 19.109 23.672 1 90 254 PRO B C 1
ATOM 3873 O O . PRO B 1 254 ? -10.367 18.047 23.031 1 90 254 PRO B O 1
ATOM 3876 N N . VAL B 1 255 ? -9.461 19.359 24.422 1 69.69 255 VAL B N 1
ATOM 3877 C CA . VAL B 1 255 ? -8.617 18.281 24.938 1 69.69 255 VAL B CA 1
ATOM 3878 C C . VAL B 1 255 ? -9.453 17.344 25.812 1 69.69 255 VAL B C 1
ATOM 3880 O O . VAL B 1 255 ? -10.273 17.797 26.609 1 69.69 255 VAL B O 1
ATOM 3883 N N . GLY B 1 256 ? -10.078 16.328 25.422 1 58.03 256 GLY B N 1
ATOM 3884 C CA . GLY B 1 256 ? -10.805 15.422 26.281 1 58.03 256 GLY B CA 1
ATOM 3885 C C . GLY B 1 256 ? -10.258 15.359 27.703 1 58.03 256 GLY B C 1
ATOM 3886 O O . GLY B 1 256 ? -9.164 14.828 27.922 1 58.03 256 GLY B O 1
ATOM 3887 N N . GLY B 1 257 ? -10.148 16.375 28.469 1 44.91 257 GLY B N 1
ATOM 3888 C CA . GLY B 1 257 ? -9.805 16.234 29.875 1 44.91 257 GLY B CA 1
ATOM 3889 C C . GLY B 1 257 ? -10.5 15.078 30.547 1 44.91 257 GLY B C 1
ATOM 3890 O O . GLY B 1 257 ? -11.375 14.438 29.969 1 44.91 257 GLY B O 1
ATOM 3891 N N . ARG B 1 258 ? -10.398 14.992 32.031 1 39.41 258 ARG B N 1
ATOM 3892 C CA . ARG B 1 258 ? -10.742 14.242 33.219 1 39.41 258 ARG B CA 1
ATOM 3893 C C . ARG B 1 258 ? -12.25 14.008 33.312 1 39.41 258 ARG B C 1
ATOM 3895 O O . ARG B 1 258 ? -13.039 14.938 33.125 1 39.41 258 ARG B O 1
ATOM 3902 N N . SER B 1 259 ? -12.844 12.945 32.906 1 33.81 259 SER B N 1
ATOM 3903 C CA . SER B 1 259 ? -13.969 12.68 33.781 1 33.81 259 SER B CA 1
ATOM 3904 C C . SER B 1 259 ? -13.797 13.391 35.125 1 33.81 259 SER B C 1
ATOM 3906 O O . SER B 1 259 ? -12.805 13.172 35.812 1 33.81 259 SER B O 1
ATOM 3908 N N . LYS B 1 260 ? -14.352 14.656 35.219 1 27.05 260 LYS B N 1
ATOM 3909 C CA . LYS B 1 260 ? -14.703 14.961 36.594 1 27.05 260 LYS B CA 1
ATOM 3910 C C . LYS B 1 260 ? -15.43 13.789 37.281 1 27.05 260 LYS B C 1
ATOM 3912 O O . LYS B 1 260 ? -16.312 13.18 36.656 1 27.05 260 LYS B O 1
#

Sequence (520 aa):
MIPDQRRELMLRQLRKHQVLSVHQLMEMFDCSHMTIRRDIAQLEQEGRAYSVTGGVRIASQVHSEPSHQSKAVVELPHKQGMARLAAGLLHPDMTIYLDAGTSTLEIVPHIIALSGMTVVTNDFGVVNALADAAHVDVIHTGGLLDHPNRSSVGGLAAATLRQLATDVAFMSTSSWDLQRGTTTPSALKVEVKQAAMQSASQTVLVATSSKYGTFGMYKVAGLDQFDTIISDAALAEAAADGIRKQRIELLLAPVGGRSKMIPDQRRELMLRQLRKHQVLSVHQLMEMFDCSHMTIRRDIAQLEQEGRAYSVTGGVRIASQVHSEPSHQSKAVVELPHKQGMARLAAGLLHPDMTIYLDAGTSTLEIVPHIIALSGMTVVTNDFGVVNALADAAHVDVIHTGGLLDHPNRSSVGGLAAATLRQLATDVAFMSTSSWDLQRGTTTPSALKVEVKQAAMQSASQTVLVATSSKYGTFGMYKVAGLDQFDTIISDAALAEAAADGIRKQRIELLLAPVGGRSK

pLDDT: mean 93.21, std 9.15, range [27.05, 98.94]

InterPro domains:
  IPR001034 DeoR-type HTH domain [PF08220] (6-61)
  IPR001034 DeoR-type HTH domain [PS51000] (3-58)
  IPR001034 DeoR-type HTH domain [SM00420] (6-58)
  IPR014036 DeoR-like transcriptional repressor, C-terminal sensor domain [PF00455] (78-232)
  IPR018356 Transcription regulator, HTH DeoR-type, conserved site [PS00894] (6-40)
  IPR036388 Winged helix-like DNA-binding domain superfamily [G3DSA:1.10.10.10] (1-61)
  IPR036390 Winged helix DNA-binding domain superfamily [SSF46785] (4-63)
  IPR037171 NagB/RpiA transferase-like [SSF100950] (78-234)
  IPR050313 Carbohydrate Metabolism HTH-type Transcriptional Regulators [PTHR30363] (1-252)

Foldseek 3Di:
DDLVVLLVVVLVVQVVVQKDFLVRSCVVVVDDSVSSVVSQLVCQVVLQWDDAVRTIGGQAEDQDDAFQVVQLPPLVLFLLLLLVVVLVVDAAQFEEEQEQHNSSLSVLVSQLVHANYEYEYQAVSSCVVCVPSVRYHYHYLDADAPVRSRGHFADSSLVSLLVAAGAEYEDEAQAAEQVQGGADQDPRHQSNLLSNLVRYPAYEYEYELVRYSYHHDGGRDHPLSHQEYEYAPSRDPSRVVSSVVSVHHYHHGYSPDDPD/DDLVVLLVVVLVVLVVVQKDFLVRSCVVPVDDSVSSVVSQLVCQVVLQWDDAVRTIGGQAEDQDDAFQVVQLPPLVLFLLLLLVVVLVVDAAQFEEEQEQHNSSLSVLVSQLVHANYEYEYQAVSSCVVCVPSVRYHYHYLDADAPVRSRGHFADSSLVSLLVAAGAEYEDEAQAAEQVQGGADQDPRHQSNLQSNLVRYPAYEYEYELVRYSYHHDGGRDHPLSHQEYEYAPSRDPSRVVSSVVSVHHYHHGYSPDDPD

Nearest PDB structures (foldseek):
  7l6l-assembly1_E  TM=9.201E-01  e=2.108E-15  Escherichia coli K-12
  3hhe-assembly1_B  TM=7.650E-01  e=2.787E-06  Bartonella henselae str. Houston-1
  3kwm-assembly2_C  TM=7.636E-01  e=6.946E-06  Francisella tularensis subsp. tularensis
  5uf2-assembly1_A  TM=7.609E-01  e=7.382E-06  Neisseria gonorrhoeae NCCP11945
  8h2b-assembly1_B  TM=4.290E-01  e=1.664E-03  Zobellia galactanivorans